Protein AF-0000000084459574 (afdb_homodimer)

Sequence (722 aa):
MWKDPSLLIISVARSAAMQNGLHRPETMQDFQRVKTQLAPEEFHAAVKLWAGCYIAAQSVTTSAGQPSLSSNDWTIDRACEPGNNYTVPDNLRYHLLIQRFLARVDEAMSKRTCSPTGHPVQRESDGLMRLLECDLEDLERWIGKEAGEAHHIALAMVSMQLRSYYFFESSATEMRKQGLLRAYSAALNFISKIANEDAKNDFIKYVPNIYYQILNTAGMLVMKIINSSYARYVDIEEGKRSFNIVLSLLRRAILEDNDLRGRGGKILAQLWIIHHSRTIRRGQEPNLKVQSRLGASVLHDGLWAWREEFGGQTSPASRPSDSFSSLTPSLLPTSPAQSIQQRPPAASEFAILFSPAWIRCMWKDPSLLIISVARSAAMQNGLHRPETMQDFQRVKTQLAPEEFHAAVKLWAGCYIAAQSVTTSAGQPSLSSNDWTIDRACEPGNNYTVPDNLRYHLLIQRFLARVDEAMSKRTCSPTGHPVQRESDGLMRLLECDLEDLERWIGKEAGEAHHIALAMVSMQLRSYYFFESSATEMRKQGLLRAYSAALNFISKIANEDAKNDFIKYVPNIYYQILNTAGMLVMKIINSSYARYVDIEEGKRSFNIVLSLLRRAILEDNDLRGRGGKILAQLWIIHHSRTIRRGQEPNLKVQSRLGASVLHDGLWAWREEFGGQTSPASRPSDSFSSLTPSLLPTSPAQSIQQRPPAASEFAILFSPAWIRC

Nearest PDB structures (foldseek):
  7ue2-assembly1_A  TM=5.010E-01  e=7.958E-02  synthetic construct
  8qt7-assembly1_A  TM=3.810E-01  e=4.262E-01  Streptococcus pneumoniae
  6hem-assembly1_A  TM=2.270E-01  e=5.449E-01  Homo sapiens
  7ue2-assembly1_A  TM=5.011E-01  e=1.063E-01  synthetic construct
  8qt7-assembly1_A  TM=3.811E-01  e=4.636E-01  Streptococcus pneumoniae

Radius of gyration: 30.14 Å; Cα contacts (8 Å, |Δi|>4): 811; chains: 2; bounding box: 65×98×83 Å

Foldseek 3Di:
DDDDCLQVVLVVVLVVLVLQPLLPLVVSCVSDPDRDDDDLVRSLVSLLVNLVSQLSQLLVCLLQLHAGPDQDGPSLVVLLDPDDSNPHDLLSSLSSLLSNLLNVLRCQQQCQPPDPLSGDDQVVNLVVLVVSVVVLVVSDVVCPDVHDLVSVLSSLLSQLLSLLLLLVHDPPDPSSLVSLVSSLVSLLVSLVSQLVVCVPPVDLQPDDPSSLSSLLLSLLSLLLCCLALNVVVDDNVSSVVSNVSSLVSLVSNDPDPPDPSNVSSVLSVVLSVVSVPDNVRHYHDRHAPQRNSRSSRSVVSSVVVSCVVPVPPPPVPDPDPDDPDDPDPDDDPDDDDPPPDPPDDDPPPPPPDDPPPPPPD/DDDDCLQVVLVVVLVVLVLQPLLPLVVSCVSDPDRDDDDLVRSLVSLLVNLVSQLSQLLVCLLQLHAGPDQDGDSLVVLLDPDDSNPDDLLSSLSSLLSNLLNVLRCQQQCQPPDPLSGDDQVVNLVVLVVSVVVLVVSDVVCPDVHDLVSVLSSLLSQLLSLLLLLVHDPPDPSSLVSLVSSLVSLLVNLVSQLVVCVPPVDLQPDDPSSLSSLLLSLLSLLLCCLALNVVVDDNVSSVVSNVSSLVSLVSNDPDPPDPSNVSSVLSVVLSVVSVVDNVRHYHDRHAPQRNSRSSRSVVSSVVVSCVVPVPPPPVPDPDPDDPDDPDPPDPDDPDDPPPDDPDDDPPPPPPDDPPPPPPD

Secondary structure (DSSP, 8-state):
----THHHHHHHHHHHHHHTTTT-GGGGGGGSSS--PPPHHHHHHHHHHHHHHHHHHHHHHHHHT---S-S--HHHHHHHSTTSTT---HHHHHHHHHHHHHHHHHHHHH--TTSTT-PPPHHHHHHHHHHHHHHHHHHHHHHTTTS-HHHHHHHHHHHHHHHHGGGGSPTT-HHHHHHHHHHHHHHHHHHHHHHHHHHHH-HHHHS-HHHHHHHHHHHHHHHHHHTSGGGGGS-HHHHHHHHHHHHHHHHHT--STT-HHHHHHHHHHHHHHHHHH-SGGGGS----S--SSGGGHHHHHHHHHHHHHHS----TT----------------PPP----------SGGGGGS---TT---/----THHHHHHHHHHHHHHTTTT-GGGGGGGSSS--PPPHHHHHHHHHHHHHHHHHHHHHHHHHT---S-S--HHHHHHHSTTSTT---HHHHHHHHHHHHHHHHHHHHH--TTSTT-PPPHHHHHHHHHHHHHHHHHHHHHHTTTS-HHHHHHHHHHHHHHHHGGGGSPTT-HHHHHHHHHHHHHHHHHHHHHHHHHHHH-GGGSS-HHHHHHHHHHHHHHHHHHTSGGGGGS-HHHHHHHHHHHHHHHHHT--STT-HHHHHHHHHHHHHHHHHH-SGGGGS----S--SSGGGHHHHHHHHHHHHHHS----SS-----------------------------SGGGGGS---TT---

Solvent-accessible surface area (backbone atoms only — not comparable to full-atom values): 40716 Å² total; per-residue (Å²): 132,88,67,80,58,61,57,38,50,42,37,30,50,50,44,52,40,48,59,53,16,35,66,32,63,93,55,23,40,74,45,43,92,53,94,54,80,72,48,70,68,52,44,38,48,35,48,52,49,39,51,49,49,51,45,51,41,42,43,45,24,48,60,67,22,43,70,53,86,66,74,71,49,40,53,58,56,53,46,58,42,83,93,46,94,55,72,62,56,66,74,59,30,53,52,44,48,51,44,50,50,49,27,49,51,43,44,63,48,47,55,29,62,80,26,89,64,10,39,55,56,68,75,58,35,55,60,48,53,53,50,52,52,50,51,48,52,51,49,52,59,69,57,43,81,84,48,54,69,69,55,52,40,51,48,29,48,50,51,21,42,60,30,53,56,31,63,76,45,64,82,95,35,70,65,28,53,55,33,42,52,50,20,46,52,28,30,50,51,29,52,49,46,48,51,56,46,27,75,74,64,52,42,65,71,74,53,64,69,45,56,56,52,48,44,51,28,36,36,46,51,43,51,44,40,54,44,10,46,54,27,82,80,50,64,57,65,60,44,52,49,48,39,50,48,43,46,52,52,30,59,66,42,41,85,47,92,78,30,74,49,34,44,49,35,51,50,50,56,50,44,52,54,54,51,70,66,44,66,71,41,39,74,34,72,71,75,63,88,35,68,69,23,63,78,26,12,60,40,52,26,52,51,49,56,48,42,59,69,66,61,71,64,63,67,88,74,79,79,77,84,82,83,86,79,79,85,76,80,75,76,84,80,83,79,82,82,75,78,78,78,80,73,80,84,78,88,71,72,79,68,68,76,77,68,70,69,84,69,73,126,131,87,67,81,57,60,56,39,50,44,38,31,51,50,43,51,40,49,58,53,17,35,66,30,62,93,55,24,38,72,45,45,92,54,94,54,80,70,48,70,68,52,43,37,48,34,47,50,50,39,50,49,48,51,44,51,42,44,43,45,23,46,59,68,23,42,70,52,83,65,75,70,51,39,53,59,56,54,47,58,43,82,94,46,96,55,72,61,57,65,73,58,30,52,52,45,47,53,45,50,52,49,28,49,52,43,43,64,48,47,54,29,61,80,27,90,65,10,39,58,56,69,74,59,36,53,59,48,50,52,50,51,51,50,50,49,52,52,49,53,60,67,57,43,82,84,46,56,68,69,55,52,41,50,49,29,47,49,50,21,41,60,29,52,55,33,62,76,43,66,81,94,35,70,65,29,54,55,34,42,52,50,20,46,52,29,31,51,50,28,52,50,46,46,51,56,45,25,75,74,63,51,41,65,72,74,53,64,69,45,57,57,51,48,44,52,28,37,36,46,51,44,51,44,39,55,42,11,46,55,27,82,80,50,65,55,68,60,44,53,52,50,38,50,49,43,45,52,52,30,59,67,44,41,85,48,90,78,30,74,48,34,46,50,37,51,52,50,56,52,45,51,54,54,50,69,66,42,67,72,41,40,74,33,73,68,76,64,89,35,68,72,24,63,76,27,11,61,40,52,26,52,50,47,54,46,41,58,70,66,60,70,62,62,67,89,74,82,80,79,85,82,83,84,78,82,82,77,81,74,78,77,80,78,79,77,84,76,80,77,77,81,72,80,83,79,85,70,74,78,69,69,73,77,68,68,68,83,71,73,127

Structure (mmCIF, N/CA/C/O backbone):
data_AF-0000000084459574-model_v1
#
loop_
_entity.id
_entity.type
_entity.pdbx_description
1 polymer 'C6 zinc finger domain-containing protein'
#
loop_
_atom_site.group_PDB
_atom_site.id
_atom_site.type_symbol
_atom_site.label_atom_id
_atom_site.label_alt_id
_atom_site.label_comp_id
_atom_site.label_asym_id
_atom_site.label_entity_id
_atom_site.label_seq_id
_atom_site.pdbx_PDB_ins_code
_atom_site.Cartn_x
_atom_site.Cartn_y
_atom_site.Cartn_z
_atom_site.occupancy
_atom_site.B_iso_or_equiv
_atom_site.auth_seq_id
_atom_site.auth_comp_id
_atom_site.auth_asym_id
_atom_site.auth_atom_id
_atom_site.pdbx_PDB_model_num
ATOM 1 N N . MET A 1 1 ? -6.059 -21.906 14.328 1 35.97 1 MET A N 1
ATOM 2 C CA . MET A 1 1 ? -5.062 -22.375 13.367 1 35.97 1 MET A CA 1
ATOM 3 C C . MET A 1 1 ? -4.234 -21.203 12.836 1 35.97 1 MET A C 1
ATOM 5 O O . MET A 1 1 ? -4.773 -20.141 12.523 1 35.97 1 MET A O 1
ATOM 9 N N . TRP A 1 2 ? -3.01 -21.344 13.07 1 49.53 2 TRP A N 1
ATOM 10 C CA . TRP A 1 2 ? -1.977 -20.328 12.906 1 49.53 2 TRP A CA 1
ATOM 11 C C . TRP A 1 2 ? -1.781 -19.984 11.43 1 49.53 2 TRP A C 1
ATOM 13 O O . TRP A 1 2 ? -1.683 -20.891 10.586 1 49.53 2 TRP A O 1
ATOM 23 N N . LYS A 1 3 ? -2.305 -18.906 10.914 1 67.44 3 LYS A N 1
ATOM 24 C CA . LYS A 1 3 ? -2.016 -18.422 9.57 1 67.44 3 LYS A CA 1
ATOM 25 C C . LYS A 1 3 ? -0.564 -17.953 9.445 1 67.44 3 LYS A C 1
ATOM 27 O O . LYS A 1 3 ? 0.066 -17.609 10.445 1 67.44 3 LYS A O 1
ATOM 32 N N . ASP A 1 4 ? 0.025 -18.297 8.383 1 77.94 4 ASP A N 1
ATOM 33 C CA . ASP A 1 4 ? 1.388 -17.891 8.055 1 77.94 4 ASP A CA 1
ATOM 34 C C . ASP A 1 4 ? 1.613 -16.422 8.406 1 77.94 4 ASP A C 1
ATOM 36 O O . ASP A 1 4 ? 0.932 -15.539 7.879 1 77.94 4 ASP A O 1
ATOM 40 N N . PRO A 1 5 ? 2.506 -16.156 9.344 1 86.12 5 PRO A N 1
ATOM 41 C CA . PRO A 1 5 ? 2.713 -14.781 9.805 1 86.12 5 PRO A CA 1
ATOM 42 C C . PRO A 1 5 ? 3.602 -13.969 8.867 1 86.12 5 PRO A C 1
ATOM 44 O O . PRO A 1 5 ? 3.908 -12.812 9.148 1 86.12 5 PRO A O 1
ATOM 47 N N . SER A 1 6 ? 3.986 -14.555 7.746 1 87.56 6 SER A N 1
ATOM 48 C CA . SER A 1 6 ? 4.938 -13.898 6.855 1 87.56 6 SER A CA 1
ATOM 49 C C . SER A 1 6 ? 4.418 -12.547 6.391 1 87.56 6 SER A C 1
ATOM 51 O O . SER A 1 6 ? 5.172 -11.57 6.32 1 87.56 6 SER A O 1
ATOM 53 N N . LEU A 1 7 ? 3.191 -12.484 6.137 1 88.94 7 LEU A N 1
ATOM 54 C CA . LEU A 1 7 ? 2.605 -11.242 5.652 1 88.94 7 LEU A CA 1
ATOM 55 C C . LEU A 1 7 ? 2.658 -10.164 6.73 1 88.94 7 LEU A C 1
ATOM 57 O O . LEU A 1 7 ? 2.961 -9 6.438 1 88.94 7 LEU A O 1
ATOM 61 N N . LEU A 1 8 ? 2.387 -10.523 7.91 1 91.25 8 LEU A N 1
ATOM 62 C CA . LEU A 1 8 ? 2.426 -9.57 9.016 1 91.25 8 LEU A CA 1
ATOM 63 C C . LEU A 1 8 ? 3.85 -9.078 9.266 1 91.25 8 LEU A C 1
ATOM 65 O O . LEU A 1 8 ? 4.074 -7.883 9.438 1 91.25 8 LEU A O 1
ATOM 69 N N . ILE A 1 9 ? 4.727 -10.023 9.164 1 92 9 ILE A N 1
ATOM 70 C CA . ILE A 1 9 ? 6.117 -9.703 9.461 1 92 9 ILE A CA 1
ATOM 71 C C . ILE A 1 9 ? 6.676 -8.773 8.383 1 92 9 ILE A C 1
ATOM 73 O O . ILE A 1 9 ? 7.371 -7.805 8.688 1 92 9 ILE A O 1
ATOM 77 N N . ILE A 1 10 ? 6.402 -9.102 7.191 1 92.31 10 ILE A N 1
ATOM 78 C CA . ILE A 1 10 ? 6.949 -8.289 6.109 1 92.31 10 ILE A CA 1
ATOM 79 C C . ILE A 1 10 ? 6.32 -6.898 6.141 1 92.31 10 ILE A C 1
ATOM 81 O O . ILE A 1 10 ? 6.969 -5.91 5.785 1 92.31 10 ILE A O 1
ATOM 85 N N . SER A 1 11 ? 5.094 -6.797 6.531 1 91.62 11 SER A N 1
ATOM 86 C CA . SER A 1 11 ? 4.441 -5.5 6.656 1 91.62 11 SER A CA 1
ATOM 87 C C . SER A 1 11 ? 5.121 -4.637 7.715 1 91.62 11 SER A C 1
ATOM 89 O O . SER A 1 11 ? 5.305 -3.434 7.52 1 91.62 11 SER A O 1
ATOM 91 N N . VAL A 1 12 ? 5.453 -5.262 8.742 1 93 12 VAL A N 1
ATOM 92 C CA . VAL A 1 12 ? 6.156 -4.555 9.805 1 93 12 VAL A CA 1
ATOM 93 C C . VAL A 1 12 ? 7.539 -4.129 9.312 1 93 12 VAL A C 1
ATOM 95 O O . VAL A 1 12 ? 7.965 -2.996 9.547 1 93 12 VAL A O 1
ATOM 98 N N . ALA A 1 13 ? 8.172 -5.047 8.695 1 93.5 13 ALA A N 1
ATOM 99 C CA . ALA A 1 13 ? 9.516 -4.754 8.188 1 93.5 13 ALA A CA 1
ATOM 100 C C . ALA A 1 13 ? 9.484 -3.574 7.215 1 93.5 13 ALA A C 1
ATOM 102 O O . ALA A 1 13 ? 10.328 -2.68 7.293 1 93.5 13 ALA A O 1
ATOM 103 N N . ARG A 1 14 ? 8.586 -3.592 6.344 1 92.5 14 ARG A N 1
ATOM 104 C CA . ARG A 1 14 ? 8.469 -2.516 5.367 1 92.5 14 ARG A CA 1
ATOM 105 C C . ARG A 1 14 ? 8.172 -1.186 6.055 1 92.5 14 ARG A C 1
ATOM 107 O O . ARG A 1 14 ? 8.781 -0.163 5.73 1 92.5 14 ARG A O 1
ATOM 114 N N . SER A 1 15 ? 7.223 -1.193 6.945 1 91.38 15 SER A N 1
ATOM 115 C CA . SER A 1 15 ? 6.855 0.025 7.66 1 91.38 15 SER A CA 1
ATOM 116 C C . SER A 1 15 ? 8.031 0.566 8.469 1 91.38 15 SER A C 1
ATOM 118 O O . SER A 1 15 ? 8.25 1.778 8.516 1 91.38 15 SER A O 1
ATOM 120 N N . ALA A 1 16 ? 8.711 -0.309 9.047 1 93 16 ALA A N 1
ATOM 121 C CA . ALA A 1 16 ? 9.891 0.105 9.812 1 93 16 ALA A CA 1
ATOM 122 C C . ALA A 1 16 ? 10.945 0.718 8.898 1 93 16 ALA A C 1
ATOM 124 O O . ALA A 1 16 ? 11.578 1.718 9.25 1 93 16 ALA A O 1
ATOM 125 N N . ALA A 1 17 ? 11.125 0.081 7.809 1 93.25 17 ALA A N 1
ATOM 126 C CA . ALA A 1 17 ? 12.086 0.604 6.836 1 93.25 17 ALA A CA 1
ATOM 127 C C . ALA A 1 17 ? 11.68 1.995 6.359 1 93.25 17 ALA A C 1
ATOM 129 O O . ALA A 1 17 ? 12.516 2.887 6.234 1 93.25 17 ALA A O 1
ATOM 130 N N . MET A 1 18 ? 10.453 2.209 6.145 1 91.31 18 MET A N 1
ATOM 131 C CA . MET A 1 18 ? 9.953 3.494 5.664 1 91.31 18 MET A CA 1
ATOM 132 C C . MET A 1 18 ? 10.055 4.559 6.754 1 91.31 18 MET A C 1
ATOM 134 O O . MET A 1 18 ? 10.352 5.719 6.469 1 91.31 18 MET A O 1
ATOM 138 N N . GLN A 1 19 ? 9.828 4.148 7.926 1 90.81 19 GLN A N 1
ATOM 139 C CA . GLN A 1 19 ? 9.922 5.082 9.039 1 90.81 19 GLN A CA 1
ATOM 140 C C . GLN A 1 19 ? 11.352 5.605 9.195 1 90.81 19 GLN A C 1
ATOM 142 O O . GLN A 1 19 ? 11.562 6.707 9.703 1 90.81 19 GLN A O 1
ATOM 147 N N . ASN A 1 20 ? 12.234 4.812 8.75 1 90.38 20 ASN A N 1
ATOM 148 C CA . ASN A 1 20 ? 13.633 5.219 8.844 1 90.38 20 ASN A CA 1
ATOM 149 C C . ASN A 1 20 ? 14.117 5.871 7.547 1 90.38 20 ASN A C 1
ATOM 151 O O . ASN A 1 20 ? 15.297 6.18 7.41 1 90.38 20 ASN A O 1
ATOM 155 N N . GLY A 1 21 ? 13.266 5.98 6.605 1 90 21 GLY A N 1
ATOM 156 C CA . GLY A 1 21 ? 13.547 6.746 5.406 1 90 21 GLY A CA 1
ATOM 157 C C . GLY A 1 21 ? 14.297 5.953 4.348 1 90 21 GLY A C 1
ATOM 158 O O . GLY A 1 21 ? 14.891 6.527 3.434 1 90 21 GLY A O 1
ATOM 159 N N . LEU A 1 22 ? 14.273 4.633 4.449 1 90.69 22 LEU A N 1
ATOM 160 C CA . LEU A 1 22 ? 15.016 3.807 3.51 1 90.69 22 LEU A CA 1
ATOM 161 C C . LEU A 1 22 ? 14.445 3.93 2.102 1 90.69 22 LEU A C 1
ATOM 163 O O . LEU A 1 22 ? 15.164 3.738 1.116 1 90.69 22 LEU A O 1
ATOM 167 N N . HIS A 1 23 ? 13.18 4.305 1.958 1 89.5 23 HIS A N 1
ATOM 168 C CA . HIS A 1 23 ? 12.547 4.414 0.649 1 89.5 23 HIS A CA 1
ATOM 169 C C . HIS A 1 23 ? 12.938 5.711 -0.046 1 89.5 23 HIS A C 1
ATOM 171 O O . HIS A 1 23 ? 12.68 5.887 -1.238 1 89.5 23 HIS A O 1
ATOM 177 N N . ARG A 1 24 ? 13.539 6.605 0.704 1 89.06 24 ARG A N 1
ATOM 178 C CA . ARG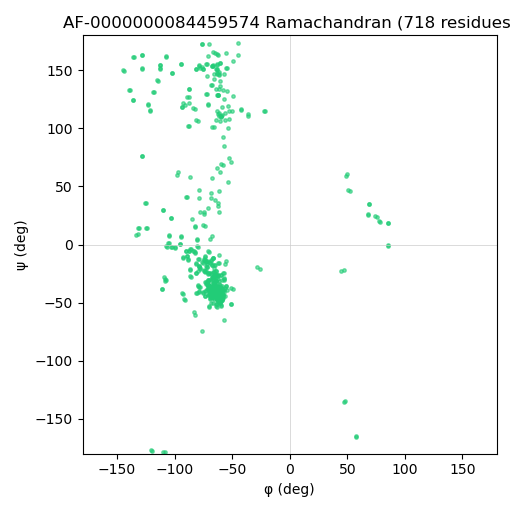 A 1 24 ? 14.094 7.852 0.187 1 89.06 24 ARG A CA 1
ATOM 179 C C . ARG A 1 24 ? 15.539 8.039 0.635 1 89.06 24 ARG A C 1
ATOM 181 O O . ARG A 1 24 ? 15.836 8.945 1.415 1 89.06 24 ARG A O 1
ATOM 188 N N . PRO A 1 25 ? 16.406 7.309 -0.009 1 88.44 25 PRO A N 1
ATOM 189 C CA . PRO A 1 25 ? 17.781 7.332 0.473 1 88.44 25 PRO A CA 1
ATOM 190 C C . PRO A 1 25 ? 18.453 8.688 0.286 1 88.44 25 PRO A C 1
ATOM 192 O O . PRO A 1 25 ? 19.359 9.047 1.043 1 88.44 25 PRO A O 1
ATOM 195 N N . GLU A 1 26 ? 18.078 9.477 -0.684 1 86.88 26 GLU A N 1
ATOM 196 C CA . GLU A 1 26 ? 18.672 10.781 -0.932 1 86.88 26 GLU A CA 1
ATOM 197 C C . GLU A 1 26 ? 18.344 11.758 0.192 1 86.88 26 GLU A C 1
ATOM 199 O O . GLU A 1 26 ? 19.094 12.703 0.44 1 86.88 26 GLU A O 1
ATOM 204 N N . THR A 1 27 ? 17.203 11.555 0.834 1 87.94 27 THR A N 1
ATOM 205 C CA . THR A 1 27 ? 16.766 12.445 1.904 1 87.94 27 THR A CA 1
ATOM 206 C C . THR A 1 27 ? 16.5 11.656 3.184 1 87.94 27 THR A C 1
ATOM 208 O O . THR A 1 27 ? 15.547 11.953 3.912 1 87.94 27 THR A O 1
ATOM 211 N N . MET A 1 28 ? 17.266 10.68 3.396 1 87.81 28 MET A N 1
ATOM 212 C CA . MET A 1 28 ? 17.062 9.82 4.562 1 87.81 28 MET A CA 1
ATOM 213 C C . MET A 1 28 ? 17.172 10.625 5.852 1 87.81 28 MET A C 1
ATOM 215 O O . MET A 1 28 ? 16.531 10.281 6.852 1 87.81 28 MET A O 1
ATOM 219 N N . GLN A 1 29 ? 17.891 11.688 5.84 1 86.62 29 GLN A N 1
ATOM 220 C CA . GLN A 1 29 ? 18.078 12.531 7.016 1 86.62 29 GLN A CA 1
ATOM 221 C C . GLN A 1 29 ? 16.75 13.125 7.484 1 86.62 29 GLN A C 1
ATOM 223 O O . GLN A 1 29 ? 16.578 13.383 8.68 1 86.62 29 GLN A O 1
ATOM 228 N N . ASP A 1 30 ? 15.812 13.273 6.605 1 86.94 30 ASP A N 1
ATOM 229 C CA . ASP A 1 30 ? 14.516 13.852 6.938 1 86.94 30 ASP A CA 1
ATOM 230 C C . ASP A 1 30 ? 13.727 12.938 7.875 1 86.94 30 ASP A C 1
ATOM 232 O O . ASP A 1 30 ? 12.758 13.367 8.5 1 86.94 30 ASP A O 1
ATOM 236 N N . PHE A 1 31 ? 14.18 11.727 7.895 1 88.38 31 PHE A N 1
ATOM 237 C CA . PHE A 1 31 ? 13.445 10.742 8.68 1 88.38 31 PHE A CA 1
ATOM 238 C C . PHE A 1 31 ? 14.195 10.414 9.969 1 88.38 31 PHE A C 1
ATOM 240 O O . PHE A 1 31 ? 13.734 9.586 10.766 1 88.38 31 PHE A O 1
ATOM 247 N N . GLN A 1 32 ? 15.297 11.086 10.117 1 84.38 32 GLN A N 1
ATOM 248 C CA . GLN A 1 32 ? 16.125 10.828 11.289 1 84.38 32 GLN A CA 1
ATOM 249 C C . GLN A 1 32 ? 16.047 11.984 12.281 1 84.38 32 GLN A C 1
ATOM 251 O O . GLN A 1 32 ? 15.656 13.094 11.922 1 84.38 32 GLN A O 1
ATOM 256 N N . ARG A 1 33 ? 16.438 11.68 13.445 1 79.5 33 ARG A N 1
ATOM 257 C CA . ARG A 1 33 ? 16.406 12.703 14.492 1 79.5 33 ARG A CA 1
ATOM 258 C C . ARG A 1 33 ? 17.688 13.531 14.484 1 79.5 33 ARG A C 1
ATOM 260 O O . ARG A 1 33 ? 17.703 14.672 14.953 1 79.5 33 ARG A O 1
ATOM 267 N N . VAL A 1 34 ? 18.688 12.812 14 1 76.81 34 VAL A N 1
ATOM 268 C CA . VAL A 1 34 ? 19.969 13.492 13.992 1 76.81 34 VAL A CA 1
ATOM 269 C C . VAL A 1 34 ? 20.438 13.703 12.555 1 76.81 34 VAL A C 1
ATOM 271 O O . VAL A 1 34 ? 20.188 12.867 11.68 1 76.81 34 VAL A O 1
ATOM 274 N N . LYS A 1 35 ? 21.016 14.875 12.438 1 75.94 35 LYS A N 1
ATOM 275 C CA . LYS A 1 35 ? 21.547 15.156 11.109 1 75.94 35 LYS A CA 1
ATOM 276 C C . LYS A 1 35 ? 22.625 14.141 10.727 1 75.94 35 LYS A C 1
ATOM 278 O O . LYS A 1 35 ? 23.594 13.93 11.477 1 75.94 35 LYS A O 1
ATOM 283 N N . THR A 1 36 ? 22.219 13.336 9.773 1 74.19 36 THR A N 1
ATOM 284 C CA . THR A 1 36 ? 23.172 12.312 9.336 1 74.19 36 THR A CA 1
ATOM 285 C C . THR A 1 36 ? 23.438 12.43 7.836 1 74.19 36 THR A C 1
ATOM 287 O O . THR A 1 36 ? 22.531 12.789 7.066 1 74.19 36 THR A O 1
ATOM 290 N N . GLN A 1 37 ? 24.703 12.633 7.504 1 77 37 GLN A N 1
ATOM 291 C CA . GLN A 1 37 ? 25.078 12.469 6.102 1 77 37 GLN A CA 1
ATOM 292 C C . GLN A 1 37 ? 25.594 11.062 5.824 1 77 37 GLN A C 1
ATOM 294 O O . GLN A 1 37 ? 26.531 10.602 6.465 1 77 37 GLN A O 1
ATOM 299 N N . LEU A 1 38 ? 24.812 10.492 4.957 1 80.62 38 LEU A N 1
ATOM 300 C CA . LEU A 1 38 ? 25.203 9.125 4.66 1 80.62 38 LEU A CA 1
ATOM 301 C C . LEU A 1 38 ? 26.484 9.086 3.828 1 80.62 38 LEU A C 1
ATOM 303 O O . LEU A 1 38 ? 26.625 9.828 2.855 1 80.62 38 LEU A O 1
ATOM 307 N N . ALA A 1 39 ? 27.406 8.273 4.316 1 88.44 39 ALA A N 1
ATOM 308 C CA . ALA A 1 39 ? 28.531 7.938 3.455 1 88.44 39 ALA A CA 1
ATOM 309 C C . ALA A 1 39 ? 28.078 7.184 2.213 1 88.44 39 ALA A C 1
ATOM 311 O O . ALA A 1 39 ? 27 6.582 2.209 1 88.44 39 ALA A O 1
ATOM 312 N N . PRO A 1 40 ? 28.797 7.352 1.219 1 89.44 40 PRO A N 1
ATOM 313 C CA . PRO A 1 40 ? 28.406 6.668 -0.015 1 89.44 40 PRO A CA 1
ATOM 314 C C . PRO A 1 40 ? 28.141 5.176 0.196 1 89.44 40 PRO A C 1
ATOM 316 O O . PRO A 1 40 ? 27.203 4.621 -0.386 1 89.44 40 PRO A O 1
ATOM 319 N N . GLU A 1 41 ? 28.938 4.629 1.022 1 90.69 41 GLU A N 1
ATOM 320 C CA . GLU A 1 41 ? 28.75 3.203 1.281 1 90.69 41 GLU A CA 1
ATOM 321 C C . GLU A 1 41 ? 27.422 2.943 1.998 1 90.69 41 GLU A C 1
ATOM 323 O O . GLU A 1 41 ? 26.75 1.955 1.717 1 90.69 41 GLU A O 1
ATOM 328 N N . GLU A 1 42 ? 27.141 3.855 2.867 1 91.31 42 GLU A N 1
ATOM 329 C CA . GLU A 1 42 ? 25.891 3.729 3.6 1 91.31 42 GLU A CA 1
ATOM 330 C C . GLU A 1 42 ? 24.688 3.984 2.691 1 91.31 42 GLU A C 1
ATOM 332 O O . GLU A 1 42 ? 23.641 3.355 2.848 1 91.31 42 GLU A O 1
ATOM 337 N N . PHE A 1 43 ? 24.969 4.887 1.808 1 93.38 43 PHE A N 1
ATOM 338 C CA . PHE A 1 43 ? 23.922 5.176 0.827 1 93.38 43 PHE A CA 1
ATOM 339 C C . PHE A 1 43 ? 23.625 3.943 -0.017 1 93.38 43 PHE A C 1
ATOM 341 O O . PHE A 1 43 ? 22.453 3.568 -0.178 1 93.38 43 PHE A O 1
ATOM 348 N N . HIS A 1 44 ? 24.625 3.312 -0.464 1 93.88 44 HIS A N 1
ATOM 349 C CA . HIS A 1 44 ? 24.453 2.125 -1.292 1 93.88 44 HIS A CA 1
ATOM 350 C C . HIS A 1 44 ? 23.844 0.981 -0.492 1 93.88 44 HIS A C 1
ATOM 352 O O . HIS A 1 44 ? 23.016 0.225 -1.012 1 93.88 44 HIS A O 1
ATOM 358 N N . ALA A 1 45 ? 24.219 0.931 0.703 1 94.69 45 ALA A N 1
ATOM 359 C CA . ALA A 1 45 ? 23.656 -0.101 1.572 1 94.69 45 ALA A CA 1
ATOM 360 C C . ALA A 1 45 ? 22.156 0.127 1.802 1 94.69 45 ALA A C 1
ATOM 362 O O . ALA A 1 45 ? 21.391 -0.828 1.855 1 94.69 45 ALA A O 1
ATOM 363 N N . ALA A 1 46 ? 21.781 1.384 1.955 1 94.12 46 ALA A N 1
ATOM 364 C CA . ALA A 1 46 ? 20.359 1.718 2.15 1 94.12 46 ALA A CA 1
ATOM 365 C C . ALA A 1 46 ? 19.531 1.347 0.924 1 94.12 46 ALA A C 1
ATOM 367 O O . ALA A 1 46 ? 18.438 0.794 1.051 1 94.12 46 ALA A O 1
ATOM 368 N N . VAL A 1 47 ? 20.125 1.592 -0.181 1 94.81 47 VAL A N 1
ATOM 369 C CA . VAL A 1 47 ? 19.422 1.279 -1.427 1 94.81 47 VAL A CA 1
ATOM 370 C C . VAL A 1 47 ? 19.266 -0.233 -1.563 1 94.81 47 VAL A C 1
ATOM 372 O O . VAL A 1 47 ? 18.188 -0.721 -1.896 1 94.81 47 VAL A O 1
ATOM 375 N N . LYS A 1 48 ? 20.312 -0.964 -1.281 1 96.12 48 LYS A N 1
ATOM 376 C CA . LYS A 1 48 ? 20.266 -2.422 -1.363 1 96.12 48 LYS A CA 1
ATOM 377 C C . LYS A 1 48 ? 19.266 -3.002 -0.378 1 96.12 48 LYS A C 1
ATOM 379 O O . LYS A 1 48 ? 18.516 -3.934 -0.712 1 96.12 48 LYS A O 1
ATOM 384 N N . LEU A 1 49 ? 19.25 -2.432 0.733 1 95.88 49 LEU A N 1
ATOM 385 C CA . LEU A 1 49 ? 18.328 -2.902 1.767 1 95.88 49 LEU A CA 1
ATOM 386 C C . LEU A 1 49 ? 16.875 -2.645 1.368 1 95.88 49 LEU A C 1
ATOM 388 O O . LEU A 1 49 ? 16.016 -3.512 1.544 1 95.88 49 LEU A O 1
ATOM 392 N N . TRP A 1 50 ? 16.594 -1.461 0.866 1 95.62 50 TRP A N 1
ATOM 393 C CA . TRP A 1 50 ? 15.234 -1.148 0.425 1 95.62 50 TRP A CA 1
ATOM 394 C C . TRP A 1 50 ? 14.82 -2.041 -0.741 1 95.62 50 TRP A C 1
ATOM 396 O O . TRP A 1 50 ? 13.695 -2.535 -0.783 1 95.62 50 TRP A O 1
ATOM 406 N N . ALA A 1 51 ? 15.734 -2.283 -1.634 1 95.81 51 ALA A N 1
ATOM 407 C CA . ALA A 1 51 ? 15.477 -3.186 -2.752 1 95.81 51 ALA A CA 1
ATOM 408 C C . ALA A 1 51 ? 15.172 -4.598 -2.258 1 95.81 51 ALA A C 1
ATOM 410 O O . ALA A 1 51 ? 14.242 -5.242 -2.744 1 95.81 51 ALA A O 1
ATOM 411 N N . GLY A 1 52 ? 15.961 -5.012 -1.302 1 95.38 52 GLY A N 1
ATOM 412 C CA . GLY A 1 52 ? 15.711 -6.32 -0.718 1 95.38 52 GLY A CA 1
ATOM 413 C C . GLY A 1 52 ? 14.367 -6.426 -0.032 1 95.38 52 GLY A C 1
ATOM 414 O O . GLY A 1 52 ? 13.672 -7.438 -0.156 1 95.38 52 GLY A O 1
ATOM 415 N N . CYS A 1 53 ? 13.992 -5.406 0.65 1 94.94 53 CYS A N 1
ATOM 416 C CA . CYS A 1 53 ? 12.688 -5.371 1.307 1 94.94 53 CYS A CA 1
ATOM 417 C C . CYS A 1 53 ? 11.562 -5.418 0.282 1 94.94 53 CYS A C 1
ATOM 419 O O . CYS A 1 53 ? 10.555 -6.094 0.491 1 94.94 53 CYS A O 1
ATOM 421 N N . TYR A 1 54 ? 11.734 -4.715 -0.748 1 95.81 54 TYR A N 1
ATOM 422 C CA . TYR A 1 54 ? 10.742 -4.691 -1.818 1 95.81 54 TYR A CA 1
ATOM 423 C C . TYR A 1 54 ? 10.562 -6.078 -2.426 1 95.81 54 TYR A C 1
ATOM 425 O O . TYR A 1 54 ? 9.438 -6.527 -2.641 1 95.81 54 TYR A O 1
ATOM 433 N N . ILE A 1 55 ? 11.664 -6.738 -2.703 1 95.62 55 ILE A N 1
ATOM 434 C CA . ILE A 1 55 ? 11.641 -8.062 -3.305 1 95.62 55 ILE A CA 1
ATOM 435 C C . ILE A 1 55 ? 10.961 -9.047 -2.355 1 95.62 55 ILE A C 1
ATOM 437 O O . ILE A 1 55 ? 10.094 -9.82 -2.768 1 95.62 55 ILE A O 1
ATOM 441 N N . ALA A 1 56 ? 11.344 -8.992 -1.133 1 95.12 56 ALA A N 1
ATOM 442 C CA . ALA A 1 56 ? 10.758 -9.891 -0.14 1 95.12 56 ALA A CA 1
ATOM 443 C C . ALA A 1 56 ? 9.266 -9.625 0.026 1 95.12 56 ALA A C 1
ATOM 445 O O . ALA A 1 56 ? 8.469 -10.562 0.108 1 95.12 56 ALA A O 1
ATOM 446 N N . ALA A 1 57 ? 8.922 -8.375 0.089 1 94.75 57 ALA A N 1
ATOM 447 C CA . ALA A 1 57 ? 7.52 -8.008 0.261 1 94.75 57 ALA A CA 1
ATOM 448 C C . ALA A 1 57 ? 6.676 -8.5 -0.911 1 94.75 57 ALA A C 1
ATOM 450 O O . ALA A 1 57 ? 5.598 -9.062 -0.715 1 94.75 57 ALA A O 1
ATOM 451 N N . GLN A 1 58 ? 7.16 -8.305 -2.074 1 94.69 58 GLN A N 1
ATOM 452 C CA . GLN A 1 58 ? 6.422 -8.734 -3.256 1 94.69 58 GLN A CA 1
ATOM 453 C C . GLN A 1 58 ? 6.289 -10.258 -3.295 1 94.69 58 GLN A C 1
ATOM 455 O O . GLN A 1 58 ? 5.242 -10.781 -3.668 1 94.69 58 GLN A O 1
ATOM 460 N N . SER A 1 59 ? 7.352 -10.945 -2.914 1 94.62 59 SER A N 1
ATOM 461 C CA . SER A 1 59 ? 7.328 -12.406 -2.887 1 94.62 59 SER A CA 1
ATOM 462 C C . SER A 1 59 ? 6.281 -12.922 -1.907 1 94.62 59 SER A C 1
ATOM 464 O O . SER A 1 59 ? 5.516 -13.836 -2.232 1 94.62 59 SER A O 1
ATOM 466 N N . VAL A 1 60 ? 6.199 -12.305 -0.805 1 94.06 60 VAL A N 1
ATOM 467 C CA . VAL A 1 60 ? 5.293 -12.766 0.244 1 94.06 60 VAL A CA 1
ATOM 468 C C . VAL A 1 60 ? 3.852 -12.445 -0.139 1 94.06 60 VAL A C 1
ATOM 470 O O . VAL A 1 60 ? 2.961 -13.281 0.003 1 94.06 60 VAL A O 1
ATOM 473 N N . THR A 1 61 ? 3.656 -11.25 -0.616 1 93.19 61 THR A N 1
ATOM 474 C CA . THR A 1 61 ? 2.297 -10.859 -0.971 1 93.19 61 THR A CA 1
ATOM 475 C C . THR A 1 61 ? 1.778 -11.703 -2.131 1 93.19 61 THR A C 1
ATOM 477 O O . THR A 1 61 ? 0.614 -12.109 -2.141 1 93.19 61 THR A O 1
ATOM 480 N N . THR A 1 62 ? 2.604 -11.984 -3.076 1 92.62 62 THR A N 1
ATOM 481 C CA . THR A 1 62 ? 2.215 -12.828 -4.203 1 92.62 62 THR A CA 1
ATOM 482 C C . THR A 1 62 ? 1.869 -14.234 -3.734 1 92.62 62 THR A C 1
ATOM 484 O O . THR A 1 62 ? 0.872 -14.812 -4.172 1 92.62 62 THR A O 1
ATOM 487 N N . SER A 1 63 ? 2.705 -14.734 -2.889 1 90.75 63 SER A N 1
ATOM 488 C CA . SER A 1 63 ? 2.473 -16.078 -2.375 1 90.75 63 SER A CA 1
ATOM 489 C C . SER A 1 63 ? 1.181 -16.141 -1.568 1 90.75 63 SER A C 1
ATOM 491 O O . SER A 1 63 ? 0.501 -17.172 -1.561 1 90.75 63 SER A O 1
ATOM 493 N N . ALA A 1 64 ? 0.835 -15.078 -0.932 1 89.81 64 ALA A N 1
ATOM 494 C CA . ALA A 1 64 ? -0.354 -15.055 -0.085 1 89.81 64 ALA A CA 1
ATOM 495 C C . ALA A 1 64 ? -1.596 -14.688 -0.894 1 89.81 64 ALA A C 1
ATOM 497 O O . ALA A 1 64 ? -2.719 -14.766 -0.39 1 89.81 64 ALA A O 1
ATOM 498 N N . GLY A 1 65 ? -1.405 -14.352 -2.109 1 91.31 65 GLY A N 1
ATOM 499 C CA . GLY A 1 65 ? -2.525 -13.914 -2.93 1 91.31 65 GLY A CA 1
ATOM 500 C C . GLY A 1 65 ? -3.09 -12.57 -2.508 1 91.31 65 GLY A C 1
ATOM 501 O O . GLY A 1 65 ? -4.309 -12.391 -2.48 1 91.31 65 GLY A O 1
ATOM 502 N N . GLN A 1 66 ? -2.248 -11.742 -2.084 1 90.19 66 GLN A N 1
ATOM 503 C CA . GLN A 1 66 ? -2.619 -10.398 -1.655 1 90.19 66 GLN A CA 1
ATOM 504 C C . GLN A 1 66 ? -2.045 -9.344 -2.596 1 90.19 66 GLN A C 1
ATOM 506 O O . GLN A 1 66 ? -1.061 -9.594 -3.293 1 90.19 66 GLN A O 1
ATOM 511 N N . PRO A 1 67 ? -2.709 -8.203 -2.627 1 88.12 67 PRO A N 1
ATOM 512 C CA . PRO A 1 67 ? -2.15 -7.137 -3.461 1 88.12 67 PRO A CA 1
ATOM 513 C C . PRO A 1 67 ? -0.774 -6.676 -2.986 1 88.12 67 PRO A C 1
ATOM 515 O O . PRO A 1 67 ? -0.448 -6.809 -1.803 1 88.12 67 PRO A O 1
ATOM 518 N N . SER A 1 68 ? -0.084 -6.164 -3.924 1 89.38 68 SER A N 1
ATOM 519 C CA . SER A 1 68 ? 1.259 -5.684 -3.611 1 89.38 68 SER A CA 1
ATOM 520 C C . SER A 1 68 ? 1.217 -4.535 -2.609 1 89.38 68 SER A C 1
ATOM 522 O O . SER A 1 68 ? 0.294 -3.719 -2.631 1 89.38 68 SER A O 1
ATOM 524 N N . LEU A 1 69 ? 2.223 -4.449 -1.783 1 83.12 69 LEU A N 1
ATOM 525 C CA . LEU A 1 69 ? 2.316 -3.377 -0.796 1 83.12 69 LEU A CA 1
ATOM 526 C C . LEU A 1 69 ? 2.812 -2.086 -1.439 1 83.12 69 LEU A C 1
ATOM 528 O O . LEU A 1 69 ? 2.49 -0.992 -0.973 1 83.12 69 LEU A O 1
ATOM 532 N N . SER A 1 70 ? 3.664 -2.262 -2.328 1 76.38 70 SER A N 1
ATOM 533 C CA . SER A 1 70 ? 4.215 -1.097 -3.012 1 76.38 70 SER A CA 1
ATOM 534 C C . SER A 1 70 ? 4.293 -1.325 -4.52 1 76.38 70 SER A C 1
ATOM 536 O O . SER A 1 70 ? 4.738 -2.385 -4.969 1 76.38 70 SER A O 1
ATOM 538 N N . SER A 1 71 ? 3.686 -0.45 -5.234 1 66 71 SER A N 1
ATOM 539 C CA . SER A 1 71 ? 3.816 -0.687 -6.668 1 66 71 SER A CA 1
ATOM 540 C C . SER A 1 71 ? 4.676 0.386 -7.328 1 66 71 SER A C 1
ATOM 542 O O . SER A 1 71 ? 5.469 0.089 -8.227 1 66 71 SER A O 1
ATOM 544 N N . ASN A 1 72 ? 4.516 1.492 -6.91 1 75.25 72 ASN A N 1
ATOM 545 C CA . ASN A 1 72 ? 5.293 2.555 -7.539 1 75.25 72 ASN A CA 1
ATOM 546 C C . ASN A 1 72 ? 6.172 3.281 -6.527 1 75.25 72 ASN A C 1
ATOM 548 O O . ASN A 1 72 ? 5.691 3.719 -5.48 1 75.25 72 ASN A O 1
ATOM 552 N N . ASP A 1 73 ? 7.453 3.111 -6.77 1 82.62 73 ASP A N 1
ATOM 553 C CA . ASP A 1 73 ? 8.422 3.748 -5.891 1 82.62 73 ASP A CA 1
ATOM 554 C C . ASP A 1 73 ? 9.586 4.332 -6.688 1 82.62 73 ASP A C 1
ATOM 556 O O . ASP A 1 73 ? 10.188 3.643 -7.52 1 82.62 73 ASP A O 1
ATOM 560 N N . TRP A 1 74 ? 9.93 5.488 -6.406 1 83 74 TRP A N 1
ATOM 561 C CA . TRP A 1 74 ? 11.008 6.184 -7.105 1 83 74 TRP A CA 1
ATOM 562 C C . TRP A 1 74 ? 12.336 5.457 -6.926 1 83 74 TRP A C 1
ATOM 564 O O . TRP A 1 74 ? 13.055 5.207 -7.898 1 83 74 TRP A O 1
ATOM 574 N N . THR A 1 75 ? 12.633 5.148 -5.738 1 89.31 75 THR A N 1
ATOM 575 C CA . THR A 1 75 ? 13.914 4.52 -5.434 1 89.31 75 THR A CA 1
ATOM 576 C C . THR A 1 75 ? 14.047 3.184 -6.156 1 89.31 75 THR A C 1
ATOM 578 O O . THR A 1 75 ? 15.117 2.863 -6.688 1 89.31 75 THR A O 1
ATOM 581 N N . ILE A 1 76 ? 12.945 2.494 -6.203 1 91.88 76 ILE A N 1
ATOM 582 C CA . ILE A 1 76 ? 12.961 1.196 -6.871 1 91.88 76 ILE A CA 1
ATOM 583 C C . ILE A 1 76 ? 13.125 1.392 -8.375 1 91.88 76 ILE A C 1
ATOM 585 O O . ILE A 1 76 ? 13.883 0.669 -9.023 1 91.88 76 ILE A O 1
ATOM 589 N N . ASP A 1 77 ? 12.484 2.359 -8.922 1 89.12 77 ASP A N 1
ATOM 590 C CA . ASP A 1 77 ? 12.609 2.65 -10.344 1 89.12 77 ASP A CA 1
ATOM 591 C C . ASP A 1 77 ? 14.047 3.035 -10.703 1 89.12 77 ASP A C 1
ATOM 593 O O . ASP A 1 77 ? 14.578 2.582 -11.719 1 89.12 77 ASP A O 1
ATOM 597 N N . ARG A 1 78 ? 14.609 3.822 -9.867 1 89.88 78 ARG A N 1
ATOM 598 C CA . ARG A 1 78 ? 15.984 4.25 -10.102 1 89.88 78 ARG A CA 1
ATOM 599 C C . ARG A 1 78 ? 16.953 3.088 -9.922 1 89.88 78 ARG A C 1
ATOM 601 O O . ARG A 1 78 ? 17.938 2.984 -10.656 1 89.88 78 ARG A O 1
ATOM 608 N N . ALA A 1 79 ? 16.656 2.273 -8.961 1 92.88 79 ALA A N 1
ATOM 609 C CA . ALA A 1 79 ? 17.516 1.125 -8.688 1 92.88 79 ALA A CA 1
ATOM 610 C C . ALA A 1 79 ? 17.484 0.137 -9.852 1 92.88 79 ALA A C 1
ATOM 612 O O . ALA A 1 79 ? 18.453 -0.593 -10.078 1 92.88 79 ALA A O 1
ATOM 613 N N . CYS A 1 80 ? 16.406 0.12 -10.609 1 92.06 80 CYS A N 1
ATOM 614 C CA . CYS A 1 80 ? 16.25 -0.794 -11.734 1 92.06 80 CYS A CA 1
ATOM 615 C C . CYS A 1 80 ? 17.016 -0.298 -12.953 1 92.06 80 CYS A C 1
ATOM 617 O O . CYS A 1 80 ? 17.281 -1.065 -13.875 1 92.06 80 CYS A O 1
ATOM 619 N N . GLU A 1 81 ? 17.344 0.931 -12.969 1 89.38 81 GLU A N 1
ATOM 620 C CA . GLU A 1 81 ? 18.062 1.519 -14.094 1 89.38 81 GLU A CA 1
ATOM 621 C C . GLU A 1 81 ? 19.562 1.357 -13.93 1 89.38 81 GLU A C 1
ATOM 623 O O . GLU A 1 81 ? 20.125 1.669 -12.875 1 89.38 81 GLU A O 1
ATOM 628 N N . PRO A 1 82 ? 20.234 0.936 -14.984 1 87 82 PRO A N 1
ATOM 629 C CA . PRO A 1 82 ? 21.688 0.764 -14.875 1 87 82 PRO A CA 1
ATOM 630 C C . PRO A 1 82 ? 22.453 2.084 -14.984 1 87 82 PRO A C 1
ATOM 632 O O . PRO A 1 82 ? 21.938 3.049 -15.562 1 87 82 PRO A O 1
ATOM 635 N N . GLY A 1 83 ? 23.625 2.074 -14.375 1 85.12 83 GLY A N 1
ATOM 636 C CA . GLY A 1 83 ? 24.578 3.16 -14.594 1 85.12 83 GLY A CA 1
ATOM 637 C C . GLY A 1 83 ? 24.234 4.41 -13.805 1 85.12 83 GLY A C 1
ATOM 638 O O . GLY A 1 83 ? 24.531 5.527 -14.242 1 85.12 83 GLY A O 1
ATOM 639 N N . ASN A 1 84 ? 23.469 4.246 -12.836 1 84.88 84 ASN A N 1
ATOM 640 C CA . ASN A 1 84 ? 23.203 5.438 -12.039 1 84.88 84 ASN A CA 1
ATOM 641 C C . ASN A 1 84 ? 23.891 5.367 -10.672 1 84.88 84 ASN A C 1
ATOM 643 O O . ASN A 1 84 ? 24.641 4.434 -10.398 1 84.88 84 ASN A O 1
ATOM 647 N N . ASN A 1 85 ? 23.656 6.457 -9.828 1 86.62 85 ASN A N 1
ATOM 648 C CA . ASN A 1 85 ? 24.375 6.633 -8.57 1 86.62 85 ASN A CA 1
ATOM 649 C C . ASN A 1 85 ? 23.953 5.605 -7.527 1 86.62 85 ASN A C 1
ATOM 651 O O . ASN A 1 85 ? 24.594 5.477 -6.484 1 86.62 85 ASN A O 1
ATOM 655 N N . TYR A 1 86 ? 23.016 4.824 -7.75 1 90.31 86 TYR A N 1
ATOM 656 C CA . TYR A 1 86 ? 22.547 3.848 -6.777 1 90.31 86 TYR A CA 1
ATOM 657 C C . TYR A 1 86 ? 23.422 2.6 -6.781 1 90.31 86 TYR A C 1
ATOM 659 O O . TYR A 1 86 ? 23.5 1.889 -5.777 1 90.31 86 TYR A O 1
ATOM 667 N N . THR A 1 87 ? 24.125 2.262 -7.836 1 90.06 87 THR A N 1
ATOM 668 C CA . THR A 1 87 ? 25.109 1.202 -7.984 1 90.06 87 THR A CA 1
ATOM 669 C C . THR A 1 87 ? 24.578 -0.121 -7.449 1 90.06 87 THR A C 1
ATOM 671 O O . THR A 1 87 ? 25.156 -0.709 -6.531 1 90.06 87 THR A O 1
ATOM 674 N N . VAL A 1 88 ? 23.531 -0.603 -7.953 1 93.62 88 VAL A N 1
ATOM 675 C CA . VAL A 1 88 ? 22.969 -1.896 -7.578 1 93.62 88 VAL A CA 1
ATOM 676 C C . VAL A 1 88 ? 23.594 -3 -8.422 1 93.62 88 VAL A C 1
ATOM 678 O O . VAL A 1 88 ? 23.656 -2.898 -9.648 1 93.62 88 VAL A O 1
ATOM 681 N N . PRO A 1 89 ? 24.141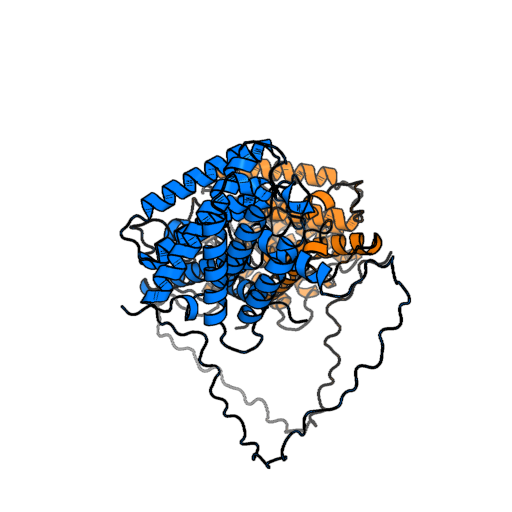 -4.043 -7.773 1 92.94 89 PRO A N 1
ATOM 682 C CA . PRO A 1 89 ? 24.703 -5.156 -8.539 1 92.94 89 PRO A CA 1
ATOM 683 C C . PRO A 1 89 ? 23.719 -5.762 -9.523 1 92.94 89 PRO A C 1
ATOM 685 O O . PRO A 1 89 ? 22.516 -5.801 -9.25 1 92.94 89 PRO A O 1
ATOM 688 N N . ASP A 1 90 ? 24.188 -6.336 -10.609 1 91.69 90 ASP A N 1
ATOM 689 C CA . ASP A 1 90 ? 23.344 -6.836 -11.688 1 91.69 90 ASP A CA 1
ATOM 690 C C . ASP A 1 90 ? 22.438 -7.965 -11.203 1 91.69 90 ASP A C 1
ATOM 692 O O . ASP A 1 90 ? 21.266 -8.031 -11.586 1 91.69 90 ASP A O 1
ATOM 696 N N . ASN A 1 91 ? 22.969 -8.828 -10.422 1 92.19 91 ASN A N 1
ATOM 697 C CA . ASN A 1 91 ? 22.156 -9.938 -9.93 1 92.19 91 ASN A CA 1
ATOM 698 C C . ASN A 1 91 ? 20.938 -9.453 -9.164 1 92.19 91 ASN A C 1
ATOM 700 O O . ASN A 1 91 ? 19.828 -9.953 -9.359 1 92.19 91 ASN A O 1
ATOM 704 N N . LEU A 1 92 ? 21.156 -8.484 -8.344 1 94.5 92 LEU A N 1
ATOM 705 C CA . LEU A 1 92 ? 20.062 -7.926 -7.574 1 94.5 92 LEU A CA 1
ATOM 706 C C . LEU A 1 92 ? 19.125 -7.125 -8.469 1 94.5 92 LEU A C 1
ATOM 708 O O . LEU A 1 92 ? 17.906 -7.164 -8.297 1 94.5 92 LEU A O 1
ATOM 712 N N . ARG A 1 93 ? 19.672 -6.445 -9.383 1 94.62 93 ARG A N 1
ATOM 713 C CA . ARG A 1 93 ? 18.875 -5.629 -10.297 1 94.62 93 ARG A CA 1
ATOM 714 C C . ARG A 1 93 ? 17.922 -6.492 -11.117 1 94.62 93 ARG A C 1
ATOM 716 O O . ARG A 1 93 ? 16.766 -6.129 -11.312 1 94.62 93 ARG A O 1
ATOM 723 N N . TYR A 1 94 ? 18.406 -7.637 -11.57 1 94.81 94 TYR A N 1
ATOM 724 C CA . TYR A 1 94 ? 17.547 -8.531 -12.344 1 94.81 94 TYR A CA 1
ATOM 725 C C . TYR A 1 94 ? 16.391 -9.039 -11.492 1 94.81 94 TYR A C 1
ATOM 727 O O . TYR A 1 94 ? 15.25 -9.086 -11.961 1 94.81 94 TYR A O 1
ATOM 735 N N . HIS A 1 95 ? 16.703 -9.406 -10.273 1 95.06 95 HIS A N 1
ATOM 736 C CA . HIS A 1 95 ? 15.641 -9.836 -9.375 1 95.06 95 HIS A CA 1
ATOM 737 C C . HIS A 1 95 ? 14.625 -8.727 -9.141 1 95.06 95 HIS A C 1
ATOM 739 O O . HIS A 1 95 ? 13.422 -8.969 -9.094 1 95.06 95 HIS A O 1
ATOM 745 N N . LEU A 1 96 ? 15.188 -7.59 -8.984 1 95.31 96 LEU A N 1
ATOM 746 C CA . LEU A 1 96 ? 14.336 -6.426 -8.758 1 95.31 96 LEU A CA 1
ATOM 747 C C . LEU A 1 96 ? 13.438 -6.168 -9.961 1 95.31 96 LEU A C 1
ATOM 749 O O . LEU A 1 96 ? 12.242 -5.895 -9.797 1 95.31 96 LEU A O 1
ATOM 753 N N . LEU A 1 97 ? 13.969 -6.281 -11.133 1 95.56 97 LEU A N 1
ATOM 754 C CA . LEU A 1 97 ? 13.211 -6.066 -12.359 1 95.56 97 LEU A CA 1
ATOM 755 C C . LEU A 1 97 ? 12.07 -7.074 -12.477 1 95.56 97 LEU A C 1
ATOM 757 O O . LEU A 1 97 ? 10.953 -6.715 -12.836 1 95.56 97 LEU A O 1
ATOM 761 N N . ILE A 1 98 ? 12.328 -8.25 -12.117 1 96.31 98 ILE A N 1
ATOM 762 C CA . ILE A 1 98 ? 11.344 -9.32 -12.219 1 96.31 98 ILE A CA 1
ATOM 763 C C . ILE A 1 98 ? 10.227 -9.078 -11.203 1 96.31 98 ILE A C 1
ATOM 765 O O . ILE A 1 98 ? 9.039 -9.156 -11.547 1 96.31 98 ILE A O 1
ATOM 769 N N . GLN A 1 99 ? 10.656 -8.773 -10.016 1 95.38 99 GLN A N 1
ATOM 770 C CA . GLN A 1 99 ? 9.664 -8.547 -8.969 1 95.38 99 GLN A CA 1
ATOM 771 C C . GLN A 1 99 ? 8.859 -7.277 -9.242 1 95.38 99 GLN A C 1
ATOM 773 O O . GLN A 1 99 ? 7.676 -7.207 -8.914 1 95.38 99 GLN A O 1
ATOM 778 N N . ARG A 1 100 ? 9.461 -6.301 -9.742 1 95 100 ARG A N 1
ATOM 779 C CA . ARG A 1 100 ? 8.734 -5.086 -10.102 1 95 100 ARG A CA 1
ATOM 780 C C . ARG A 1 100 ? 7.684 -5.367 -11.164 1 95 100 ARG A C 1
ATOM 782 O O . ARG A 1 100 ? 6.586 -4.805 -11.125 1 95 100 ARG A O 1
ATOM 789 N N . PHE A 1 101 ? 8.055 -6.156 -12.141 1 95.94 101 PHE A N 1
ATOM 790 C CA . PHE A 1 101 ? 7.09 -6.539 -13.156 1 95.94 101 PHE A CA 1
ATOM 791 C C . PHE A 1 101 ? 5.91 -7.281 -12.531 1 95.94 101 PHE A C 1
ATOM 793 O O . PHE A 1 101 ? 4.754 -7.012 -12.875 1 95.94 101 PHE A O 1
ATOM 800 N N . LEU A 1 102 ? 6.242 -8.195 -11.672 1 95.12 102 LEU A N 1
ATOM 801 C CA . LEU A 1 102 ? 5.191 -8.945 -11 1 95.12 102 LEU A CA 1
ATOM 802 C C . LEU A 1 102 ? 4.285 -8.016 -10.203 1 95.12 102 LEU A C 1
ATOM 804 O O . LEU A 1 102 ? 3.064 -8.195 -10.18 1 95.12 102 LEU A O 1
ATOM 808 N N . ALA A 1 103 ? 4.848 -7.059 -9.547 1 93.19 103 ALA A N 1
ATOM 809 C CA . ALA A 1 103 ? 4.074 -6.07 -8.797 1 93.19 103 ALA A CA 1
ATOM 810 C C . ALA A 1 103 ? 3.139 -5.293 -9.719 1 93.19 103 ALA A C 1
ATOM 812 O O . ALA A 1 103 ? 1.992 -5.016 -9.359 1 93.19 103 ALA A O 1
ATOM 813 N N . ARG A 1 104 ? 3.594 -4.953 -10.82 1 91.38 104 ARG A N 1
ATOM 814 C CA . ARG A 1 104 ? 2.777 -4.238 -11.797 1 91.38 104 ARG A CA 1
ATOM 815 C C . ARG A 1 104 ? 1.602 -5.094 -12.258 1 91.38 104 ARG A C 1
ATOM 817 O O . ARG A 1 104 ? 0.492 -4.59 -12.438 1 91.38 104 ARG A O 1
ATOM 824 N N . VAL A 1 105 ? 1.86 -6.32 -12.484 1 92.75 105 VAL A N 1
ATOM 825 C CA . VAL A 1 105 ? 0.812 -7.246 -12.891 1 92.75 105 VAL A CA 1
ATOM 826 C C . VAL A 1 105 ? -0.264 -7.324 -11.812 1 92.75 105 VAL A C 1
ATOM 828 O O . VAL A 1 105 ? -1.455 -7.184 -12.102 1 92.75 105 VAL A O 1
ATOM 831 N N . ASP A 1 106 ? 0.171 -7.543 -10.609 1 89.5 106 ASP A N 1
ATOM 832 C CA . ASP A 1 106 ? -0.769 -7.668 -9.5 1 89.5 106 ASP A CA 1
ATOM 833 C C . ASP A 1 106 ? -1.574 -6.383 -9.312 1 89.5 106 ASP A C 1
ATOM 835 O O . ASP A 1 106 ? -2.768 -6.43 -9.008 1 89.5 106 ASP A O 1
ATOM 839 N N . GLU A 1 107 ? -0.92 -5.301 -9.461 1 86.75 107 GLU A N 1
ATOM 840 C CA . GLU A 1 107 ? -1.599 -4.016 -9.312 1 86.75 107 GLU A CA 1
ATOM 841 C C . GLU A 1 107 ? -2.635 -3.807 -10.406 1 86.75 107 GLU A C 1
ATOM 843 O O . GLU A 1 107 ? -3.744 -3.338 -10.141 1 86.75 107 GLU A O 1
ATOM 848 N N . ALA A 1 108 ? -2.285 -4.129 -11.586 1 86.12 108 ALA A N 1
ATOM 849 C CA . ALA A 1 108 ? -3.184 -3.959 -12.719 1 86.12 108 ALA A CA 1
ATOM 850 C C . ALA A 1 108 ? -4.418 -4.848 -12.586 1 86.12 108 ALA A C 1
ATOM 852 O O . ALA A 1 108 ? -5.516 -4.461 -12.992 1 86.12 108 ALA A O 1
ATOM 853 N N . MET A 1 109 ? -4.184 -5.969 -11.93 1 85.94 109 MET A N 1
ATOM 854 C CA . MET A 1 109 ? -5.266 -6.945 -11.867 1 85.94 109 MET A CA 1
ATOM 855 C C . MET A 1 109 ? -6.102 -6.75 -10.602 1 85.94 109 MET A C 1
ATOM 857 O O . MET A 1 109 ? -7.176 -7.34 -10.469 1 85.94 109 MET A O 1
ATOM 861 N N . SER A 1 110 ? -5.648 -5.977 -9.688 1 78.69 110 SER A N 1
ATOM 862 C CA . SER A 1 110 ? -6.363 -5.812 -8.43 1 78.69 110 SER A CA 1
ATOM 863 C C . SER A 1 110 ? -7.016 -4.438 -8.344 1 78.69 110 SER A C 1
ATOM 865 O O . SER A 1 110 ? -7.902 -4.215 -7.512 1 78.69 110 SER A O 1
ATOM 867 N N . LYS A 1 111 ? -6.527 -3.404 -8.938 1 68.31 111 LYS A N 1
ATOM 868 C CA . LYS A 1 111 ? -6.875 -2.006 -8.695 1 68.31 111 LYS A CA 1
ATOM 869 C C . LYS A 1 111 ? -8.266 -1.686 -9.227 1 68.31 111 LYS A C 1
ATOM 871 O O . LYS A 1 111 ? -8.883 -0.703 -8.812 1 68.31 111 LYS A O 1
ATOM 876 N N . ARG A 1 112 ? -8.734 -2.605 -10.039 1 60.97 112 ARG A N 1
ATOM 877 C CA . ARG A 1 112 ? -9.906 -2.053 -10.711 1 60.97 112 ARG A CA 1
ATOM 878 C C . ARG A 1 112 ? -11.156 -2.205 -9.852 1 60.97 112 ARG A C 1
ATOM 880 O O . ARG A 1 112 ? -11.375 -3.256 -9.25 1 60.97 112 ARG A O 1
ATOM 887 N N . THR A 1 113 ? -11.633 -1.04 -9.539 1 59.09 113 THR A N 1
ATOM 888 C CA . THR A 1 113 ? -12.789 -0.733 -8.695 1 59.09 113 THR A CA 1
ATOM 889 C C . THR A 1 113 ? -14.086 -1.041 -9.43 1 59.09 113 THR A C 1
ATOM 891 O O . THR A 1 113 ? -15.172 -0.65 -8.984 1 59.09 113 THR A O 1
ATOM 894 N N . CYS A 1 114 ? -13.875 -1.785 -10.453 1 57.38 114 CYS A N 1
ATOM 895 C CA . CYS A 1 114 ? -15.133 -1.898 -11.188 1 57.38 114 CYS A CA 1
ATOM 896 C C . CYS A 1 114 ? -15.828 -3.217 -10.867 1 57.38 114 CYS A C 1
ATOM 898 O O . CYS A 1 114 ? -16.969 -3.443 -11.297 1 57.38 114 CYS A O 1
ATOM 900 N N . SER A 1 115 ? -15.148 -3.961 -10.07 1 65.06 115 SER A N 1
ATOM 901 C CA . SER A 1 115 ? -15.766 -5.238 -9.734 1 65.06 115 SER A CA 1
ATOM 902 C C . SER A 1 115 ? -15.461 -5.641 -8.297 1 65.06 115 SER A C 1
ATOM 904 O O . SER A 1 115 ? -14.445 -5.227 -7.734 1 65.06 115 SER A O 1
ATOM 906 N N . PRO A 1 116 ? -16.391 -6.336 -7.789 1 64.31 116 PRO A N 1
ATOM 907 C CA . PRO A 1 116 ? -16.188 -6.777 -6.406 1 64.31 116 PRO A CA 1
ATOM 908 C C . PRO A 1 116 ? -14.906 -7.598 -6.234 1 64.31 116 PRO A C 1
ATOM 910 O O . PRO A 1 116 ? -14.352 -7.652 -5.133 1 64.31 116 PRO A O 1
ATOM 913 N N . THR A 1 117 ? -14.5 -8.18 -7.348 1 64.06 117 THR A N 1
ATOM 914 C CA . THR A 1 117 ? -13.289 -8.977 -7.258 1 64.06 117 THR A CA 1
ATOM 915 C C . THR A 1 117 ? -12.055 -8.117 -7.523 1 64.06 117 THR A C 1
ATOM 917 O O . THR A 1 117 ? -10.93 -8.523 -7.211 1 64.06 117 THR A O 1
ATOM 920 N N . GLY A 1 118 ? -12.312 -6.934 -7.973 1 59.94 118 GLY A N 1
ATOM 921 C CA . GLY A 1 118 ? -11.219 -6.027 -8.273 1 59.94 118 GLY A CA 1
ATOM 922 C C . GLY A 1 118 ? -10.656 -6.215 -9.672 1 59.94 118 GLY A C 1
ATOM 923 O O . GLY A 1 118 ? -9.789 -5.457 -10.102 1 59.94 118 GLY A O 1
ATOM 924 N N . HIS A 1 119 ? -11.258 -7.207 -10.391 1 68.5 119 HIS A N 1
ATOM 925 C CA . HIS A 1 119 ? -10.719 -7.512 -11.711 1 68.5 119 HIS A CA 1
ATOM 926 C C . HIS A 1 119 ? -11.234 -6.531 -12.758 1 68.5 119 HIS A C 1
ATOM 928 O O . HIS A 1 119 ? -12.32 -5.969 -12.609 1 68.5 119 HIS A O 1
ATOM 934 N N . PRO A 1 120 ? -10.422 -6.324 -13.781 1 68.06 120 PRO A N 1
ATOM 935 C CA . PRO A 1 120 ? -10.883 -5.453 -14.867 1 68.06 120 PRO A CA 1
ATOM 936 C C . PRO A 1 120 ? -12.047 -6.055 -15.648 1 68.06 120 PRO A C 1
ATOM 938 O O . PRO A 1 120 ? -12.211 -7.277 -15.688 1 68.06 120 PRO A O 1
ATOM 941 N N . VAL A 1 121 ? -12.781 -5.137 -16.203 1 67.56 121 VAL A N 1
ATOM 942 C CA . VAL A 1 121 ? -13.867 -5.566 -17.078 1 67.56 121 VAL A CA 1
ATOM 943 C C . VAL A 1 121 ? -13.289 -6.223 -18.328 1 67.56 121 VAL A C 1
ATOM 945 O O . VAL A 1 121 ? -12.148 -5.938 -18.719 1 67.56 121 VAL A O 1
ATOM 948 N N . GLN A 1 122 ? -13.992 -7.086 -18.938 1 66.88 122 GLN A N 1
ATOM 949 C CA . GLN A 1 122 ? -13.508 -7.969 -19.984 1 66.88 122 GLN A CA 1
ATOM 950 C C . GLN A 1 122 ? -12.766 -7.18 -21.078 1 66.88 122 GLN A C 1
ATOM 952 O O . GLN A 1 122 ? -11.656 -7.539 -21.453 1 66.88 122 GLN A O 1
ATOM 957 N N . ARG A 1 123 ? -13.367 -6.18 -21.562 1 61.19 123 ARG A N 1
ATOM 958 C CA . ARG A 1 123 ? -12.758 -5.43 -22.656 1 61.19 123 ARG A CA 1
ATOM 959 C C . ARG A 1 123 ? -11.445 -4.785 -22.219 1 61.19 123 ARG A C 1
ATOM 961 O O . ARG A 1 123 ? -10.469 -4.793 -22.969 1 61.19 123 ARG A O 1
ATOM 968 N N . GLU A 1 124 ? -11.438 -4.379 -21.188 1 74.19 124 GLU A N 1
ATOM 969 C CA . GLU A 1 124 ? -10.242 -3.736 -20.641 1 74.19 124 GLU A CA 1
ATOM 970 C C . GLU A 1 124 ? -9.18 -4.77 -20.281 1 74.19 124 GLU A C 1
ATOM 972 O O . GLU A 1 124 ? -7.984 -4.512 -20.438 1 74.19 124 GLU A O 1
ATOM 977 N N . SER A 1 125 ? -9.711 -5.855 -20.125 1 81.31 125 SER A N 1
ATOM 978 C CA . SER A 1 125 ? -8.812 -6.91 -19.672 1 81.31 125 SER A CA 1
ATOM 979 C C . SER A 1 125 ? -7.988 -7.473 -20.828 1 81.31 125 SER A C 1
ATOM 981 O O . SER A 1 125 ? -6.797 -7.746 -20.672 1 81.31 125 SER A O 1
ATOM 983 N N . ASP A 1 126 ? -8.539 -7.566 -22 1 84.31 126 ASP A N 1
ATOM 984 C CA . ASP A 1 126 ? -7.844 -8.133 -23.156 1 84.31 126 ASP A CA 1
ATOM 985 C C . ASP A 1 126 ? -6.629 -7.293 -23.531 1 84.31 126 ASP A C 1
ATOM 987 O O . ASP A 1 126 ? -5.527 -7.82 -23.703 1 84.31 126 ASP A O 1
ATOM 991 N N . GLY A 1 127 ? -6.984 -6.012 -23.703 1 86.88 127 GLY A N 1
ATOM 992 C CA . GLY A 1 127 ? -5.887 -5.117 -24.031 1 86.88 127 GLY A CA 1
ATOM 993 C C . GLY A 1 127 ? -4.805 -5.082 -22.969 1 86.88 127 GLY A C 1
ATOM 994 O O . GLY A 1 127 ? -3.615 -5.07 -23.281 1 86.88 127 GLY A O 1
ATOM 995 N N . LEU A 1 128 ? -5.191 -5.152 -21.781 1 89.94 128 LEU A N 1
ATOM 996 C CA . LEU A 1 128 ? -4.258 -5.109 -20.656 1 89.94 128 LEU A CA 1
ATOM 997 C C . LEU A 1 128 ? -3.377 -6.352 -20.625 1 89.94 128 LEU A C 1
ATOM 999 O O . LEU A 1 128 ? -2.16 -6.254 -20.469 1 89.94 128 LEU A O 1
ATOM 1003 N N . MET A 1 129 ? -3.963 -7.512 -20.875 1 92.75 129 MET A N 1
ATOM 1004 C CA . MET A 1 129 ? -3.221 -8.773 -20.844 1 92.75 129 MET A CA 1
ATOM 1005 C C . MET A 1 129 ? -2.211 -8.828 -21.984 1 92.75 129 MET A C 1
ATOM 1007 O O . MET A 1 129 ? -1.075 -9.266 -21.797 1 92.75 129 MET A O 1
ATOM 1011 N N . ARG A 1 130 ? -2.59 -8.352 -23.094 1 93 130 ARG A N 1
ATOM 1012 C CA . ARG A 1 130 ? -1.673 -8.328 -24.234 1 93 130 ARG A CA 1
ATOM 1013 C C . ARG A 1 130 ? -0.494 -7.402 -23.953 1 93 130 ARG A C 1
ATOM 1015 O O . ARG A 1 130 ? 0.65 -7.734 -24.266 1 93 130 ARG A O 1
ATOM 1022 N N . LEU A 1 131 ? -0.854 -6.305 -23.391 1 95.19 131 LEU A N 1
ATOM 1023 C CA . LEU A 1 131 ? 0.196 -5.348 -23.062 1 95.19 131 LEU A CA 1
ATOM 1024 C C . LEU A 1 131 ? 1.167 -5.941 -22.047 1 95.19 131 LEU A C 1
ATOM 1026 O O . LEU A 1 131 ? 2.385 -5.797 -22.188 1 95.19 131 LEU A O 1
ATOM 1030 N N . LEU A 1 132 ? 0.674 -6.57 -21.062 1 95.81 132 LEU A N 1
ATOM 1031 C CA . LEU A 1 132 ? 1.514 -7.16 -20.031 1 95.81 132 LEU A CA 1
ATOM 1032 C C . LEU A 1 132 ? 2.365 -8.289 -20.594 1 95.81 132 LEU A C 1
ATOM 1034 O O . LEU A 1 132 ? 3.52 -8.461 -20.188 1 95.81 132 LEU A O 1
ATOM 1038 N N . GLU A 1 133 ? 1.854 -9.062 -21.5 1 96.81 133 GLU A N 1
ATOM 1039 C CA . GLU A 1 133 ? 2.633 -10.117 -22.141 1 96.81 133 GLU A CA 1
ATOM 1040 C C . GLU A 1 133 ? 3.76 -9.539 -22.984 1 96.81 133 GLU A C 1
ATOM 1042 O O . GLU A 1 133 ? 4.863 -10.086 -23.016 1 96.81 133 GLU A O 1
ATOM 1047 N N . CYS A 1 134 ? 3.4 -8.453 -23.625 1 96.88 134 CYS A N 1
ATOM 1048 C CA . CYS A 1 134 ? 4.438 -7.773 -24.391 1 96.88 134 CYS A CA 1
ATOM 1049 C C . CYS A 1 134 ? 5.543 -7.262 -23.469 1 96.88 134 CYS A C 1
ATOM 1051 O O . CYS A 1 134 ? 6.727 -7.387 -23.781 1 96.88 134 CYS A O 1
ATOM 1053 N N . ASP A 1 135 ? 5.148 -6.699 -22.406 1 96.75 135 ASP A N 1
ATOM 1054 C CA . ASP A 1 135 ? 6.117 -6.207 -21.438 1 96.75 135 ASP A CA 1
ATOM 1055 C C . ASP A 1 135 ? 6.984 -7.344 -20.906 1 96.75 135 ASP A C 1
ATOM 1057 O O . ASP A 1 135 ? 8.172 -7.152 -20.641 1 96.75 135 ASP A O 1
ATOM 1061 N N . LEU A 1 136 ? 6.406 -8.461 -20.672 1 97.5 136 LEU A N 1
ATOM 1062 C CA . LEU A 1 136 ? 7.148 -9.617 -20.203 1 97.5 136 LEU A CA 1
ATOM 1063 C C . LEU A 1 136 ? 8.188 -10.055 -21.219 1 97.5 136 LEU A C 1
ATOM 1065 O O . LEU A 1 136 ? 9.328 -10.375 -20.859 1 97.5 136 LEU A O 1
ATOM 1069 N N . GLU A 1 137 ? 7.809 -10.086 -22.438 1 96.44 137 GLU A N 1
ATOM 1070 C CA . GLU A 1 137 ? 8.75 -10.445 -23.484 1 96.44 137 GLU A CA 1
ATOM 1071 C C . GLU A 1 137 ? 9.922 -9.469 -23.547 1 96.44 137 GLU A C 1
ATOM 1073 O O . GLU A 1 137 ? 11.07 -9.875 -23.719 1 96.44 137 GLU A O 1
ATOM 1078 N N . ASP A 1 138 ? 9.586 -8.234 -23.391 1 95.81 138 ASP A N 1
ATOM 1079 C CA . ASP A 1 138 ? 10.633 -7.215 -23.359 1 95.81 138 ASP A CA 1
ATOM 1080 C C . ASP A 1 138 ? 11.57 -7.426 -22.172 1 95.81 138 ASP A C 1
ATOM 1082 O O . ASP A 1 138 ? 12.789 -7.281 -22.312 1 95.81 138 ASP A O 1
ATOM 1086 N N . LEU A 1 139 ? 10.977 -7.711 -21.094 1 95.94 139 LEU A N 1
ATOM 1087 C CA . LEU A 1 139 ? 11.773 -7.961 -19.906 1 95.94 139 LEU A CA 1
ATOM 1088 C C . LEU A 1 139 ? 12.695 -9.156 -20.109 1 95.94 139 LEU A C 1
ATOM 1090 O O . LEU A 1 139 ? 13.867 -9.117 -19.719 1 95.94 139 LEU A O 1
ATOM 1094 N N . GLU A 1 140 ? 12.227 -10.195 -20.719 1 95.06 140 GLU A N 1
ATOM 1095 C CA . GLU A 1 140 ? 13.023 -11.391 -21 1 95.06 140 GLU A CA 1
ATOM 1096 C C . GLU A 1 140 ? 14.188 -11.07 -21.922 1 95.06 140 GLU A C 1
ATOM 1098 O O . GLU A 1 140 ? 15.297 -11.586 -21.734 1 95.06 140 GLU A O 1
ATOM 1103 N N . ARG A 1 141 ? 13.914 -10.203 -22.844 1 92.94 141 ARG A N 1
ATOM 1104 C CA . ARG A 1 141 ? 14.961 -9.805 -23.781 1 92.94 141 ARG A CA 1
ATOM 1105 C C . ARG A 1 141 ? 16.031 -8.969 -23.078 1 92.94 141 ARG A C 1
ATOM 1107 O O . ARG A 1 141 ? 17.219 -9.117 -23.344 1 92.94 141 ARG A O 1
ATOM 1114 N N . TRP A 1 142 ? 15.578 -8.18 -22.219 1 89.94 142 TRP A N 1
ATOM 1115 C CA . TRP A 1 142 ? 16.484 -7.301 -21.484 1 89.94 142 TRP A CA 1
ATOM 1116 C C . TRP A 1 142 ? 17.406 -8.102 -20.562 1 89.94 142 TRP A C 1
ATOM 1118 O O . TRP A 1 142 ? 18.594 -7.801 -20.453 1 89.94 142 TRP A O 1
ATOM 1128 N N . ILE A 1 143 ? 16.844 -8.977 -19.781 1 90.44 143 ILE A N 1
ATOM 1129 C CA . ILE A 1 143 ? 17.625 -9.773 -18.859 1 90.44 143 ILE A CA 1
ATOM 1130 C C . ILE A 1 143 ? 18.547 -10.711 -19.625 1 90.44 143 ILE A C 1
ATOM 1132 O O . ILE A 1 143 ? 19.703 -10.922 -19.234 1 90.44 143 ILE A O 1
ATOM 1136 N N . GLY A 1 144 ? 18.188 -11.078 -20.75 1 81.5 144 GLY A N 1
ATOM 1137 C CA . GLY A 1 144 ? 19 -11.789 -21.719 1 81.5 144 GLY A CA 1
ATOM 1138 C C . GLY A 1 144 ? 19.562 -13.094 -21.203 1 81.5 144 GLY A C 1
ATOM 1139 O O . GLY A 1 144 ? 19.172 -13.555 -20.125 1 81.5 144 GLY A O 1
ATOM 1140 N N . LYS A 1 145 ? 20.562 -13.602 -21.938 1 77.44 145 LYS A N 1
ATOM 1141 C CA . LYS A 1 145 ? 21.125 -14.922 -21.703 1 77.44 145 LYS A CA 1
ATOM 1142 C C . LYS A 1 145 ? 22.25 -14.867 -20.688 1 77.44 145 LYS A C 1
ATOM 1144 O O . LYS A 1 145 ? 22.594 -15.883 -20.062 1 77.44 145 LYS A O 1
ATOM 1149 N N . GLU A 1 146 ? 22.625 -13.672 -20.469 1 81.19 146 GLU A N 1
ATOM 1150 C CA . GLU A 1 146 ? 23.781 -13.57 -19.578 1 81.19 146 GLU A CA 1
ATOM 1151 C C . GLU A 1 146 ? 23.344 -13.656 -18.109 1 81.19 146 GLU A C 1
ATOM 1153 O O . GLU A 1 146 ? 24.188 -13.867 -17.219 1 81.19 146 GLU A O 1
ATOM 1158 N N . ALA A 1 147 ? 22.047 -13.672 -17.938 1 87.69 147 ALA A N 1
ATOM 1159 C CA . ALA A 1 147 ? 21.578 -13.789 -16.562 1 87.69 147 ALA A CA 1
ATOM 1160 C C . ALA A 1 147 ? 21.688 -15.227 -16.062 1 87.69 147 ALA A C 1
ATOM 1162 O O . ALA A 1 147 ? 21.703 -16.172 -16.875 1 87.69 147 ALA A O 1
ATOM 1163 N N . GLY A 1 148 ? 21.844 -15.453 -14.844 1 90.56 148 GLY A N 1
ATOM 1164 C CA . GLY A 1 148 ? 21.938 -16.766 -14.227 1 90.56 148 GLY A CA 1
ATOM 1165 C C . GLY A 1 148 ? 20.672 -17.578 -14.336 1 90.56 148 GLY A C 1
ATOM 1166 O O . GLY A 1 148 ? 19.609 -17.031 -14.656 1 90.56 148 GLY A O 1
ATOM 1167 N N . GLU A 1 149 ? 20.766 -18.875 -14.086 1 92.94 149 GLU A N 1
ATOM 1168 C CA . GLU A 1 149 ? 19.641 -19.797 -14.18 1 92.94 149 GLU A CA 1
ATOM 1169 C C . GLU A 1 149 ? 18.531 -19.406 -13.211 1 92.94 149 GLU A C 1
ATOM 1171 O O . GLU A 1 149 ? 17.344 -19.594 -13.508 1 92.94 149 GLU A O 1
ATOM 1176 N N . ALA A 1 150 ? 18.922 -18.906 -12.086 1 93.06 150 ALA A N 1
ATOM 1177 C CA . ALA A 1 150 ? 17.922 -18.5 -11.094 1 93.06 150 ALA A CA 1
ATOM 1178 C C . ALA A 1 150 ? 17.016 -17.422 -11.641 1 93.06 150 ALA A C 1
ATOM 1180 O O . ALA A 1 150 ? 15.805 -17.406 -11.359 1 93.06 150 ALA A O 1
ATOM 1181 N N . HIS A 1 151 ? 17.562 -16.531 -12.43 1 95.69 151 HIS A N 1
ATOM 1182 C CA . HIS A 1 151 ? 16.75 -15.469 -13.016 1 95.69 151 HIS A CA 1
ATOM 1183 C C . HIS A 1 151 ? 15.812 -16.016 -14.086 1 95.69 151 HIS A C 1
ATOM 1185 O O . HIS A 1 151 ? 14.672 -15.562 -14.195 1 95.69 151 HIS A O 1
ATOM 1191 N N . HIS A 1 152 ? 16.297 -16.984 -14.758 1 96.19 152 HIS A N 1
ATOM 1192 C CA . HIS A 1 152 ? 15.445 -17.578 -15.789 1 96.19 152 HIS A CA 1
ATOM 1193 C C . HIS A 1 152 ? 14.297 -18.375 -15.164 1 96.19 152 HIS A C 1
ATOM 1195 O O . HIS A 1 152 ? 13.203 -18.406 -15.719 1 96.19 152 HIS A O 1
ATOM 1201 N N . ILE A 1 153 ? 14.594 -18.984 -14.062 1 96.88 153 ILE A N 1
ATOM 1202 C CA . ILE A 1 153 ? 13.539 -19.688 -13.336 1 96.88 153 ILE A CA 1
ATOM 1203 C C . ILE A 1 153 ? 12.516 -18.672 -12.828 1 96.88 153 ILE A C 1
ATOM 1205 O O . ILE A 1 153 ? 11.305 -18.891 -12.938 1 96.88 153 ILE A O 1
ATOM 1209 N N . ALA A 1 154 ? 13.039 -17.594 -12.297 1 96.62 154 ALA A N 1
ATOM 1210 C CA . ALA A 1 154 ? 12.156 -16.547 -11.805 1 96.62 154 ALA A CA 1
ATOM 1211 C C . ALA A 1 154 ? 11.297 -15.984 -12.93 1 96.62 154 ALA A C 1
ATOM 1213 O O . ALA A 1 154 ? 10.109 -15.711 -12.734 1 96.62 154 ALA A O 1
ATOM 1214 N N . LEU A 1 155 ? 11.836 -15.812 -14.094 1 97.12 155 LEU A N 1
ATOM 1215 C CA . LEU A 1 155 ? 11.102 -15.312 -15.242 1 97.12 155 LEU A CA 1
ATOM 1216 C C . LEU A 1 155 ? 10.016 -16.297 -15.664 1 97.12 155 LEU A C 1
ATOM 1218 O O . LEU A 1 155 ? 8.898 -15.883 -16 1 97.12 155 LEU A O 1
ATOM 1222 N N . ALA A 1 156 ? 10.391 -17.531 -15.641 1 97.69 156 ALA A N 1
ATOM 1223 C CA . ALA A 1 156 ? 9.398 -18.547 -15.969 1 97.69 156 ALA A CA 1
ATOM 1224 C C . ALA A 1 156 ? 8.25 -18.547 -14.961 1 97.69 156 ALA A C 1
ATOM 1226 O O . ALA A 1 156 ? 7.09 -18.719 -15.328 1 97.69 156 ALA A O 1
ATOM 1227 N N . MET A 1 157 ? 8.625 -18.359 -13.758 1 97.31 157 MET A N 1
ATOM 1228 C CA . MET A 1 157 ? 7.625 -18.297 -12.688 1 97.31 157 MET A CA 1
ATOM 1229 C C . MET A 1 157 ? 6.656 -17.141 -12.93 1 97.31 157 MET A C 1
ATOM 1231 O O . MET A 1 157 ? 5.441 -17.328 -12.859 1 97.31 157 MET A O 1
ATOM 1235 N N . VAL A 1 158 ? 7.172 -15.984 -13.219 1 97.25 158 VAL A N 1
ATOM 1236 C CA . VAL A 1 158 ? 6.348 -14.797 -13.438 1 97.25 158 VAL A CA 1
ATOM 1237 C C . VAL A 1 158 ? 5.512 -14.969 -14.703 1 97.25 158 VAL A C 1
ATOM 1239 O O . VAL A 1 158 ? 4.375 -14.508 -14.773 1 97.25 158 VAL A O 1
ATOM 1242 N N . SER A 1 159 ? 6.105 -15.617 -15.656 1 97.88 159 SER A N 1
ATOM 1243 C CA . SER A 1 159 ? 5.383 -15.898 -16.891 1 97.88 159 SER A CA 1
ATOM 1244 C C . SER A 1 159 ? 4.141 -16.75 -16.625 1 97.88 159 SER A C 1
ATOM 1246 O O . SER A 1 159 ? 3.068 -16.469 -17.156 1 97.88 159 SER A O 1
ATOM 1248 N N . MET A 1 160 ? 4.289 -17.688 -15.852 1 97.75 160 MET A N 1
ATOM 1249 C CA . MET A 1 160 ? 3.154 -18.531 -15.508 1 97.75 160 MET A CA 1
ATOM 1250 C C . MET A 1 160 ? 2.119 -17.75 -14.703 1 97.75 160 MET A C 1
ATOM 1252 O O . MET A 1 160 ? 0.919 -17.859 -14.961 1 97.75 160 MET A O 1
ATOM 1256 N N . GLN A 1 161 ? 2.594 -16.984 -13.789 1 96.5 161 GLN A N 1
ATOM 1257 C CA . GLN A 1 161 ? 1.702 -16.203 -12.945 1 96.5 161 GLN A CA 1
ATOM 1258 C C . GLN A 1 161 ? 0.879 -15.219 -13.773 1 96.5 161 GLN A C 1
ATOM 1260 O O . GLN A 1 161 ? -0.33 -15.094 -13.57 1 96.5 161 GLN A O 1
ATOM 1265 N N . LEU A 1 162 ? 1.521 -14.578 -14.633 1 97.12 162 LEU A N 1
ATOM 1266 C CA . LEU A 1 162 ? 0.828 -13.625 -15.492 1 97.12 162 LEU A CA 1
ATOM 1267 C C . LEU A 1 162 ? -0.283 -14.312 -16.281 1 97.12 162 LEU A C 1
ATOM 1269 O O . LEU A 1 162 ? -1.42 -13.836 -16.297 1 97.12 162 LEU A O 1
ATOM 1273 N N . ARG A 1 163 ? -0.035 -15.422 -16.797 1 97.12 163 ARG A N 1
ATOM 1274 C CA . ARG A 1 163 ? -0.963 -16.078 -17.703 1 97.12 163 ARG A CA 1
ATOM 1275 C C . ARG A 1 163 ? -2.057 -16.812 -16.938 1 97.12 163 ARG A C 1
ATOM 1277 O O . ARG A 1 163 ? -3.088 -17.172 -17.516 1 97.12 163 ARG A O 1
ATOM 1284 N N . SER A 1 164 ? -1.802 -17.031 -15.68 1 96.12 164 SER A N 1
ATOM 1285 C CA . SER A 1 164 ? -2.852 -17.625 -14.867 1 96.12 164 SER A CA 1
ATOM 1286 C C . SER A 1 164 ? -4.055 -16.703 -14.742 1 96.12 164 SER A C 1
ATOM 1288 O O . SER A 1 164 ? -5.16 -17.141 -14.422 1 96.12 164 SER A O 1
ATOM 1290 N N . TYR A 1 165 ? -3.924 -15.422 -15.023 1 93.62 165 TYR A N 1
ATOM 1291 C CA . TYR A 1 165 ? -5.016 -14.469 -14.898 1 93.62 165 TYR A CA 1
ATOM 1292 C C . TYR A 1 165 ? -6.039 -14.656 -16.016 1 93.62 165 TYR A C 1
ATOM 1294 O O . TYR A 1 165 ? -7.152 -14.133 -15.938 1 93.62 165 TYR A O 1
ATOM 1302 N N . TYR A 1 166 ? -5.719 -15.469 -17.016 1 94.06 166 TYR A N 1
ATOM 1303 C CA . TYR A 1 166 ? -6.684 -15.758 -18.062 1 94.06 166 TYR A CA 1
ATOM 1304 C C . TYR A 1 166 ? -7.84 -16.594 -17.531 1 94.06 166 TYR A C 1
ATOM 1306 O O . TYR A 1 166 ? -8.883 -16.703 -18.172 1 94.06 166 TYR A O 1
ATOM 1314 N N . PHE A 1 167 ? -7.699 -17.156 -16.344 1 93.94 167 PHE A N 1
ATOM 1315 C CA . PHE A 1 167 ? -8.789 -17.875 -15.695 1 93.94 167 PHE A CA 1
ATOM 1316 C C . PHE A 1 167 ? -9.945 -16.938 -15.391 1 93.94 167 PHE A C 1
ATOM 1318 O O . PHE A 1 167 ? -11.086 -17.375 -15.219 1 93.94 167 PHE A O 1
ATOM 1325 N N . PHE A 1 168 ? -9.664 -15.633 -15.289 1 89.19 168 PHE A N 1
ATOM 1326 C CA . PHE A 1 168 ? -10.688 -14.68 -14.875 1 89.19 168 PHE A CA 1
ATOM 1327 C C . PHE A 1 168 ? -11.445 -14.141 -16.078 1 89.19 168 PHE A C 1
ATOM 1329 O O . PHE A 1 168 ? -12.445 -13.43 -15.93 1 89.19 168 PHE A O 1
ATOM 1336 N N . GLU A 1 169 ? -10.977 -14.523 -17.234 1 87.31 169 GLU A N 1
ATOM 1337 C CA . GLU A 1 169 ? -11.664 -14.109 -18.453 1 87.31 169 GLU A CA 1
ATOM 1338 C C . GLU A 1 169 ? -12.984 -14.859 -18.609 1 87.31 169 GLU A C 1
ATOM 1340 O O . GLU A 1 169 ? -13.148 -15.969 -18.094 1 87.31 169 GLU A O 1
ATOM 1345 N N . SER A 1 170 ? -13.828 -14.203 -19.328 1 84.62 170 SER A N 1
ATOM 1346 C CA . SER A 1 170 ? -15.141 -14.797 -19.562 1 84.62 170 SER A CA 1
ATOM 1347 C C . SER A 1 170 ? -15.023 -16.141 -20.281 1 84.62 170 SER A C 1
ATOM 1349 O O . SER A 1 170 ? -14.102 -16.344 -21.078 1 84.62 170 SER A O 1
ATOM 1351 N N . SER A 1 171 ? -16.031 -16.922 -20.094 1 85.56 171 SER A N 1
ATOM 1352 C CA . SER A 1 171 ? -16.031 -18.281 -20.641 1 85.56 171 SER A CA 1
ATOM 1353 C C . SER A 1 171 ? -16.281 -18.266 -22.156 1 85.56 171 SER A C 1
ATOM 1355 O O . SER A 1 171 ? -16.922 -17.344 -22.656 1 85.56 171 SER A O 1
ATOM 1357 N N . ALA A 1 172 ? -15.734 -19.25 -22.75 1 84.19 172 ALA A N 1
ATOM 1358 C CA . ALA A 1 172 ? -16.016 -19.578 -24.141 1 84.19 172 ALA A CA 1
ATOM 1359 C C . ALA A 1 172 ? -15.469 -18.5 -25.078 1 84.19 172 ALA A C 1
ATOM 1361 O O . ALA A 1 172 ? -16.078 -18.188 -26.094 1 84.19 172 ALA A O 1
ATOM 1362 N N . THR A 1 173 ? -14.5 -17.828 -24.672 1 88.19 173 THR A N 1
ATOM 1363 C CA . THR A 1 173 ? -13.836 -16.891 -25.562 1 88.19 173 THR A CA 1
ATOM 1364 C C . THR A 1 173 ? -12.516 -17.469 -26.078 1 88.19 173 THR A C 1
ATOM 1366 O O . THR A 1 173 ? -11.867 -18.25 -25.375 1 88.19 173 THR A O 1
ATOM 1369 N N . GLU A 1 174 ? -12.211 -17.078 -27.281 1 91.56 174 GLU A N 1
ATOM 1370 C CA . GLU A 1 174 ? -10.961 -17.562 -27.891 1 91.56 174 GLU A CA 1
ATOM 1371 C C . GLU A 1 174 ? -9.75 -17.031 -27.125 1 91.56 174 GLU A C 1
ATOM 1373 O O . GLU A 1 174 ? -8.734 -17.719 -27.016 1 91.56 174 GLU A O 1
ATOM 1378 N N . MET A 1 175 ? -9.836 -15.906 -26.641 1 90.81 175 MET A N 1
ATOM 1379 C CA . MET A 1 175 ? -8.75 -15.312 -25.859 1 90.81 175 MET A CA 1
ATOM 1380 C C . MET A 1 175 ? -8.477 -16.125 -24.609 1 90.81 175 MET A C 1
ATOM 1382 O O . MET A 1 175 ? -7.32 -16.344 -24.234 1 90.81 175 MET A O 1
ATOM 1386 N N . ARG A 1 176 ? -9.508 -16.453 -23.938 1 93.12 176 ARG A N 1
ATOM 1387 C CA . ARG A 1 176 ? -9.375 -17.281 -22.75 1 93.12 176 ARG A CA 1
ATOM 1388 C C . ARG A 1 176 ? -8.727 -18.609 -23.078 1 93.12 176 ARG A C 1
ATOM 1390 O O . ARG A 1 176 ? -7.805 -19.047 -22.375 1 93.12 176 ARG A O 1
ATOM 1397 N N . LYS A 1 177 ? -9.188 -19.219 -24.094 1 95.38 177 LYS A N 1
ATOM 1398 C CA . LYS A 1 177 ? -8.68 -20.531 -24.5 1 95.38 177 LYS A CA 1
ATOM 1399 C C . LYS A 1 177 ? -7.191 -20.469 -24.812 1 95.38 177 LYS A C 1
ATOM 1401 O O . LYS A 1 177 ? -6.398 -21.219 -24.25 1 95.38 177 LYS A O 1
ATOM 1406 N N . GLN A 1 178 ? -6.84 -19.547 -25.672 1 96.12 178 GLN A N 1
ATOM 1407 C CA . GLN A 1 178 ? -5.441 -19.422 -26.062 1 96.12 178 GLN A CA 1
ATOM 1408 C C . GLN A 1 178 ? -4.582 -19.016 -24.859 1 96.12 178 GLN A C 1
ATOM 1410 O O . GLN A 1 178 ? -3.443 -19.469 -24.734 1 96.12 178 GLN A O 1
ATOM 1415 N N . GLY A 1 179 ? -5.145 -18.141 -24.125 1 96.12 179 GLY A N 1
ATOM 1416 C CA . GLY A 1 179 ? -4.43 -17.703 -22.922 1 96.12 179 GLY A CA 1
ATOM 1417 C C . GLY A 1 179 ? -4.148 -18.844 -21.953 1 96.12 179 GLY A C 1
ATOM 1418 O O . GLY A 1 179 ? -3.037 -18.953 -21.438 1 96.12 179 GLY A O 1
ATOM 1419 N N . LEU A 1 180 ? -5.113 -19.672 -21.703 1 97.44 180 LEU A N 1
ATOM 1420 C CA . LEU A 1 180 ? -4.957 -20.766 -20.75 1 97.44 180 LEU A CA 1
ATOM 1421 C C . LEU A 1 180 ? -4.023 -21.828 -21.312 1 97.44 180 LEU A C 1
ATOM 1423 O O . LEU A 1 180 ? -3.299 -22.484 -20.547 1 97.44 180 LEU A O 1
ATOM 1427 N N . LEU A 1 181 ? -4.004 -21.984 -22.562 1 98.12 181 LEU A N 1
ATOM 1428 C CA . LEU A 1 181 ? -3.055 -22.922 -23.172 1 98.12 181 LEU A CA 1
ATOM 1429 C C . LEU A 1 181 ? -1.628 -22.406 -23.031 1 98.12 181 LEU A C 1
ATOM 1431 O O . LEU A 1 181 ? -0.7 -23.188 -22.797 1 98.12 181 LEU A O 1
ATOM 1435 N N . ARG A 1 182 ? -1.499 -21.125 -23.188 1 97.5 182 ARG A N 1
ATOM 1436 C CA . ARG A 1 182 ? -0.186 -20.531 -22.938 1 97.5 182 ARG A CA 1
ATOM 1437 C C . ARG A 1 182 ? 0.211 -20.641 -21.469 1 97.5 182 ARG A C 1
ATOM 1439 O O . ARG A 1 182 ? 1.39 -20.828 -21.156 1 97.5 182 ARG A O 1
ATOM 1446 N N . ALA A 1 183 ? -0.765 -20.484 -20.625 1 98.12 183 ALA A N 1
ATOM 1447 C CA . ALA A 1 183 ? -0.499 -20.688 -19.203 1 98.12 183 ALA A CA 1
ATOM 1448 C C . ALA A 1 183 ? -0.004 -22.094 -18.922 1 98.12 183 ALA A C 1
ATOM 1450 O O . ALA A 1 183 ? 0.926 -22.297 -18.141 1 98.12 183 ALA A O 1
ATOM 1451 N N . TYR A 1 184 ? -0.616 -23.047 -19.578 1 98.5 184 TYR A N 1
ATOM 1452 C CA . TYR A 1 184 ? -0.217 -24.453 -19.453 1 98.5 184 TYR A CA 1
ATOM 1453 C C . TYR A 1 184 ? 1.223 -24.641 -19.922 1 98.5 184 TYR A C 1
ATOM 1455 O O . TYR A 1 184 ? 2.027 -25.266 -19.219 1 98.5 184 TYR A O 1
ATOM 1463 N N . SER A 1 185 ? 1.529 -24.125 -21.031 1 98.56 185 SER A N 1
ATOM 1464 C CA . SER A 1 185 ? 2.885 -24.234 -21.562 1 98.56 185 SER A CA 1
ATOM 1465 C C . SER A 1 185 ? 3.893 -23.547 -20.641 1 98.56 185 SER A C 1
ATOM 1467 O O . SER A 1 185 ? 5.008 -24.031 -20.469 1 98.56 185 SER A O 1
ATOM 1469 N N . ALA A 1 186 ? 3.502 -22.422 -20.125 1 98.5 186 ALA A N 1
ATOM 1470 C CA . ALA A 1 186 ? 4.371 -21.688 -19.203 1 98.5 186 ALA A CA 1
ATOM 1471 C C . ALA A 1 186 ? 4.617 -22.5 -17.938 1 98.5 186 ALA A C 1
ATOM 1473 O O . ALA A 1 186 ? 5.727 -22.484 -17.391 1 98.5 186 ALA A O 1
ATOM 1474 N N . ALA A 1 187 ? 3.605 -23.125 -17.469 1 98.75 187 ALA A N 1
ATOM 1475 C CA . ALA A 1 187 ? 3.748 -23.969 -16.281 1 98.75 187 ALA A CA 1
ATOM 1476 C C . ALA A 1 187 ? 4.727 -25.109 -16.531 1 98.75 187 ALA A C 1
ATOM 1478 O O . ALA A 1 187 ? 5.598 -25.391 -15.695 1 98.75 187 ALA A O 1
ATOM 1479 N N . LEU A 1 188 ? 4.602 -25.781 -17.641 1 98.69 188 LEU A N 1
ATOM 1480 C CA . LEU A 1 188 ? 5.516 -26.859 -17.984 1 98.69 188 LEU A CA 1
ATOM 1481 C C . LEU A 1 188 ? 6.949 -26.359 -18.062 1 98.69 188 LEU A C 1
ATOM 1483 O O . LEU A 1 188 ? 7.879 -27.031 -17.609 1 98.69 188 LEU A O 1
ATOM 1487 N N . ASN A 1 189 ? 7.043 -25.219 -18.688 1 98.25 189 ASN A N 1
ATOM 1488 C CA . ASN A 1 189 ? 8.367 -24.609 -18.797 1 98.25 189 ASN A CA 1
ATOM 1489 C C . ASN A 1 189 ? 8.969 -24.312 -17.422 1 98.25 189 ASN A C 1
ATOM 1491 O O . ASN A 1 189 ? 10.156 -24.562 -17.203 1 98.25 189 ASN A O 1
ATOM 1495 N N . PHE A 1 190 ? 8.234 -23.75 -16.578 1 98.44 190 PHE A N 1
ATOM 1496 C CA . PHE A 1 190 ? 8.672 -23.438 -15.227 1 98.44 190 PHE A CA 1
ATOM 1497 C C . PHE A 1 190 ? 9.102 -24.703 -14.484 1 98.44 190 PHE A C 1
ATOM 1499 O O . PHE A 1 190 ? 10.18 -24.75 -13.891 1 98.44 190 PHE A O 1
ATOM 1506 N N . ILE A 1 191 ? 8.281 -25.734 -14.547 1 98.5 191 ILE A N 1
ATOM 1507 C CA . ILE A 1 191 ? 8.562 -27.016 -13.883 1 98.5 191 ILE A CA 1
ATOM 1508 C C . ILE A 1 191 ? 9.852 -27.609 -14.438 1 98.5 191 ILE A C 1
ATOM 1510 O O . ILE A 1 191 ? 10.703 -28.062 -13.672 1 98.5 191 ILE A O 1
ATOM 1514 N N . SER A 1 192 ? 9.977 -27.562 -15.703 1 98.25 192 SER A N 1
ATOM 1515 C CA . SER A 1 192 ? 11.164 -28.125 -16.344 1 98.25 192 SER A CA 1
ATOM 1516 C C . SER A 1 192 ? 12.43 -27.391 -15.914 1 98.25 192 SER A C 1
ATOM 1518 O O . SER A 1 192 ? 13.445 -28.016 -15.609 1 98.25 192 SER A O 1
ATOM 1520 N N . LYS A 1 193 ? 12.336 -26.125 -15.852 1 97.44 193 LYS A N 1
ATOM 1521 C CA . LYS A 1 193 ? 13.5 -25.328 -15.492 1 97.44 193 LYS A CA 1
ATOM 1522 C C . LYS A 1 193 ? 13.914 -25.578 -14.047 1 97.44 193 LYS A C 1
ATOM 1524 O O . LYS A 1 193 ? 15.102 -25.688 -13.742 1 97.44 193 LYS A O 1
ATOM 1529 N N . ILE A 1 194 ? 12.969 -25.609 -13.195 1 97.31 194 ILE A N 1
ATOM 1530 C CA . ILE A 1 194 ? 13.266 -25.859 -11.789 1 97.31 194 ILE A CA 1
ATOM 1531 C C . ILE A 1 194 ? 13.844 -27.266 -11.625 1 97.31 194 ILE A C 1
ATOM 1533 O O . ILE A 1 194 ? 14.805 -27.453 -10.875 1 97.31 194 ILE A O 1
ATOM 1537 N N . ALA A 1 195 ? 13.258 -28.219 -12.312 1 97.56 195 ALA A N 1
ATOM 1538 C CA . ALA A 1 195 ? 13.727 -29.594 -12.219 1 97.56 195 ALA A CA 1
ATOM 1539 C C . ALA A 1 195 ? 15.172 -29.703 -12.695 1 97.56 195 ALA A C 1
ATOM 1541 O O . ALA A 1 195 ? 15.992 -30.375 -12.055 1 97.56 195 ALA A O 1
ATOM 1542 N N . ASN A 1 196 ? 15.438 -29.062 -13.781 1 97 196 ASN A N 1
ATOM 1543 C CA . ASN A 1 196 ? 16.797 -29.109 -14.328 1 97 196 ASN A CA 1
ATOM 1544 C C . ASN A 1 196 ? 17.797 -28.469 -13.375 1 97 196 ASN A C 1
ATOM 1546 O O . ASN A 1 196 ? 18.891 -29 -13.18 1 97 196 ASN A O 1
ATOM 1550 N N . GLU A 1 197 ? 17.438 -27.359 -12.836 1 96.06 197 GLU A N 1
ATOM 1551 C CA . GLU A 1 197 ? 18.328 -26.688 -11.906 1 96.06 197 GLU A CA 1
ATOM 1552 C C . GLU A 1 197 ? 18.469 -27.484 -10.609 1 96.06 197 GLU A C 1
ATOM 1554 O O . GLU A 1 197 ? 19.531 -27.484 -9.984 1 96.06 197 GLU A O 1
ATOM 1559 N N . ASP A 1 198 ? 17.406 -28.047 -10.156 1 95.31 198 ASP A N 1
ATOM 1560 C CA . ASP A 1 198 ? 17.438 -28.844 -8.93 1 95.31 198 ASP A CA 1
ATOM 1561 C C . ASP A 1 198 ? 18.344 -30.062 -9.086 1 95.31 198 ASP A C 1
ATOM 1563 O O . ASP A 1 198 ? 19.031 -30.453 -8.148 1 95.31 198 ASP A O 1
ATOM 1567 N N . ALA A 1 199 ? 18.344 -30.688 -10.227 1 94.75 199 ALA A N 1
ATOM 1568 C CA . ALA A 1 199 ? 19.188 -31.844 -10.492 1 94.75 199 ALA A CA 1
ATOM 1569 C C . ALA A 1 199 ? 20.656 -31.5 -10.406 1 94.75 199 ALA A C 1
ATOM 1571 O O . ALA A 1 199 ? 21.484 -32.312 -9.977 1 94.75 199 ALA A O 1
ATOM 1572 N N . LYS A 1 200 ? 20.969 -30.266 -10.664 1 94.19 200 LYS A N 1
ATOM 1573 C CA . LYS A 1 200 ? 22.375 -29.828 -10.688 1 94.19 200 LYS A CA 1
ATOM 1574 C C . LYS A 1 200 ? 22.797 -29.281 -9.336 1 94.19 200 LYS A C 1
ATOM 1576 O O . LYS A 1 200 ? 23.906 -29.562 -8.875 1 94.19 200 LYS A O 1
ATOM 1581 N N . ASN A 1 201 ? 21.922 -28.5 -8.688 1 92.88 201 ASN A N 1
ATOM 1582 C CA . ASN A 1 201 ? 22.391 -27.719 -7.547 1 92.88 201 ASN A CA 1
ATOM 1583 C C . ASN A 1 201 ? 21.469 -27.875 -6.344 1 92.88 201 ASN A C 1
ATOM 1585 O O . ASN A 1 201 ? 21.5 -27.062 -5.414 1 92.88 201 ASN A O 1
ATOM 1589 N N . ASP A 1 202 ? 20.594 -28.812 -6.324 1 92.19 202 ASP A N 1
ATOM 1590 C CA . ASP A 1 202 ? 19.641 -28.969 -5.234 1 92.19 202 ASP A CA 1
ATOM 1591 C C . ASP A 1 202 ? 18.891 -27.672 -4.969 1 92.19 202 ASP A C 1
ATOM 1593 O O . ASP A 1 202 ? 18.812 -27.203 -3.828 1 92.19 202 ASP A O 1
ATOM 1597 N N . PHE A 1 203 ? 18.453 -27.094 -5.938 1 92.62 203 PHE A N 1
ATOM 1598 C CA . PHE A 1 203 ? 17.859 -25.766 -5.957 1 92.62 203 PHE A CA 1
ATOM 1599 C C . PHE A 1 203 ? 16.672 -25.688 -5 1 92.62 203 PHE A C 1
ATOM 1601 O O . PHE A 1 203 ? 16.547 -24.734 -4.227 1 92.62 203 PHE A O 1
ATOM 1608 N N . ILE A 1 204 ? 15.883 -26.672 -4.906 1 91.12 204 ILE A N 1
ATOM 1609 C CA . ILE A 1 204 ? 14.609 -26.641 -4.203 1 91.12 204 ILE A CA 1
ATOM 1610 C C . ILE A 1 204 ? 14.844 -26.625 -2.697 1 91.12 204 ILE A C 1
ATOM 1612 O O . ILE A 1 204 ? 14 -26.156 -1.932 1 91.12 204 ILE A O 1
ATOM 1616 N N . LYS A 1 205 ? 15.992 -27 -2.266 1 88.19 205 LYS A N 1
ATOM 1617 C CA . LYS A 1 205 ? 16.297 -27.062 -0.838 1 88.19 205 LYS A CA 1
ATOM 1618 C C . LYS A 1 205 ? 16.594 -25.672 -0.273 1 88.19 205 LYS A C 1
ATOM 1620 O O . LYS A 1 205 ? 16.422 -25.438 0.926 1 88.19 205 LYS A O 1
ATOM 1625 N N . TYR A 1 206 ? 16.938 -24.781 -1.153 1 87.75 206 TYR A N 1
ATOM 1626 C CA . TYR A 1 206 ? 17.453 -23.516 -0.641 1 87.75 206 TYR A CA 1
ATOM 1627 C C . TYR A 1 206 ? 16.656 -22.344 -1.188 1 87.75 206 TYR A C 1
ATOM 1629 O O . TYR A 1 206 ? 17.031 -21.188 -1.007 1 87.75 206 TYR A O 1
ATOM 1637 N N . VAL A 1 207 ? 15.57 -22.594 -1.739 1 89.19 207 VAL A N 1
ATOM 1638 C CA . VAL A 1 207 ? 14.828 -21.516 -2.391 1 89.19 207 VAL A CA 1
ATOM 1639 C C . VAL A 1 207 ? 13.812 -20.938 -1.417 1 89.19 207 VAL A C 1
ATOM 1641 O O . VAL A 1 207 ? 13.383 -21.594 -0.473 1 89.19 207 VAL A O 1
ATOM 1644 N N . PRO A 1 208 ? 13.461 -19.656 -1.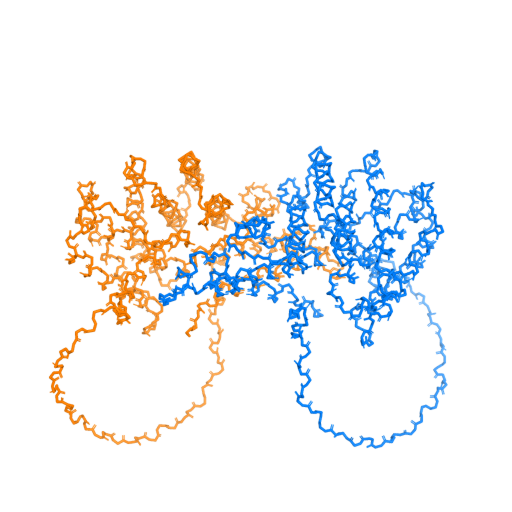686 1 88.38 208 PRO A N 1
ATOM 1645 C CA . PRO A 1 208 ? 12.414 -19.031 -0.873 1 88.38 208 PRO A CA 1
ATOM 1646 C C . PRO A 1 208 ? 11.062 -19.734 -1.012 1 88.38 208 PRO A C 1
ATOM 1648 O O . PRO A 1 208 ? 10.836 -20.453 -1.98 1 88.38 208 PRO A O 1
ATOM 1651 N N . ASN A 1 209 ? 10.195 -19.484 -0.111 1 87.56 209 ASN A N 1
ATOM 1652 C CA . ASN A 1 209 ? 8.906 -20.156 0.007 1 87.56 209 ASN A CA 1
ATOM 1653 C C . ASN A 1 209 ? 8.039 -19.922 -1.228 1 87.56 209 ASN A C 1
ATOM 1655 O O . ASN A 1 209 ? 7.211 -20.766 -1.581 1 87.56 209 ASN A O 1
ATOM 1659 N N . ILE A 1 210 ? 8.188 -18.797 -1.855 1 91.75 210 ILE A N 1
ATOM 1660 C CA . ILE A 1 210 ? 7.348 -18.453 -2.996 1 91.75 210 ILE A CA 1
ATOM 1661 C C . ILE A 1 210 ? 7.469 -19.531 -4.07 1 91.75 210 ILE A C 1
ATOM 1663 O O . ILE A 1 210 ? 6.488 -19.859 -4.75 1 91.75 210 ILE A O 1
ATOM 1667 N N . TYR A 1 211 ? 8.57 -20.188 -4.207 1 93.5 211 TYR A N 1
ATOM 1668 C CA . TYR A 1 211 ? 8.773 -21.172 -5.25 1 93.5 211 TYR A CA 1
ATOM 1669 C C . TYR A 1 211 ? 7.977 -22.438 -4.957 1 93.5 211 TYR A C 1
ATOM 1671 O O . TYR A 1 211 ? 7.465 -23.094 -5.875 1 93.5 211 TYR A O 1
ATOM 1679 N N . TYR A 1 212 ? 7.828 -22.797 -3.725 1 91.62 212 TYR A N 1
ATOM 1680 C CA . TYR A 1 212 ? 7.016 -23.953 -3.371 1 91.62 212 TYR A CA 1
ATOM 1681 C C . TYR A 1 212 ? 5.543 -23.688 -3.662 1 91.62 212 TYR A C 1
ATOM 1683 O O . TYR A 1 212 ? 4.84 -24.562 -4.172 1 91.62 212 TYR A O 1
ATOM 1691 N N . GLN A 1 213 ? 5.188 -22.516 -3.322 1 92.25 213 GLN A N 1
ATOM 1692 C CA . GLN A 1 213 ? 3.791 -22.172 -3.559 1 92.25 213 GLN A CA 1
ATOM 1693 C C . GLN A 1 213 ? 3.475 -22.156 -5.051 1 92.25 213 GLN A C 1
ATOM 1695 O O . GLN A 1 213 ? 2.414 -22.609 -5.473 1 92.25 213 GLN A O 1
ATOM 1700 N N . ILE A 1 214 ? 4.398 -21.609 -5.77 1 95.25 214 ILE A N 1
ATOM 1701 C CA . ILE A 1 214 ? 4.152 -21.5 -7.203 1 95.25 214 ILE A CA 1
ATOM 1702 C C . ILE A 1 214 ? 4.266 -22.891 -7.852 1 95.25 214 ILE A C 1
ATOM 1704 O O . ILE A 1 214 ? 3.555 -23.188 -8.812 1 95.25 214 ILE A O 1
ATOM 1708 N N . LEU A 1 215 ? 5.109 -23.719 -7.316 1 96.19 215 LEU A N 1
ATOM 1709 C CA . LEU A 1 215 ? 5.176 -25.094 -7.793 1 96.19 215 LEU A CA 1
ATOM 1710 C C . LEU A 1 215 ? 3.844 -25.812 -7.574 1 96.19 215 LEU A C 1
ATOM 1712 O O . LEU A 1 215 ? 3.365 -26.531 -8.461 1 96.19 215 LEU A O 1
ATOM 1716 N N . ASN A 1 216 ? 3.287 -25.609 -6.414 1 95.31 216 ASN A N 1
ATOM 1717 C CA . ASN A 1 216 ? 1.959 -26.156 -6.152 1 95.31 216 ASN A CA 1
ATOM 1718 C C . ASN A 1 216 ? 0.928 -25.609 -7.141 1 95.31 216 ASN A C 1
ATOM 1720 O O . ASN A 1 216 ? 0.1 -26.359 -7.656 1 95.31 216 ASN A O 1
ATOM 1724 N N . THR A 1 217 ? 1.025 -24.344 -7.316 1 96.81 217 THR A N 1
ATOM 1725 C CA . THR A 1 217 ? 0.109 -23.688 -8.25 1 96.81 217 THR A CA 1
ATOM 1726 C C . THR A 1 217 ? 0.275 -24.266 -9.656 1 96.81 217 THR A C 1
ATOM 1728 O O . THR A 1 217 ? -0.711 -24.5 -10.359 1 96.81 217 THR A O 1
ATOM 1731 N N . ALA A 1 218 ? 1.52 -24.484 -10.062 1 98.12 218 ALA A N 1
ATOM 1732 C CA . ALA A 1 218 ? 1.796 -25.078 -11.375 1 98.12 218 ALA A CA 1
ATOM 1733 C C . ALA A 1 218 ? 1.198 -26.469 -11.484 1 98.12 218 ALA A C 1
ATOM 1735 O O . ALA A 1 218 ? 0.59 -26.812 -12.508 1 98.12 218 ALA A O 1
ATOM 1736 N N . GLY A 1 219 ? 1.369 -27.25 -10.469 1 97.31 219 GLY A N 1
ATOM 1737 C CA . GLY A 1 219 ? 0.766 -28.578 -10.461 1 97.31 219 GLY A CA 1
ATOM 1738 C C . GLY A 1 219 ? -0.746 -28.547 -10.586 1 97.31 219 GLY A C 1
ATOM 1739 O O . GLY A 1 219 ? -1.324 -29.312 -11.367 1 97.31 219 GLY A O 1
ATOM 1740 N N . MET A 1 220 ? -1.344 -27.641 -9.898 1 96.5 220 MET A N 1
ATOM 1741 C CA . MET A 1 220 ? -2.797 -27.5 -9.938 1 96.5 220 MET A CA 1
ATOM 1742 C C . MET A 1 220 ? -3.264 -27.047 -11.312 1 96.5 220 MET A C 1
ATOM 1744 O O . MET A 1 220 ? -4.293 -27.516 -11.812 1 96.5 220 MET A O 1
ATOM 1748 N N . LEU A 1 221 ? -2.535 -26.141 -11.82 1 97.5 221 LEU A N 1
ATOM 1749 C CA . LEU A 1 221 ? -2.875 -25.609 -13.133 1 97.5 221 LEU A CA 1
ATOM 1750 C C . LEU A 1 221 ? -2.807 -26.719 -14.188 1 97.5 221 LEU A C 1
ATOM 1752 O O . LEU A 1 221 ? -3.736 -26.875 -14.984 1 97.5 221 LEU A O 1
ATOM 1756 N N . VAL A 1 222 ? -1.746 -27.5 -14.18 1 97.44 222 VAL A N 1
ATOM 1757 C CA . VAL A 1 222 ? -1.57 -28.594 -15.125 1 97.44 222 VAL A CA 1
ATOM 1758 C C . VAL A 1 222 ? -2.691 -29.625 -14.938 1 97.44 222 VAL A C 1
ATOM 1760 O O . VAL A 1 222 ? -3.314 -30.047 -15.914 1 97.44 222 VAL A O 1
ATOM 1763 N N . MET A 1 223 ? -2.961 -29.922 -13.734 1 95.38 223 MET A N 1
ATOM 1764 C CA . MET A 1 223 ? -4.004 -30.891 -13.422 1 95.38 223 MET A CA 1
ATOM 1765 C C . MET A 1 223 ? -5.363 -30.406 -13.922 1 95.38 223 MET A C 1
ATOM 1767 O O . MET A 1 223 ? -6.113 -31.172 -14.531 1 95.38 223 MET A O 1
ATOM 1771 N N . LYS A 1 224 ? -5.684 -29.156 -13.703 1 94.44 224 LYS A N 1
ATOM 1772 C CA . LYS A 1 224 ? -6.977 -28.594 -14.086 1 94.44 224 LYS A CA 1
ATOM 1773 C C . LYS A 1 224 ? -7.156 -28.609 -15.602 1 94.44 224 LYS A C 1
ATOM 1775 O O . LYS A 1 224 ? -8.242 -28.891 -16.109 1 94.44 224 LYS A O 1
ATOM 1780 N N . ILE A 1 225 ? -6.117 -28.328 -16.312 1 95.88 225 ILE A N 1
ATOM 1781 C CA . ILE A 1 225 ? -6.215 -28.234 -17.766 1 95.88 225 ILE A CA 1
ATOM 1782 C C . ILE A 1 225 ? -6.32 -29.641 -18.359 1 95.88 225 ILE A C 1
ATOM 1784 O O . ILE A 1 225 ? -7.141 -29.875 -19.25 1 95.88 225 ILE A O 1
ATOM 1788 N N . ILE A 1 226 ? -5.562 -30.594 -17.859 1 94.19 226 ILE A N 1
ATOM 1789 C CA . ILE A 1 226 ? -5.539 -31.938 -18.422 1 94.19 226 ILE A CA 1
ATOM 1790 C C . ILE A 1 226 ? -6.875 -32.625 -18.141 1 94.19 226 ILE A C 1
ATOM 1792 O O . ILE A 1 226 ? -7.293 -33.5 -18.906 1 94.19 226 ILE A O 1
ATOM 1796 N N . ASN A 1 227 ? -7.559 -32.188 -17.094 1 92.56 227 ASN A N 1
ATOM 1797 C CA . ASN A 1 227 ? -8.836 -32.812 -16.734 1 92.56 227 ASN A CA 1
ATOM 1798 C C . ASN A 1 227 ? -10.016 -31.938 -17.156 1 92.56 227 ASN A C 1
ATOM 1800 O O . ASN A 1 227 ? -11.109 -32.062 -16.625 1 92.56 227 ASN A O 1
ATOM 1804 N N . SER A 1 228 ? -9.852 -31.109 -18.078 1 93.12 228 SER A N 1
ATOM 1805 C CA . SER A 1 228 ? -10.906 -30.25 -18.609 1 93.12 228 SER A CA 1
ATOM 1806 C C . SER A 1 228 ? -11.125 -30.5 -20.094 1 93.12 228 SER A C 1
ATOM 1808 O O . SER A 1 228 ? -10.523 -31.391 -20.688 1 93.12 228 SER A O 1
ATOM 1810 N N . SER A 1 229 ? -12.047 -29.703 -20.688 1 93.69 229 SER A N 1
ATOM 1811 C CA . SER A 1 229 ? -12.328 -29.812 -22.125 1 93.69 229 SER A CA 1
ATOM 1812 C C . SER A 1 229 ? -11.117 -29.375 -22.953 1 93.69 229 SER A C 1
ATOM 1814 O O . SER A 1 229 ? -11.055 -29.672 -24.141 1 93.69 229 SER A O 1
ATOM 1816 N N . TYR A 1 230 ? -10.188 -28.797 -22.312 1 95.06 230 TYR A N 1
ATOM 1817 C CA . TYR A 1 230 ? -9.016 -28.312 -23.031 1 95.06 230 TYR A CA 1
ATOM 1818 C C . TYR A 1 230 ? -7.973 -29.406 -23.172 1 95.06 230 TYR A C 1
ATOM 1820 O O . TYR A 1 230 ? -6.953 -29.219 -23.844 1 95.06 230 TYR A O 1
ATOM 1828 N N . ALA A 1 231 ? -8.203 -30.547 -22.609 1 94 231 ALA A N 1
ATOM 1829 C CA . ALA A 1 231 ? -7.289 -31.688 -22.703 1 94 231 ALA A CA 1
ATOM 1830 C C . ALA A 1 231 ? -7.023 -32.062 -24.141 1 94 231 ALA A C 1
ATOM 1832 O O . ALA A 1 231 ? -5.938 -32.562 -24.484 1 94 231 ALA A O 1
ATOM 1833 N N . ARG A 1 232 ? -7.953 -31.828 -24.984 1 94.38 232 ARG A N 1
ATOM 1834 C CA . ARG A 1 232 ? -7.848 -32.219 -26.391 1 94.38 232 ARG A CA 1
ATOM 1835 C C . ARG A 1 232 ? -6.801 -31.359 -27.125 1 94.38 232 ARG A C 1
ATOM 1837 O O . ARG A 1 232 ? -6.305 -31.766 -28.172 1 94.38 232 ARG A O 1
ATOM 1844 N N . TYR A 1 233 ? -6.422 -30.266 -26.516 1 95.69 233 TYR A N 1
ATOM 1845 C CA . TYR A 1 233 ? -5.508 -29.344 -27.188 1 95.69 233 TYR A CA 1
ATOM 1846 C C . TYR A 1 233 ? -4.094 -29.484 -26.641 1 95.69 233 TYR A C 1
ATOM 1848 O O . TYR A 1 233 ? -3.182 -28.766 -27.078 1 95.69 233 TYR A O 1
ATOM 1856 N N . VAL A 1 234 ? -3.9 -30.344 -25.656 1 96.44 234 VAL A N 1
ATOM 1857 C CA . VAL A 1 234 ? -2.586 -30.422 -25.031 1 96.44 234 VAL A CA 1
ATOM 1858 C C . VAL A 1 234 ? -2.115 -31.875 -25 1 96.44 234 VAL A C 1
ATOM 1860 O O . VAL A 1 234 ? -2.898 -32.781 -25.25 1 96.44 234 VAL A O 1
ATOM 1863 N N . ASP A 1 235 ? -0.768 -32.031 -24.781 1 96.44 235 ASP A N 1
ATOM 1864 C CA . ASP A 1 235 ? -0.194 -33.344 -24.578 1 96.44 235 ASP A CA 1
ATOM 1865 C C . ASP A 1 235 ? -0.415 -33.812 -23.141 1 96.44 235 ASP A C 1
ATOM 1867 O O . ASP A 1 235 ? 0.308 -33.406 -22.234 1 96.44 235 ASP A O 1
ATOM 1871 N N . ILE A 1 236 ? -1.317 -34.75 -22.969 1 94.19 236 ILE A N 1
ATOM 1872 C CA . ILE A 1 236 ? -1.739 -35.219 -21.656 1 94.19 236 ILE A CA 1
ATOM 1873 C C . ILE A 1 236 ? -0.583 -35.938 -20.969 1 94.19 236 ILE A C 1
ATOM 1875 O O . ILE A 1 236 ? -0.377 -35.812 -19.766 1 94.19 236 ILE A O 1
ATOM 1879 N N . GLU A 1 237 ? 0.187 -36.719 -21.688 1 96.88 237 GLU A N 1
ATOM 1880 C CA . GLU A 1 237 ? 1.284 -37.5 -21.109 1 96.88 237 GLU A CA 1
ATOM 1881 C C . GLU A 1 237 ? 2.391 -36.562 -20.594 1 96.88 237 GLU A C 1
ATOM 1883 O O . GLU A 1 237 ? 2.959 -36.812 -19.531 1 96.88 237 GLU A O 1
ATOM 1888 N N . GLU A 1 238 ? 2.662 -35.625 -21.375 1 97.56 238 GLU A N 1
ATOM 1889 C CA . GLU A 1 238 ? 3.637 -34.656 -20.906 1 97.56 238 GLU A CA 1
ATOM 1890 C C . GLU A 1 238 ? 3.158 -33.969 -19.641 1 97.56 238 GLU A C 1
ATOM 1892 O O . GLU A 1 238 ? 3.953 -33.688 -18.734 1 97.56 238 GLU A O 1
ATOM 1897 N N . GLY A 1 239 ? 1.892 -33.625 -19.625 1 97.12 239 GLY A N 1
ATOM 1898 C CA . GLY A 1 239 ? 1.306 -33.031 -18.438 1 97.12 239 GLY A CA 1
ATOM 1899 C C . GLY A 1 239 ? 1.418 -33.938 -17.203 1 97.12 239 GLY A C 1
ATOM 1900 O O . GLY A 1 239 ? 1.789 -33.469 -16.125 1 97.12 239 GLY A O 1
ATOM 1901 N N . LYS A 1 240 ? 1.154 -35.156 -17.344 1 96.25 240 LYS A N 1
ATOM 1902 C CA . LYS A 1 240 ? 1.252 -36.125 -16.25 1 96.25 240 LYS A CA 1
ATOM 1903 C C . LYS A 1 240 ? 2.689 -36.25 -15.758 1 96.25 240 LYS A C 1
ATOM 1905 O O . LYS A 1 240 ? 2.928 -36.312 -14.547 1 96.25 240 LYS A O 1
ATOM 1910 N N . ARG A 1 241 ? 3.549 -36.25 -16.672 1 97.81 241 ARG A N 1
ATOM 1911 C CA . ARG A 1 241 ? 4.957 -36.312 -16.312 1 97.81 241 ARG A CA 1
ATOM 1912 C C . ARG A 1 241 ? 5.375 -35.094 -15.5 1 97.81 241 ARG A C 1
ATOM 1914 O O . ARG A 1 241 ? 6.055 -35.219 -14.477 1 97.81 241 ARG A O 1
ATOM 1921 N N . SER A 1 242 ? 4.98 -33.969 -16.016 1 98.06 242 SER A N 1
ATOM 1922 C CA . SER A 1 242 ? 5.312 -32.75 -15.32 1 98.06 242 SER A CA 1
ATOM 1923 C C . SER A 1 242 ? 4.68 -32.688 -13.93 1 98.06 242 SER A C 1
ATOM 1925 O O . SER A 1 242 ? 5.293 -32.219 -12.977 1 98.06 242 SER A O 1
ATOM 1927 N N . PHE A 1 243 ? 3.484 -33.125 -13.836 1 97.25 243 PHE A N 1
ATOM 1928 C CA . PHE A 1 243 ? 2.811 -33.219 -12.547 1 97.25 243 PHE A CA 1
ATOM 1929 C C . PHE A 1 243 ? 3.596 -34.062 -11.57 1 97.25 243 PHE A C 1
ATOM 1931 O O . PHE A 1 243 ? 3.773 -33.719 -10.406 1 97.25 243 PHE A O 1
ATOM 1938 N N . ASN A 1 244 ? 4.078 -35.156 -12.023 1 97.12 244 ASN A N 1
ATOM 1939 C CA . ASN A 1 244 ? 4.863 -36.062 -11.18 1 97.12 244 ASN A CA 1
ATOM 1940 C C . ASN A 1 244 ? 6.191 -35.438 -10.766 1 97.12 244 ASN A C 1
ATOM 1942 O O . ASN A 1 244 ? 6.688 -35.656 -9.672 1 97.12 244 ASN A O 1
ATOM 1946 N N . ILE A 1 245 ? 6.699 -34.719 -11.68 1 97.94 245 ILE A N 1
ATOM 1947 C CA . ILE A 1 245 ? 7.926 -34 -11.359 1 97.94 245 ILE A CA 1
ATOM 1948 C C . ILE A 1 245 ? 7.664 -33 -10.219 1 97.94 245 ILE A C 1
ATOM 1950 O O . ILE A 1 245 ? 8.484 -32.875 -9.305 1 97.94 245 ILE A O 1
ATOM 1954 N N . VAL A 1 246 ? 6.551 -32.312 -10.273 1 97.62 246 VAL A N 1
ATOM 1955 C CA . VAL A 1 246 ? 6.188 -31.375 -9.219 1 97.62 246 VAL A CA 1
ATOM 1956 C C . VAL A 1 246 ? 6.102 -32.094 -7.883 1 97.62 246 VAL A C 1
ATOM 1958 O O . VAL A 1 246 ? 6.648 -31.641 -6.879 1 97.62 246 VAL A O 1
ATOM 1961 N N . LEU A 1 247 ? 5.484 -33.25 -7.852 1 95.56 247 LEU A N 1
ATOM 1962 C CA . LEU A 1 247 ? 5.34 -34.031 -6.625 1 95.56 247 LEU A CA 1
ATOM 1963 C C . LEU A 1 247 ? 6.707 -34.469 -6.094 1 95.56 247 LEU A C 1
ATOM 1965 O O . LEU A 1 247 ? 6.953 -34.406 -4.887 1 95.56 247 LEU A O 1
ATOM 1969 N N . SER A 1 248 ? 7.488 -34.844 -6.984 1 95.44 248 SER A N 1
ATOM 1970 C CA . SER A 1 248 ? 8.828 -35.281 -6.586 1 95.44 248 SER A CA 1
ATOM 1971 C C . SER A 1 248 ? 9.617 -34.125 -5.996 1 95.44 248 SER A C 1
ATOM 1973 O O . SER A 1 248 ? 10.312 -34.281 -4.992 1 95.44 248 SER A O 1
ATOM 1975 N N . LEU A 1 249 ? 9.539 -33 -6.637 1 95.81 249 LEU A N 1
ATOM 1976 C CA . LEU A 1 249 ? 10.242 -31.812 -6.152 1 95.81 249 LEU A CA 1
ATOM 1977 C C . LEU A 1 249 ? 9.727 -31.406 -4.773 1 95.81 249 LEU A C 1
ATOM 1979 O O . LEU A 1 249 ? 10.516 -31.047 -3.898 1 95.81 249 LEU A O 1
ATOM 1983 N N . LEU A 1 250 ? 8.445 -31.453 -4.578 1 93.06 250 LEU A N 1
ATOM 1984 C CA . LEU A 1 250 ? 7.855 -31.078 -3.297 1 93.06 250 LEU A CA 1
ATOM 1985 C C . LEU A 1 250 ? 8.273 -32.062 -2.201 1 93.06 250 LEU A C 1
ATOM 1987 O O . LEU A 1 250 ? 8.484 -31.641 -1.054 1 93.06 250 LEU A O 1
ATOM 1991 N N . ARG A 1 251 ? 8.461 -33.25 -2.463 1 90.5 251 ARG A N 1
ATOM 1992 C CA . ARG A 1 251 ? 8.922 -34.25 -1.496 1 90.5 251 ARG A CA 1
ATOM 1993 C C . ARG A 1 251 ? 10.359 -34 -1.077 1 90.5 251 ARG A C 1
ATOM 1995 O O . ARG A 1 251 ? 10.719 -34.156 0.091 1 90.5 251 ARG A O 1
ATOM 2002 N N . ARG A 1 252 ? 11.078 -33.562 -2.039 1 90.31 252 ARG A N 1
ATOM 2003 C CA . ARG A 1 252 ? 12.484 -33.312 -1.759 1 90.31 252 ARG A CA 1
ATOM 2004 C C . ARG A 1 252 ? 12.633 -32.031 -0.908 1 90.31 252 ARG A C 1
ATOM 2006 O O . ARG A 1 252 ? 13.641 -31.875 -0.214 1 90.31 252 ARG A O 1
ATOM 2013 N N . ALA A 1 253 ? 11.641 -31.25 -1.014 1 87.88 253 ALA A N 1
ATOM 2014 C CA . ALA A 1 253 ? 11.703 -29.969 -0.316 1 87.88 253 ALA A CA 1
ATOM 2015 C C . ALA A 1 253 ? 11.281 -30.109 1.142 1 87.88 253 ALA A C 1
ATOM 2017 O O . ALA A 1 253 ? 11.422 -29.172 1.934 1 87.88 253 ALA A O 1
ATOM 2018 N N . ILE A 1 254 ? 10.805 -31.266 1.604 1 83.69 254 ILE A N 1
ATOM 2019 C CA . ILE A 1 254 ? 10.289 -31.469 2.951 1 83.69 254 ILE A CA 1
ATOM 2020 C C . ILE A 1 254 ? 11.438 -31.438 3.957 1 83.69 254 ILE A C 1
ATOM 2022 O O . ILE A 1 254 ? 12.445 -32.125 3.785 1 83.69 254 ILE A O 1
ATOM 2026 N N . LEU A 1 255 ? 11.352 -30.516 4.855 1 78.44 255 LEU A N 1
ATOM 2027 C CA . LEU A 1 255 ? 12.352 -30.406 5.91 1 78.44 255 LEU A CA 1
ATOM 2028 C C . LEU A 1 255 ? 11.945 -31.219 7.133 1 78.44 255 LEU A C 1
ATOM 2030 O O . LEU A 1 255 ? 12.789 -31.844 7.789 1 78.44 255 LEU A O 1
ATOM 2034 N N . GLU A 1 256 ? 10.656 -31 7.504 1 81.12 256 GLU A N 1
ATOM 2035 C CA . GLU A 1 256 ? 10.062 -31.719 8.625 1 81.12 256 GLU A CA 1
ATOM 2036 C C . GLU A 1 256 ? 8.742 -32.375 8.227 1 81.12 256 GLU A C 1
ATOM 2038 O O . GLU A 1 256 ? 8.016 -31.844 7.379 1 81.12 256 GLU A O 1
ATOM 2043 N N . ASP A 1 257 ? 8.562 -33.375 8.914 1 76.06 257 ASP A N 1
ATOM 2044 C CA . ASP A 1 257 ? 7.324 -34.062 8.609 1 76.06 257 ASP A CA 1
ATOM 2045 C C . ASP A 1 257 ? 6.109 -33.188 8.875 1 76.06 257 ASP A C 1
ATOM 2047 O O . ASP A 1 257 ? 6.012 -32.562 9.93 1 76.06 257 ASP A O 1
ATOM 2051 N N . ASN A 1 258 ? 5.262 -33.062 7.992 1 73.38 258 ASN A N 1
ATOM 2052 C CA . ASN A 1 258 ? 3.99 -32.344 8.047 1 73.38 258 ASN A CA 1
ATOM 2053 C C . ASN A 1 258 ? 4.188 -30.828 8.008 1 73.38 258 ASN A C 1
ATOM 2055 O O . ASN A 1 258 ? 3.404 -30.078 8.586 1 73.38 258 ASN A O 1
ATOM 2059 N N . ASP A 1 259 ? 5.324 -30.578 7.43 1 77.56 259 ASP A N 1
ATOM 2060 C CA . ASP A 1 259 ? 5.488 -29.141 7.234 1 77.56 259 ASP A CA 1
ATOM 2061 C C . ASP A 1 259 ? 4.648 -28.641 6.059 1 77.56 259 ASP A C 1
ATOM 2063 O O . ASP A 1 259 ? 3.908 -29.422 5.449 1 77.56 259 ASP A O 1
ATOM 2067 N N . LEU A 1 260 ? 4.57 -27.359 5.852 1 76.25 260 LEU A N 1
ATOM 2068 C CA . LEU A 1 260 ? 3.74 -26.75 4.82 1 76.25 260 LEU A CA 1
ATOM 2069 C C . LEU A 1 260 ? 4.059 -27.328 3.447 1 76.25 260 LEU A C 1
ATOM 2071 O O . LEU A 1 260 ? 3.154 -27.562 2.645 1 76.25 260 LEU A O 1
ATOM 2075 N N . ARG A 1 261 ? 5.297 -27.625 3.24 1 77.38 261 ARG A N 1
ATOM 2076 C CA . ARG A 1 261 ? 5.734 -28.172 1.956 1 77.38 261 ARG A CA 1
ATOM 2077 C C . ARG A 1 261 ? 5.227 -29.594 1.764 1 77.38 261 ARG A C 1
ATOM 2079 O O . ARG A 1 261 ? 4.719 -29.938 0.695 1 77.38 261 ARG A O 1
ATOM 2086 N N . GLY A 1 262 ? 5.375 -30.297 2.863 1 81.31 262 GLY A N 1
ATOM 2087 C CA . GLY A 1 262 ? 4.902 -31.672 2.82 1 81.31 262 GLY A CA 1
ATOM 2088 C C . GLY A 1 262 ? 3.395 -31.781 2.668 1 81.31 262 GLY A C 1
ATOM 2089 O O . GLY A 1 262 ? 2.902 -32.594 1.889 1 81.31 262 GLY A O 1
ATOM 2090 N N . ARG A 1 263 ? 2.73 -30.953 3.314 1 84.5 263 ARG A N 1
ATOM 2091 C CA . ARG A 1 263 ? 1.274 -30.953 3.225 1 84.5 263 ARG A CA 1
ATOM 2092 C C . ARG A 1 263 ? 0.812 -30.562 1.824 1 84.5 263 ARG A C 1
ATOM 2094 O O . ARG A 1 263 ? -0.157 -31.125 1.309 1 84.5 263 ARG A O 1
ATOM 2101 N N . GLY A 1 264 ? 1.516 -29.656 1.279 1 86.12 264 GLY A N 1
ATOM 2102 C CA . GLY A 1 264 ? 1.17 -29.25 -0.074 1 86.12 264 GLY A CA 1
ATOM 2103 C C . GLY A 1 264 ? 1.259 -30.375 -1.078 1 86.12 264 GLY A C 1
ATOM 2104 O O . GLY A 1 264 ? 0.349 -30.562 -1.889 1 86.12 264 GLY A O 1
ATOM 2105 N N . GLY A 1 265 ? 2.316 -31.156 -0.942 1 88 265 GLY A N 1
ATOM 2106 C CA . GLY A 1 265 ? 2.479 -32.312 -1.826 1 88 265 GLY A CA 1
ATOM 2107 C C . GLY A 1 265 ? 1.411 -33.375 -1.632 1 88 265 GLY A C 1
ATOM 2108 O O . GLY A 1 265 ? 0.926 -33.938 -2.602 1 88 265 GLY A O 1
ATOM 2109 N N . LYS A 1 266 ? 1.046 -33.531 -0.408 1 88.94 266 LYS A N 1
ATOM 2110 C CA . LYS A 1 266 ? 0.01 -34.531 -0.103 1 88.94 266 LYS A CA 1
ATOM 2111 C C . LYS A 1 266 ? -1.339 -34.094 -0.674 1 88.94 266 LYS A C 1
ATOM 2113 O O . LYS A 1 266 ? -2.051 -34.906 -1.271 1 88.94 266 LYS A O 1
ATOM 2118 N N . ILE A 1 267 ? -1.612 -32.906 -0.463 1 90.81 267 ILE A N 1
ATOM 2119 C CA . ILE A 1 267 ? -2.879 -32.375 -0.951 1 90.81 267 ILE A CA 1
ATOM 2120 C C . ILE A 1 267 ? -2.928 -32.469 -2.475 1 90.81 267 ILE A C 1
ATOM 2122 O O . ILE A 1 267 ? -3.943 -32.875 -3.043 1 90.81 267 ILE A O 1
ATOM 2126 N N . LEU A 1 268 ? -1.849 -32.156 -3.104 1 93.12 268 LEU A N 1
ATOM 2127 C CA . LEU A 1 268 ? -1.79 -32.188 -4.562 1 93.12 268 LEU A CA 1
ATOM 2128 C C . LEU A 1 268 ? -1.985 -33.625 -5.082 1 93.12 268 LEU A C 1
ATOM 2130 O O . LEU A 1 268 ? -2.711 -33.844 -6.055 1 93.12 268 LEU A O 1
ATOM 2134 N N . ALA A 1 269 ? -1.388 -34.5 -4.422 1 92.25 269 ALA A N 1
ATOM 2135 C CA . ALA A 1 269 ? -1.528 -35.906 -4.816 1 92.25 269 ALA A CA 1
ATOM 2136 C C . ALA A 1 269 ? -2.971 -36.375 -4.656 1 92.25 269 ALA A C 1
ATOM 2138 O O . ALA A 1 269 ? -3.502 -37.094 -5.52 1 92.25 269 ALA A O 1
ATOM 2139 N N . GLN A 1 270 ? -3.564 -35.969 -3.609 1 92.19 270 GLN A N 1
ATOM 2140 C CA . GLN A 1 270 ? -4.949 -36.344 -3.355 1 92.19 270 GLN A CA 1
ATOM 2141 C C . GLN A 1 270 ? -5.895 -35.688 -4.355 1 92.19 270 GLN A C 1
ATOM 2143 O O . GLN A 1 270 ? -6.871 -36.312 -4.793 1 92.19 270 GLN A O 1
ATOM 2148 N N . LEU A 1 271 ? -5.586 -34.531 -4.664 1 91.81 271 LEU A N 1
ATOM 2149 C CA . LEU A 1 271 ? -6.414 -33.812 -5.629 1 91.81 271 LEU A CA 1
ATOM 2150 C C . LEU A 1 271 ? -6.348 -34.469 -7 1 91.81 271 LEU A C 1
ATOM 2152 O O . LEU A 1 271 ? -7.344 -34.5 -7.73 1 91.81 271 LEU A O 1
ATOM 2156 N N . TRP A 1 272 ? -5.188 -34.969 -7.281 1 90.62 272 TRP A N 1
ATOM 2157 C CA . TRP A 1 272 ? -5.043 -35.656 -8.562 1 90.62 272 TRP A CA 1
ATOM 2158 C C . TRP A 1 272 ? -6.008 -36.812 -8.672 1 90.62 272 TRP A C 1
ATOM 2160 O O . TRP A 1 272 ? -6.641 -37.031 -9.711 1 90.62 272 TRP A O 1
ATOM 2170 N N . ILE A 1 273 ? -6.191 -37.438 -7.613 1 86.94 273 ILE A N 1
ATOM 2171 C CA . ILE A 1 273 ? -7.047 -38.625 -7.578 1 86.94 273 ILE A CA 1
ATOM 2172 C C . ILE A 1 273 ? -8.508 -38.219 -7.711 1 86.94 273 ILE A C 1
ATOM 2174 O O . ILE A 1 273 ? -9.266 -38.812 -8.477 1 86.94 273 ILE A O 1
ATOM 2178 N N . ILE A 1 274 ? -8.844 -37.188 -7.09 1 83.5 274 ILE A N 1
ATOM 2179 C CA . ILE A 1 274 ? -10.227 -36.719 -7.098 1 83.5 274 ILE A CA 1
ATOM 2180 C C . ILE A 1 274 ? -10.586 -36.188 -8.484 1 83.5 274 ILE A C 1
ATOM 2182 O O . ILE A 1 274 ? -11.672 -36.469 -8.992 1 83.5 274 ILE A O 1
ATOM 2186 N N . HIS A 1 275 ? -9.742 -35.469 -9.109 1 82.44 275 HIS A N 1
ATOM 2187 C CA . HIS A 1 275 ? -10.016 -34.844 -10.398 1 82.44 275 HIS A CA 1
ATOM 2188 C C . HIS A 1 275 ? -10.062 -35.906 -11.516 1 82.44 275 HIS A C 1
ATOM 2190 O O . HIS A 1 275 ? -10.859 -35.781 -12.453 1 82.44 275 HIS A O 1
ATOM 2196 N N . HIS A 1 276 ? -9.266 -36.875 -11.32 1 78.06 276 HIS A N 1
ATOM 2197 C CA . HIS A 1 276 ? -9.195 -37.906 -12.352 1 78.06 276 HIS A CA 1
ATOM 2198 C C . HIS A 1 276 ? -10.438 -38.781 -12.32 1 78.06 276 HIS A C 1
ATOM 2200 O O . HIS A 1 276 ? -10.859 -39.312 -13.352 1 78.06 276 HIS A O 1
ATOM 2206 N N . SER A 1 277 ? -11.008 -38.781 -11.203 1 75.81 277 SER A N 1
ATOM 2207 C CA . SER A 1 277 ? -12.188 -39.656 -11.047 1 75.81 277 SER A CA 1
ATOM 2208 C C . SER A 1 277 ? -13.453 -38.938 -11.5 1 75.81 277 SER A C 1
ATOM 2210 O O . SER A 1 277 ? -14.445 -39.562 -11.852 1 75.81 277 SER A O 1
ATOM 2212 N N . ARG A 1 278 ? -13.375 -37.656 -11.516 1 69.19 278 ARG A N 1
ATOM 2213 C CA . ARG A 1 278 ? -14.57 -36.906 -11.867 1 69.19 278 ARG A CA 1
ATOM 2214 C C . ARG A 1 278 ? -14.664 -36.688 -13.375 1 69.19 278 ARG A C 1
ATOM 2216 O O . ARG A 1 278 ? -13.953 -35.875 -13.945 1 69.19 278 ARG A O 1
ATOM 2223 N N . THR A 1 279 ? -15.492 -37.469 -14.039 1 65.81 279 THR A N 1
ATOM 2224 C CA . THR A 1 279 ? -15.711 -37.469 -15.484 1 65.81 279 THR A CA 1
ATOM 2225 C C . THR A 1 279 ? -16.438 -36.219 -15.938 1 65.81 279 THR A C 1
ATOM 2227 O O . THR A 1 279 ? -16.266 -35.781 -17.078 1 65.81 279 THR A O 1
ATOM 2230 N N . ILE A 1 280 ? -17.156 -35.625 -15.086 1 62.03 280 ILE A N 1
ATOM 2231 C CA . ILE A 1 280 ? -18 -34.469 -15.438 1 62.03 280 ILE A CA 1
ATOM 2232 C C . ILE A 1 280 ? -17.125 -33.312 -15.836 1 62.03 280 ILE A C 1
ATOM 2234 O O . ILE A 1 280 ? -17.453 -32.562 -16.766 1 62.03 280 ILE A O 1
ATOM 2238 N N . ARG A 1 281 ? -16.062 -33.219 -15.344 1 69.88 281 ARG A N 1
ATOM 2239 C CA . ARG A 1 281 ? -15.203 -32.062 -15.586 1 69.88 281 ARG A CA 1
ATOM 2240 C C . ARG A 1 281 ? -14.547 -32.125 -16.953 1 69.88 281 ARG A C 1
ATOM 2242 O O . ARG A 1 281 ? -14.219 -31.109 -17.562 1 69.88 281 ARG A O 1
ATOM 2249 N N . ARG A 1 282 ? -14.594 -33.219 -17.516 1 75.56 282 ARG A N 1
ATOM 2250 C CA . ARG A 1 282 ? -13.898 -33.438 -18.781 1 75.56 282 ARG A CA 1
ATOM 2251 C C . ARG A 1 282 ? -14.641 -32.75 -19.938 1 75.56 282 ARG A C 1
ATOM 2253 O O . ARG A 1 282 ? -14.039 -32.406 -20.953 1 75.56 282 ARG A O 1
ATOM 2260 N N . GLY A 1 283 ? -15.812 -32.375 -19.641 1 82.12 283 GLY A N 1
ATOM 2261 C CA . GLY A 1 283 ? -16.562 -31.766 -20.719 1 82.12 283 GLY A CA 1
ATOM 2262 C C . GLY A 1 283 ? -16.703 -30.25 -20.547 1 82.12 283 GLY A C 1
ATOM 2263 O O . GLY A 1 283 ? -17.203 -29.578 -21.438 1 82.12 283 GLY A O 1
ATOM 2264 N N . GLN A 1 284 ? -16.172 -29.75 -19.453 1 90.06 284 GLN A N 1
ATOM 2265 C CA . GLN A 1 284 ? -16.328 -28.328 -19.188 1 90.06 284 GLN A CA 1
ATOM 2266 C C . GLN A 1 284 ? -15 -27.594 -19.266 1 90.06 284 GLN A C 1
ATOM 2268 O O . GLN A 1 284 ? -13.938 -28.203 -19.078 1 90.06 284 GLN A O 1
ATOM 2273 N N . GLU A 1 285 ? -15.031 -26.344 -19.609 1 93.44 285 GLU A N 1
ATOM 2274 C CA . GLU A 1 285 ? -13.828 -25.516 -19.578 1 93.44 285 GLU A C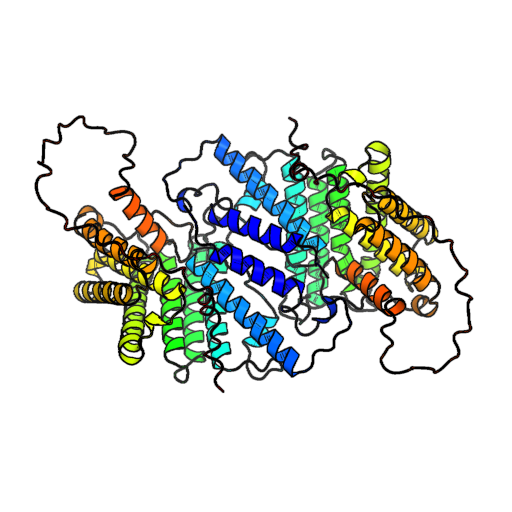A 1
ATOM 2275 C C . GLU A 1 285 ? -13.258 -25.406 -18.172 1 93.44 285 GLU A C 1
ATOM 2277 O O . GLU A 1 285 ? -14 -25.453 -17.188 1 93.44 285 GLU A O 1
ATOM 2282 N N . PRO A 1 286 ? -11.961 -25.328 -18.094 1 93.94 286 PRO A N 1
ATOM 2283 C CA . PRO A 1 286 ? -11.383 -25.141 -16.766 1 93.94 286 PRO A CA 1
ATOM 2284 C C . PRO A 1 286 ? -11.82 -23.828 -16.109 1 93.94 286 PRO A C 1
ATOM 2286 O O . PRO A 1 286 ? -11.773 -22.766 -16.75 1 93.94 286 PRO A O 1
ATOM 2289 N N . ASN A 1 287 ? -12.305 -23.875 -14.922 1 92.31 287 ASN A N 1
ATOM 2290 C CA . ASN A 1 287 ? -12.797 -22.719 -14.195 1 92.31 287 ASN A CA 1
ATOM 2291 C C . ASN A 1 287 ? -12.32 -22.703 -12.75 1 92.31 287 ASN A C 1
ATOM 2293 O O . ASN A 1 287 ? -11.82 -23.719 -12.25 1 92.31 287 ASN A O 1
ATOM 2297 N N . LEU A 1 288 ? -12.398 -21.547 -12.172 1 92.38 288 LEU A N 1
ATOM 2298 C CA . LEU A 1 288 ? -12.031 -21.375 -10.773 1 92.38 288 LEU A CA 1
ATOM 2299 C C . LEU A 1 288 ? -13.219 -20.906 -9.945 1 92.38 288 LEU A C 1
ATOM 2301 O O . LEU A 1 288 ? -13.922 -19.984 -10.336 1 92.38 288 LEU A O 1
ATOM 2305 N N . LYS A 1 289 ? -13.43 -21.547 -8.883 1 89.62 289 LYS A N 1
ATOM 2306 C CA . LYS A 1 289 ? -14.453 -21.094 -7.945 1 89.62 289 LYS A CA 1
ATOM 2307 C C . LYS A 1 289 ? -13.945 -19.922 -7.105 1 89.62 289 LYS A C 1
ATOM 2309 O O . LYS A 1 289 ? -14.695 -18.984 -6.82 1 89.62 289 LYS A O 1
ATOM 2314 N N . VAL A 1 290 ? -12.664 -20.094 -6.711 1 90.81 290 VAL A N 1
ATOM 2315 C CA . VAL A 1 290 ? -12.008 -19.016 -5.965 1 90.81 290 VAL A CA 1
ATOM 2316 C C . VAL A 1 290 ? -11.297 -18.078 -6.93 1 90.81 290 VAL A C 1
ATOM 2318 O O . VAL A 1 290 ? -10.359 -18.469 -7.621 1 90.81 290 VAL A O 1
ATOM 2321 N N . GLN A 1 291 ? -11.695 -16.766 -6.918 1 89.75 291 GLN A N 1
ATOM 2322 C CA . GLN A 1 291 ? -11.133 -15.852 -7.906 1 89.75 291 GLN A CA 1
ATOM 2323 C C . GLN A 1 291 ? -10.656 -14.562 -7.246 1 89.75 291 GLN A C 1
ATOM 2325 O O . GLN A 1 291 ? -10.219 -13.633 -7.934 1 89.75 291 GLN A O 1
ATOM 2330 N N . SER A 1 292 ? -10.617 -14.461 -5.992 1 87.62 292 SER A N 1
ATOM 2331 C CA . SER A 1 292 ? -10.344 -13.211 -5.301 1 87.62 292 SER A CA 1
ATOM 2332 C C . SER A 1 292 ? -8.93 -13.195 -4.727 1 87.62 292 SER A C 1
ATOM 2334 O O . SER A 1 292 ? -8.578 -12.297 -3.955 1 87.62 292 SER A O 1
ATOM 2336 N N . ARG A 1 293 ? -8.156 -14.219 -5.086 1 90.94 293 ARG A N 1
ATOM 2337 C CA . ARG A 1 293 ? -6.82 -14.32 -4.508 1 90.94 293 ARG A CA 1
ATOM 2338 C C . ARG A 1 293 ? -5.75 -14.047 -5.559 1 90.94 293 ARG A C 1
ATOM 2340 O O . ARG A 1 293 ? -4.688 -14.672 -5.547 1 90.94 293 ARG A O 1
ATOM 2347 N N . LEU A 1 294 ? -6.051 -13.258 -6.496 1 91.12 294 LEU A N 1
ATOM 2348 C CA . LEU A 1 294 ? -5.125 -12.836 -7.539 1 91.12 294 LEU A CA 1
ATOM 2349 C C . LEU A 1 294 ? -4.379 -14.023 -8.125 1 91.12 294 LEU A C 1
ATOM 2351 O O . LEU A 1 294 ? -4.996 -15.008 -8.531 1 91.12 294 LEU A O 1
ATOM 2355 N N . GLY A 1 295 ? -3.082 -13.938 -8.336 1 91.12 295 GLY A N 1
ATOM 2356 C CA . GLY A 1 295 ? -2.303 -14.992 -8.961 1 91.12 295 GLY A CA 1
ATOM 2357 C C . GLY A 1 295 ? -2.318 -16.297 -8.172 1 91.12 295 GLY A C 1
ATOM 2358 O O . GLY A 1 295 ? -1.986 -17.344 -8.703 1 91.12 295 GLY A O 1
ATOM 2359 N N . ALA A 1 296 ? -2.74 -16.188 -6.922 1 93.94 296 ALA A N 1
ATOM 2360 C CA . ALA A 1 296 ? -2.779 -17.391 -6.074 1 93.94 296 ALA A CA 1
ATOM 2361 C C . ALA A 1 296 ? -4.16 -18.031 -6.102 1 93.94 296 ALA A C 1
ATOM 2363 O O . ALA A 1 296 ? -4.402 -19.016 -5.406 1 93.94 296 ALA A O 1
ATOM 2364 N N . SER A 1 297 ? -5.008 -17.562 -6.926 1 94.31 297 SER A N 1
ATOM 2365 C CA . SER A 1 297 ? -6.375 -18.078 -6.973 1 94.31 297 SER A CA 1
ATOM 2366 C C . SER A 1 297 ? -6.402 -19.547 -7.379 1 94.31 297 SER A C 1
ATOM 2368 O O . SER A 1 297 ? -7.211 -20.328 -6.871 1 94.31 297 SER A O 1
ATOM 2370 N N . VAL A 1 298 ? -5.512 -19.938 -8.273 1 96.5 298 VAL A N 1
ATOM 2371 C CA . VAL A 1 298 ? -5.461 -21.328 -8.719 1 96.5 298 VAL A CA 1
ATOM 2372 C C . VAL A 1 298 ? -5.121 -22.234 -7.535 1 96.5 298 VAL A C 1
ATOM 2374 O O . VAL A 1 298 ? -5.738 -23.281 -7.348 1 96.5 298 VAL A O 1
ATOM 2377 N N . LEU A 1 299 ? -4.203 -21.797 -6.785 1 95 299 LEU A N 1
ATOM 2378 C CA . LEU A 1 299 ? -3.793 -22.547 -5.609 1 95 299 LEU A CA 1
ATOM 2379 C C . LEU A 1 299 ? -4.934 -22.656 -4.605 1 95 299 LEU A C 1
ATOM 2381 O O . LEU A 1 299 ? -5.262 -23.75 -4.145 1 95 299 LEU A O 1
ATOM 2385 N N . HIS A 1 300 ? -5.516 -21.594 -4.285 1 93.25 300 HIS A N 1
ATOM 2386 C CA . HIS A 1 300 ? -6.555 -21.578 -3.262 1 93.25 300 HIS A CA 1
ATOM 2387 C C . HIS A 1 300 ? -7.82 -22.281 -3.746 1 93.25 300 HIS A C 1
ATOM 2389 O O . HIS A 1 300 ? -8.562 -22.844 -2.945 1 93.25 300 HIS A O 1
ATOM 2395 N N . ASP A 1 301 ? -8.039 -22.219 -5.02 1 93.62 301 ASP A N 1
ATOM 2396 C CA . ASP A 1 301 ? -9.148 -22.984 -5.582 1 93.62 301 ASP A CA 1
ATOM 2397 C C . ASP A 1 301 ? -8.938 -24.484 -5.379 1 93.62 301 ASP A C 1
ATOM 2399 O O . ASP A 1 301 ? -9.883 -25.203 -5.055 1 93.62 301 ASP A O 1
ATOM 2403 N N . GLY A 1 302 ? -7.727 -24.922 -5.656 1 92.56 302 GLY A N 1
ATOM 2404 C CA . GLY A 1 302 ? -7.406 -26.312 -5.402 1 92.56 302 GLY A CA 1
ATOM 2405 C C . GLY A 1 302 ? -7.559 -26.703 -3.943 1 92.56 302 GLY A C 1
ATOM 2406 O O . GLY A 1 302 ? -8.086 -27.766 -3.631 1 92.56 302 GLY A O 1
ATOM 2407 N N . LEU A 1 303 ? -7.137 -25.875 -3.086 1 90.5 303 LEU A N 1
ATOM 2408 C CA . LEU A 1 303 ? -7.254 -26.125 -1.655 1 90.5 303 LEU A CA 1
ATOM 2409 C C . LEU A 1 303 ? -8.719 -26.156 -1.229 1 90.5 303 LEU A C 1
ATOM 2411 O O . LEU A 1 303 ? -9.102 -26.969 -0.373 1 90.5 303 LEU A O 1
ATOM 2415 N N . TRP A 1 304 ? -9.383 -25.281 -1.81 1 90.19 304 TRP A N 1
ATOM 2416 C CA . TRP A 1 304 ? -10.82 -25.25 -1.542 1 90.19 304 TRP A CA 1
ATOM 2417 C C . TRP A 1 304 ? -11.484 -26.562 -1.964 1 90.19 304 TRP A C 1
ATOM 2419 O O . TRP A 1 304 ? -12.289 -27.125 -1.22 1 90.19 304 TRP A O 1
ATOM 2429 N N . ALA A 1 305 ? -11.219 -27 -3.109 1 89.25 305 ALA A N 1
ATOM 2430 C CA . ALA A 1 305 ? -11.766 -28.266 -3.613 1 89.25 305 ALA A CA 1
ATOM 2431 C C . ALA A 1 305 ? -11.367 -29.438 -2.713 1 89.25 305 ALA A C 1
ATOM 2433 O O . ALA A 1 305 ? -12.164 -30.344 -2.465 1 89.25 305 ALA A O 1
ATOM 2434 N N . TRP A 1 306 ? -10.195 -29.391 -2.258 1 90.81 306 TRP A N 1
ATOM 2435 C CA . TRP A 1 306 ? -9.703 -30.438 -1.367 1 90.81 306 TRP A CA 1
ATOM 2436 C C . TRP A 1 306 ? -10.469 -30.438 -0.047 1 90.81 306 TRP A C 1
ATOM 2438 O O . TRP A 1 306 ? -10.836 -31.5 0.467 1 90.81 306 TRP A O 1
ATOM 2448 N N . ARG A 1 307 ? -10.68 -29.328 0.49 1 86.62 307 ARG A N 1
ATOM 2449 C CA . ARG A 1 307 ? -11.391 -29.219 1.763 1 86.62 307 ARG A CA 1
ATOM 2450 C C . ARG A 1 307 ? -12.844 -29.656 1.624 1 86.62 307 ARG A C 1
ATOM 2452 O O . ARG A 1 307 ? -13.422 -30.203 2.561 1 86.62 307 ARG A O 1
ATOM 2459 N N . GLU A 1 308 ? -13.438 -29.344 0.548 1 84.06 308 GLU A N 1
ATOM 2460 C CA . GLU A 1 308 ? -14.805 -29.781 0.293 1 84.06 308 GLU A CA 1
ATOM 2461 C C . GLU A 1 308 ? -14.898 -31.297 0.248 1 84.06 308 GLU A C 1
ATOM 2463 O O . GLU A 1 308 ? -15.875 -31.875 0.731 1 84.06 308 GLU A O 1
ATOM 2468 N N . GLU A 1 309 ? -13.977 -31.906 -0.28 1 83.5 309 GLU A N 1
ATOM 2469 C CA . GLU A 1 309 ? -14.008 -33.344 -0.448 1 83.5 309 GLU A CA 1
ATOM 2470 C C . GLU A 1 309 ? -13.602 -34.062 0.838 1 83.5 309 GLU A C 1
ATOM 2472 O O . GLU A 1 309 ? -14.203 -35.062 1.211 1 83.5 309 GLU A O 1
ATOM 2477 N N . PHE A 1 310 ? -12.641 -33.656 1.55 1 76.5 310 PHE A N 1
ATOM 2478 C CA . PHE A 1 310 ? -12.07 -34.375 2.676 1 76.5 310 PHE A CA 1
ATOM 2479 C C . PHE A 1 310 ? -12.453 -33.719 3.996 1 76.5 310 PHE A C 1
ATOM 2481 O O . PHE A 1 310 ? -12.281 -34.312 5.062 1 76.5 310 PHE A O 1
ATOM 2488 N N . GLY A 1 311 ? -12.633 -32.625 4.109 1 66.12 311 GLY A N 1
ATOM 2489 C CA . GLY A 1 311 ? -12.875 -31.938 5.375 1 66.12 311 GLY A CA 1
ATOM 2490 C C . GLY A 1 311 ? -14.266 -32.188 5.922 1 66.12 311 GLY A C 1
ATOM 2491 O O . GLY A 1 311 ? -14.602 -31.719 7.016 1 66.12 311 GLY A O 1
ATOM 2492 N N . GLY A 1 312 ? -15.125 -33.562 5.559 1 55.28 312 GLY A N 1
ATOM 2493 C CA . GLY A 1 312 ? -16.406 -33.875 6.156 1 55.28 312 GLY A CA 1
ATOM 2494 C C . GLY A 1 312 ? -17.359 -32.688 6.199 1 55.28 312 GLY A C 1
ATOM 2495 O O . GLY A 1 312 ? -18.328 -32.719 6.953 1 55.28 312 GLY A O 1
ATOM 2496 N N . GLN A 1 313 ? -17.062 -31.594 6.168 1 44.66 313 GLN A N 1
ATOM 2497 C CA . GLN A 1 313 ? -18.094 -30.578 6.309 1 44.66 313 GLN A CA 1
ATOM 2498 C C . GLN A 1 313 ? -19.172 -30.719 5.234 1 44.66 313 GLN A C 1
ATOM 2500 O O . GLN A 1 313 ? -18.906 -30.484 4.055 1 44.66 313 GLN A O 1
ATOM 2505 N N . THR A 1 314 ? -20.016 -31.906 5.344 1 38.84 314 THR A N 1
ATOM 2506 C CA . THR A 1 314 ? -21.328 -32.188 4.758 1 38.84 314 THR A CA 1
ATOM 2507 C C . THR A 1 314 ? -22.031 -30.891 4.391 1 38.84 314 THR A C 1
ATOM 2509 O O . THR A 1 314 ? -21.953 -29.906 5.121 1 38.84 314 THR A O 1
ATOM 2512 N N . SER A 1 315 ? -22.203 -30.781 3.174 1 37.38 315 SER A N 1
ATOM 2513 C CA . SER A 1 315 ? -23.312 -29.875 2.938 1 37.38 315 SER A CA 1
ATOM 2514 C C . SER A 1 315 ? -24.406 -30.031 3.99 1 37.38 315 SER A C 1
ATOM 2516 O O . SER A 1 315 ? -24.719 -31.156 4.398 1 37.38 315 SER A O 1
ATOM 2518 N N . PRO A 1 316 ? -24.766 -29.25 4.91 1 32.88 316 PRO A N 1
ATOM 2519 C CA . PRO A 1 316 ? -25.844 -29.531 5.879 1 32.88 316 PRO A CA 1
ATOM 2520 C C . PRO A 1 316 ? -26.891 -30.5 5.344 1 32.88 316 PRO A C 1
ATOM 2522 O O . PRO A 1 316 ? -27.797 -30.891 6.066 1 32.88 316 PRO A O 1
ATOM 2525 N N . ALA A 1 317 ? -27.141 -30.766 4.113 1 30.94 317 ALA A N 1
ATOM 2526 C CA . ALA A 1 317 ? -28.422 -31.422 3.881 1 30.94 317 ALA A CA 1
ATOM 2527 C C . ALA A 1 317 ? -28.312 -32.938 4.117 1 30.94 317 ALA A C 1
ATOM 2529 O O . ALA A 1 317 ? -29.266 -33.562 4.547 1 30.94 317 ALA A O 1
ATOM 2530 N N . SER A 1 318 ? -27.406 -33.844 3.432 1 26.64 318 SER A N 1
ATOM 2531 C CA . SER A 1 318 ? -27.828 -35.219 3.242 1 26.64 318 SER A CA 1
ATOM 2532 C C . SER A 1 318 ? -27.234 -36.125 4.312 1 26.64 318 SER A C 1
ATOM 2534 O O . SER A 1 318 ? -26.078 -36.531 4.215 1 26.64 318 SER A O 1
ATOM 2536 N N . ARG A 1 319 ? -27.406 -36.031 5.609 1 31.52 319 ARG A N 1
ATOM 2537 C CA . ARG A 1 319 ? -27.094 -37 6.641 1 31.52 319 ARG A CA 1
ATOM 2538 C C . ARG A 1 319 ? -27.719 -38.375 6.32 1 31.52 319 ARG A C 1
ATOM 2540 O O . ARG A 1 319 ? -28.938 -38.531 6.469 1 31.52 319 ARG A O 1
ATOM 2547 N N . PRO A 1 320 ? -27.219 -39.188 5.359 1 27.28 320 PRO A N 1
ATOM 2548 C CA . PRO A 1 320 ? -27.781 -40.531 5.531 1 27.28 320 PRO A CA 1
ATOM 2549 C C . PRO A 1 320 ? -27.328 -41.219 6.828 1 27.28 320 PRO A C 1
ATOM 2551 O O . PRO A 1 320 ? -26.281 -40.875 7.367 1 27.28 320 PRO A O 1
ATOM 2554 N N . SER A 1 321 ? -28.109 -42.031 7.621 1 27.5 321 SER A N 1
ATOM 2555 C CA . SER A 1 321 ? -28.188 -42.844 8.82 1 27.5 321 SER A CA 1
ATOM 2556 C C . SER A 1 321 ? -27.203 -44 8.758 1 27.5 321 SER A C 1
ATOM 2558 O O . SER A 1 321 ? -27.188 -44.875 9.656 1 27.5 321 SER A O 1
ATOM 2560 N N . ASP A 1 322 ? -26.422 -44.438 7.691 1 24.97 322 ASP A N 1
ATOM 2561 C CA . ASP A 1 322 ? -26.094 -45.875 7.711 1 24.97 322 ASP A CA 1
ATOM 2562 C C . ASP A 1 322 ? -25.094 -46.188 8.82 1 24.97 322 ASP A C 1
ATOM 2564 O O . ASP A 1 322 ? -24.344 -45.312 9.25 1 24.97 322 ASP A O 1
ATOM 2568 N N . SER A 1 323 ? -24.938 -47.625 9.273 1 25.73 323 SER A N 1
ATOM 2569 C CA . SER A 1 323 ? -24.484 -48.656 10.195 1 25.73 323 SER A CA 1
ATOM 2570 C C . SER A 1 323 ? -23 -48.938 10 1 25.73 323 SER A C 1
ATOM 2572 O O . SER A 1 323 ? -22.641 -49.781 9.156 1 25.73 323 SER A O 1
ATOM 2574 N N . PHE A 1 324 ? -22.047 -48.094 9.898 1 24.5 324 PHE A N 1
ATOM 2575 C CA . PHE A 1 324 ? -20.688 -48.594 9.734 1 24.5 324 PHE A CA 1
ATOM 2576 C C . PHE A 1 324 ? -20.312 -49.531 10.875 1 24.5 324 PHE A C 1
ATOM 2578 O O . PHE A 1 324 ? -20.391 -49.156 12.047 1 24.5 324 PHE A O 1
ATOM 2585 N N . SER A 1 325 ? -20.219 -50.906 10.656 1 22.73 325 SER A N 1
ATOM 2586 C CA . SER A 1 325 ? -19.797 -52.125 11.289 1 22.73 325 SER A CA 1
ATOM 2587 C C . SER A 1 325 ? -18.453 -51.969 11.984 1 22.73 325 SER A C 1
ATOM 2589 O O . SER A 1 325 ? -17.688 -51.062 11.656 1 22.73 325 SER A O 1
ATOM 2591 N N . SER A 1 326 ? -17.922 -53.062 12.805 1 23.89 326 SER A N 1
ATOM 2592 C CA . SER A 1 326 ? -17.141 -53.562 13.93 1 23.89 326 SER A CA 1
ATOM 2593 C C . SER A 1 326 ? -15.664 -53.688 13.555 1 23.89 326 SER A C 1
ATOM 2595 O O . SER A 1 326 ? -15.078 -54.75 13.656 1 23.89 326 SER A O 1
ATOM 2597 N N . LEU A 1 327 ? -15.039 -53.031 12.562 1 22.05 327 LEU A N 1
ATOM 2598 C CA . LEU A 1 327 ? -13.703 -53.562 12.336 1 22.05 327 LEU A CA 1
ATOM 2599 C C . LEU A 1 327 ? -12.898 -53.594 13.633 1 22.05 327 LEU A C 1
ATOM 2601 O O . LEU A 1 327 ? -12.836 -52.594 14.352 1 22.05 327 LEU A O 1
ATOM 2605 N N . THR A 1 328 ? -12.523 -54.75 14.148 1 21.2 328 THR A N 1
ATOM 2606 C CA . THR A 1 328 ? -11.797 -55.312 15.281 1 21.2 328 THR A CA 1
ATOM 2607 C C . THR A 1 328 ? -10.391 -54.75 15.359 1 21.2 328 THR A C 1
ATOM 2609 O O . THR A 1 328 ? -9.664 -54.688 14.359 1 21.2 328 THR A O 1
ATOM 2612 N N . PRO A 1 329 ? -10.047 -53.969 16.375 1 23.23 329 PRO A N 1
ATOM 2613 C CA . PRO A 1 329 ? -8.812 -53.281 16.75 1 23.23 329 PRO A CA 1
ATOM 2614 C C . PRO A 1 329 ? -7.648 -54.219 17 1 23.23 329 PRO A C 1
ATOM 2616 O O . PRO A 1 329 ? -6.605 -53.812 17.516 1 23.23 329 PRO A O 1
ATOM 2619 N N . SER A 1 330 ? -7.547 -55.375 16.422 1 22.08 330 SER A N 1
ATOM 2620 C CA . SER A 1 330 ? -6.723 -56.312 17.188 1 22.08 330 SER A CA 1
ATOM 2621 C C . SER A 1 330 ? -5.324 -55.75 17.422 1 22.08 330 SER A C 1
ATOM 2623 O O . SER A 1 330 ? -4.773 -55.875 18.516 1 22.08 330 SER A O 1
ATOM 2625 N N . LEU A 1 331 ? -4.48 -55.531 16.344 1 20.3 331 LEU A N 1
ATOM 2626 C CA . LEU A 1 331 ? -3.238 -56.281 16.359 1 20.3 331 LEU A CA 1
ATOM 2627 C C . LEU A 1 331 ? -2.24 -55.688 17.344 1 20.3 331 LEU A C 1
ATOM 2629 O O . LEU A 1 331 ? -1.617 -56.406 18.125 1 20.3 331 LEU A O 1
ATOM 2633 N N . LEU A 1 332 ? -1.502 -54.469 17.125 1 21.11 332 LEU A N 1
ATOM 2634 C CA . LEU A 1 332 ? -0.046 -54.5 17.047 1 21.11 332 LEU A CA 1
ATOM 2635 C C . LEU A 1 332 ? 0.584 -54.375 18.422 1 21.11 332 LEU A C 1
ATOM 2637 O O . LEU A 1 332 ? 0.15 -53.531 19.219 1 21.11 332 LEU A O 1
ATOM 2641 N N . PRO A 1 333 ? 1.408 -55.25 18.969 1 25.06 333 PRO A N 1
ATOM 2642 C CA . PRO A 1 333 ? 2.043 -55.438 20.281 1 25.06 333 PRO A CA 1
ATOM 2643 C C . PRO A 1 333 ? 3.076 -54.344 20.594 1 25.06 333 PRO A C 1
ATOM 2645 O O . PRO A 1 333 ? 4.105 -54.281 19.922 1 25.06 333 PRO A O 1
ATOM 2648 N N . THR A 1 334 ? 2.76 -53.094 20.594 1 20.81 334 THR A N 1
ATOM 2649 C CA . THR A 1 334 ? 3.861 -52.156 20.672 1 20.81 334 THR A CA 1
ATOM 2650 C C . THR A 1 334 ? 4.719 -52.406 21.906 1 20.81 334 THR A C 1
ATOM 2652 O O . THR A 1 334 ? 4.191 -52.688 22.984 1 20.81 334 THR A O 1
ATOM 2655 N N . SER A 1 335 ? 6.039 -52.594 21.734 1 22.02 335 SER A N 1
ATOM 2656 C CA . SER A 1 335 ? 7.297 -52.906 22.406 1 22.02 335 SER A CA 1
ATOM 2657 C C . SER A 1 335 ? 7.566 -51.938 23.547 1 22.02 335 SER A C 1
ATOM 2659 O O . SER A 1 335 ? 7.078 -50.812 23.531 1 22.02 335 SER A O 1
ATOM 2661 N N . PRO A 1 336 ? 8.453 -52.219 24.422 1 21.97 336 PRO A N 1
ATOM 2662 C CA . PRO A 1 336 ? 8.766 -51.812 25.797 1 21.97 336 PRO A CA 1
ATOM 2663 C C . PRO A 1 336 ? 9.32 -50.406 25.906 1 21.97 336 PRO A C 1
ATOM 2665 O O . PRO A 1 336 ? 9.875 -49.875 24.938 1 21.97 336 PRO A O 1
ATOM 2668 N N . ALA A 1 337 ? 9.008 -49.656 26.984 1 23.61 337 ALA A N 1
ATOM 2669 C CA . ALA A 1 337 ? 9.055 -48.281 27.516 1 23.61 337 ALA A CA 1
ATOM 2670 C C . ALA A 1 337 ? 10.492 -47.844 27.781 1 23.61 337 ALA A C 1
ATOM 2672 O O . ALA A 1 337 ? 10.961 -47.875 28.922 1 23.61 337 ALA A O 1
ATOM 2673 N N . GLN A 1 338 ? 11.492 -48.094 26.875 1 20.28 338 GLN A N 1
ATOM 2674 C CA . GLN A 1 338 ? 12.789 -47.812 27.469 1 20.28 338 GLN A CA 1
ATOM 2675 C C . GLN A 1 338 ? 12.898 -46.344 27.891 1 20.28 338 GLN A C 1
ATOM 2677 O O . GLN A 1 338 ? 12.289 -45.469 27.266 1 20.28 338 GLN A O 1
ATOM 2682 N N . SER A 1 339 ? 13.516 -45.938 29.047 1 22.39 339 SER A N 1
ATOM 2683 C CA . SER A 1 339 ? 13.68 -44.844 30 1 22.39 339 SER A CA 1
ATOM 2684 C C . SER A 1 339 ? 14.438 -43.656 29.359 1 22.39 339 SER A C 1
ATOM 2686 O O . SER A 1 339 ? 14.961 -42.812 30.062 1 22.39 339 SER A O 1
ATOM 2688 N N . ILE A 1 340 ? 14.18 -43.281 28.078 1 21.23 340 ILE A N 1
ATOM 2689 C CA . ILE A 1 340 ? 15.219 -42.375 27.562 1 21.23 340 ILE A CA 1
ATOM 2690 C C . ILE A 1 340 ? 15.227 -41.094 28.375 1 21.23 340 ILE A C 1
ATOM 2692 O O . ILE A 1 340 ? 14.188 -40.469 28.547 1 2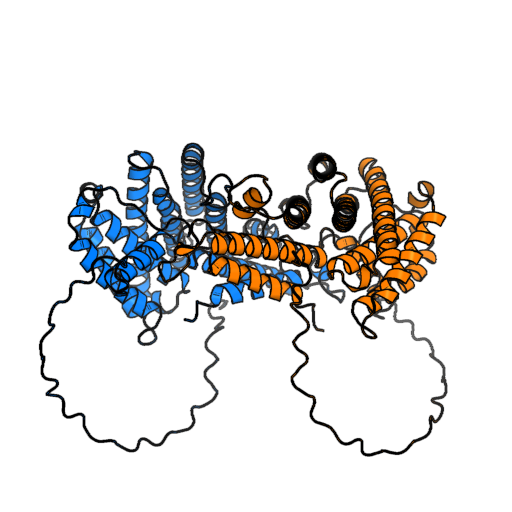1.23 340 ILE A O 1
ATOM 2696 N N . GLN A 1 341 ? 16.297 -40.812 29.109 1 22.36 341 GLN A N 1
ATOM 2697 C CA . GLN A 1 341 ? 16.781 -39.719 29.938 1 22.36 341 GLN A CA 1
ATOM 2698 C C . GLN A 1 341 ? 16.734 -38.406 29.172 1 22.36 341 GLN A C 1
ATOM 2700 O O . GLN A 1 341 ? 17.219 -38.312 28.031 1 22.36 341 GLN A O 1
ATOM 2705 N N . GLN A 1 342 ? 15.828 -37.5 29.5 1 21.06 342 GLN A N 1
ATOM 2706 C CA . GLN A 1 342 ? 15.328 -36.25 28.953 1 21.06 342 GLN A CA 1
ATOM 2707 C C . GLN A 1 342 ? 16.438 -35.188 28.922 1 21.06 342 GLN A C 1
ATOM 2709 O O . GLN A 1 342 ? 16.812 -34.625 29.953 1 21.06 342 GLN A O 1
ATOM 2714 N N . ARG A 1 343 ? 17.516 -35.375 28.109 1 22.77 343 ARG A N 1
ATOM 2715 C CA . ARG A 1 343 ? 18.547 -34.375 28.25 1 22.77 343 ARG A CA 1
ATOM 2716 C C . ARG A 1 343 ? 18.016 -33 27.828 1 22.77 343 ARG A C 1
ATOM 2718 O O . ARG A 1 343 ? 17.234 -32.875 26.891 1 22.77 343 ARG A O 1
ATOM 2725 N N . PRO A 1 344 ? 18.25 -31.906 28.594 1 24.27 344 PRO A N 1
ATOM 2726 C CA . PRO A 1 344 ? 17.734 -30.531 28.516 1 24.27 344 PRO A CA 1
ATOM 2727 C C . PRO A 1 344 ? 18.078 -29.828 27.203 1 24.27 344 PRO A C 1
ATOM 2729 O O . PRO A 1 344 ? 19.203 -29.969 26.719 1 24.27 344 PRO A O 1
ATOM 2732 N N . PRO A 1 345 ? 17.125 -29.641 26.281 1 21.5 345 PRO A N 1
ATOM 2733 C CA . PRO A 1 345 ? 17.453 -29.203 24.922 1 21.5 345 PRO A CA 1
ATOM 2734 C C . PRO A 1 345 ? 18.188 -27.859 24.891 1 21.5 345 PRO A C 1
ATOM 2736 O O . PRO A 1 345 ? 17.891 -26.984 25.703 1 21.5 345 PRO A O 1
ATOM 2739 N N . ALA A 1 346 ? 19.406 -27.797 24.391 1 19.44 346 ALA A N 1
ATOM 2740 C CA . ALA A 1 346 ? 20.391 -26.734 24.203 1 19.44 346 ALA A CA 1
ATOM 2741 C C . ALA A 1 346 ? 19.812 -25.609 23.344 1 19.44 346 ALA A C 1
ATOM 2743 O O . ALA A 1 346 ? 19.047 -25.859 22.406 1 19.44 346 ALA A O 1
ATOM 2744 N N . ALA A 1 347 ? 19.953 -24.281 23.719 1 23.34 347 ALA A N 1
ATOM 2745 C CA . ALA A 1 347 ? 19.562 -22.906 23.406 1 23.34 347 ALA A CA 1
ATOM 2746 C C . ALA A 1 347 ? 19.906 -22.562 21.969 1 23.34 347 ALA A C 1
ATOM 2748 O O . ALA A 1 347 ? 19.484 -21.516 21.453 1 23.34 347 ALA A O 1
ATOM 2749 N N . SER A 1 348 ? 20.766 -23.359 21.203 1 20.48 348 SER A N 1
ATOM 2750 C CA . SER A 1 348 ? 21.578 -22.672 20.203 1 20.48 348 SER A CA 1
ATOM 2751 C C . SER A 1 348 ? 20.75 -22.375 18.953 1 20.48 348 SER A C 1
ATOM 2753 O O . SER A 1 348 ? 21.219 -21.672 18.047 1 20.48 348 SER A O 1
ATOM 2755 N N . GLU A 1 349 ? 19.688 -23.016 18.609 1 20.59 349 GLU A N 1
ATOM 2756 C CA . GLU A 1 349 ? 19.5 -23.266 17.172 1 20.59 349 GLU A CA 1
ATOM 2757 C C . GLU A 1 349 ? 18.938 -22.031 16.469 1 20.59 349 GLU A C 1
ATOM 2759 O O . GLU A 1 349 ? 18.5 -22.125 15.32 1 20.59 349 GLU A O 1
ATOM 2764 N N . PHE A 1 350 ? 18.688 -21.016 17.156 1 22.53 350 PHE A N 1
ATOM 2765 C CA . PHE A 1 350 ? 17.875 -20.062 16.406 1 22.53 350 PHE A CA 1
ATOM 2766 C C . PHE A 1 350 ? 18.672 -19.469 15.25 1 22.53 350 PHE A C 1
ATOM 2768 O O . PHE A 1 350 ? 18.438 -18.328 14.844 1 22.53 350 PHE A O 1
ATOM 2775 N N . ALA A 1 351 ? 19.922 -19.891 14.867 1 23.14 351 ALA A N 1
ATOM 2776 C CA . ALA A 1 351 ? 20.844 -19.234 13.961 1 23.14 351 ALA A CA 1
ATOM 2777 C C . ALA A 1 351 ? 20.281 -19.188 12.539 1 23.14 351 ALA A C 1
ATOM 2779 O O . ALA A 1 351 ? 20.906 -18.609 11.633 1 23.14 351 ALA A O 1
ATOM 2780 N N . ILE A 1 352 ? 19.344 -20 12.18 1 23.88 352 ILE A N 1
ATOM 2781 C CA . ILE A 1 352 ? 19.359 -20.406 10.773 1 23.88 352 ILE A CA 1
ATOM 2782 C C . ILE A 1 352 ? 18.922 -19.234 9.898 1 23.88 352 ILE A C 1
ATOM 2784 O O . ILE A 1 352 ? 18.953 -19.328 8.672 1 23.88 352 ILE A O 1
ATOM 2788 N N . LEU A 1 353 ? 18.297 -18.328 10.5 1 23.34 353 LEU A N 1
ATOM 2789 C CA . LEU A 1 353 ? 17.469 -17.734 9.453 1 23.34 353 LEU A CA 1
ATOM 2790 C C . LEU A 1 353 ? 18.328 -16.953 8.461 1 23.34 353 LEU A C 1
ATOM 2792 O O . LEU A 1 353 ? 18.062 -16.969 7.258 1 23.34 353 LEU A O 1
ATOM 2796 N N . PHE A 1 354 ? 19.188 -15.969 8.984 1 23.5 354 PHE A N 1
ATOM 2797 C CA . PHE A 1 354 ? 19.656 -14.922 8.086 1 23.5 354 PHE A CA 1
ATOM 2798 C C . PHE A 1 354 ? 20.953 -15.336 7.41 1 23.5 354 PHE A C 1
ATOM 2800 O O . PHE A 1 354 ? 22.047 -15.094 7.938 1 23.5 354 PHE A O 1
ATOM 2807 N N . SER A 1 355 ? 21.188 -16.547 6.961 1 22 355 SER A N 1
ATOM 2808 C CA . SER A 1 355 ? 22.5 -16.672 6.344 1 22 355 SER A CA 1
ATOM 2809 C C . SER A 1 355 ? 22.641 -15.75 5.141 1 22 355 SER A C 1
ATOM 2811 O O . SER A 1 355 ? 21.812 -15.766 4.234 1 22 355 SER A O 1
ATOM 2813 N N . PRO A 1 356 ? 23.516 -14.75 5.266 1 24.36 356 PRO A N 1
ATOM 2814 C CA . PRO A 1 356 ? 23.938 -13.883 4.168 1 24.36 356 PRO A CA 1
ATOM 2815 C C . PRO A 1 356 ? 24.656 -14.648 3.053 1 24.36 356 PRO A C 1
ATOM 2817 O O . PRO A 1 356 ? 25.344 -14.047 2.229 1 24.36 356 PRO A O 1
ATOM 2820 N N . ALA A 1 357 ? 24.344 -15.797 2.717 1 23.61 357 ALA A N 1
ATOM 2821 C CA . ALA A 1 357 ? 25.25 -16.453 1.782 1 23.61 357 ALA A CA 1
ATOM 2822 C C . ALA A 1 357 ? 25.453 -15.594 0.535 1 23.61 357 ALA A C 1
ATOM 2824 O O . ALA A 1 357 ? 26.453 -15.766 -0.184 1 23.61 357 ALA A O 1
ATOM 2825 N N . TRP A 1 358 ? 24.531 -14.953 -0.006 1 21.98 358 TRP A N 1
ATOM 2826 C CA . TRP A 1 358 ? 24.719 -14.641 -1.419 1 21.98 358 TRP A CA 1
ATOM 2827 C C . TRP A 1 358 ? 25.75 -13.531 -1.598 1 21.98 358 TRP A C 1
ATOM 2829 O O . TRP A 1 358 ? 26.031 -13.102 -2.723 1 21.98 358 TRP A O 1
ATOM 2839 N N . ILE A 1 359 ? 26.172 -12.797 -0.497 1 19.72 359 ILE A N 1
ATOM 2840 C CA . ILE A 1 359 ? 27.031 -11.703 -0.943 1 19.72 359 ILE A CA 1
ATOM 2841 C C . ILE A 1 359 ? 28.453 -12.219 -1.158 1 19.72 359 ILE A C 1
ATOM 2843 O O . ILE A 1 359 ? 29.25 -12.234 -0.228 1 19.72 359 ILE A O 1
ATOM 2847 N N . ARG A 1 360 ? 28.859 -13.461 -1.26 1 18.55 360 ARG A N 1
ATOM 2848 C CA . ARG A 1 360 ? 30.297 -13.617 -1.502 1 18.55 360 ARG A CA 1
ATOM 2849 C C . ARG A 1 360 ? 30.719 -12.883 -2.768 1 18.55 360 ARG A C 1
ATOM 2851 O O . ARG A 1 360 ? 30.281 -13.227 -3.869 1 18.55 360 ARG A O 1
ATOM 2858 N N . CYS A 1 361 ? 31 -11.555 -2.676 1 17.97 361 CYS A N 1
ATOM 2859 C CA . CYS A 1 361 ? 32.188 -11.117 -3.391 1 17.97 361 CYS A CA 1
ATOM 2860 C C . CYS A 1 361 ? 33.469 -11.5 -2.633 1 17.97 361 CYS A C 1
ATOM 2862 O O . CYS A 1 361 ? 33.5 -11.438 -1.402 1 17.97 361 CYS A O 1
ATOM 2864 N N . MET B 1 1 ? 15.883 5.359 20.984 1 36.06 1 MET B N 1
ATOM 2865 C CA . MET B 1 1 ? 14.68 6.156 21.219 1 36.06 1 MET B CA 1
ATOM 2866 C C . MET B 1 1 ? 13.5 5.59 20.438 1 36.06 1 MET B C 1
ATOM 2868 O O . MET B 1 1 ? 13.641 5.195 19.281 1 36.06 1 MET B O 1
ATOM 2872 N N . TRP B 1 2 ? 12.539 5.281 21.188 1 49.28 2 TRP B N 1
ATOM 2873 C CA . TRP B 1 2 ? 11.344 4.535 20.797 1 49.28 2 TRP B CA 1
ATOM 2874 C C . TRP B 1 2 ? 10.508 5.328 19.797 1 49.28 2 TRP B C 1
ATOM 2876 O O . TRP B 1 2 ? 10.266 6.523 20 1 49.28 2 TRP B O 1
ATOM 2886 N N . LYS B 1 3 ? 10.547 5.055 18.516 1 67.5 3 LYS B N 1
ATOM 2887 C CA . LYS B 1 3 ? 9.648 5.645 17.531 1 67.5 3 LYS B CA 1
ATOM 2888 C C . LYS B 1 3 ? 8.219 5.152 17.719 1 67.5 3 LYS B C 1
ATOM 2890 O O . LYS B 1 3 ? 7.996 4.074 18.281 1 67.5 3 LYS B O 1
ATOM 2895 N N . ASP B 1 4 ? 7.32 6.047 17.609 1 77.94 4 ASP B N 1
ATOM 2896 C CA . ASP B 1 4 ? 5.895 5.742 17.688 1 77.94 4 ASP B CA 1
ATOM 2897 C C . ASP B 1 4 ? 5.562 4.465 16.922 1 77.94 4 ASP B C 1
ATOM 2899 O O . ASP B 1 4 ? 5.789 4.387 15.719 1 77.94 4 ASP B O 1
ATOM 2903 N N . PRO B 1 5 ? 5.094 3.447 17.625 1 85.94 5 PRO B N 1
ATOM 2904 C CA . PRO B 1 5 ? 4.84 2.154 16.984 1 85.94 5 PRO B CA 1
ATOM 2905 C C . PRO B 1 5 ? 3.512 2.121 16.234 1 85.94 5 PRO B C 1
ATOM 2907 O O . PRO B 1 5 ? 3.137 1.083 15.688 1 85.94 5 PRO B O 1
ATOM 2910 N N . SER B 1 6 ? 2.822 3.248 16.188 1 87.5 6 SER B N 1
ATOM 2911 C CA . SER B 1 6 ? 1.486 3.268 15.602 1 87.5 6 SER B CA 1
ATOM 2912 C C . SER B 1 6 ? 1.508 2.789 14.148 1 87.5 6 SER B C 1
ATOM 2914 O O . SER B 1 6 ? 0.625 2.043 13.727 1 87.5 6 SER B O 1
ATOM 2916 N N . LEU B 1 7 ? 2.479 3.152 13.461 1 89 7 LEU B N 1
ATOM 2917 C CA . LEU B 1 7 ? 2.574 2.77 12.055 1 89 7 LEU B CA 1
ATOM 2918 C C . LEU B 1 7 ? 2.768 1.263 11.914 1 89 7 LEU B C 1
ATOM 2920 O O . LEU B 1 7 ? 2.164 0.632 11.047 1 89 7 LEU B O 1
ATOM 2924 N N . LEU B 1 8 ? 3.566 0.725 12.742 1 91.31 8 LEU B N 1
ATOM 2925 C CA . LEU B 1 8 ? 3.809 -0.713 12.703 1 91.31 8 LEU B CA 1
ATOM 2926 C C . LEU B 1 8 ? 2.545 -1.484 13.07 1 91.31 8 LEU B C 1
ATOM 2928 O O . LEU B 1 8 ? 2.189 -2.457 12.406 1 91.31 8 LEU B O 1
ATOM 2932 N N . ILE B 1 9 ? 1.895 -0.957 14.047 1 91.94 9 ILE B N 1
ATOM 2933 C CA . ILE B 1 9 ? 0.711 -1.642 14.555 1 91.94 9 ILE B CA 1
ATOM 2934 C C . ILE B 1 9 ? -0.398 -1.603 13.5 1 91.94 9 ILE B C 1
ATOM 2936 O O . ILE B 1 9 ? -1.071 -2.607 13.266 1 91.94 9 ILE B O 1
ATOM 2940 N N . ILE B 1 10 ? -0.578 -0.476 12.945 1 92.19 10 ILE B N 1
ATOM 2941 C CA . ILE B 1 10 ? -1.66 -0.352 11.977 1 92.19 10 ILE B CA 1
ATOM 2942 C C . ILE B 1 10 ? -1.344 -1.193 10.742 1 92.19 10 ILE B C 1
ATOM 2944 O O . ILE B 1 10 ? -2.25 -1.727 10.094 1 92.19 10 ILE B O 1
ATOM 2948 N N . SER B 1 11 ? -0.117 -1.312 10.406 1 91.56 11 SER B N 1
ATOM 2949 C CA . SER B 1 11 ? 0.277 -2.154 9.281 1 91.56 11 SER B CA 1
ATOM 2950 C C . SER B 1 11 ? -0.062 -3.619 9.539 1 91.56 11 SER B C 1
ATOM 2952 O O . SER B 1 11 ? -0.532 -4.32 8.648 1 91.56 11 SER B O 1
ATOM 2954 N N . VAL B 1 12 ? 0.182 -3.998 10.695 1 93 12 VAL B N 1
ATOM 2955 C CA . VAL B 1 12 ? -0.15 -5.367 11.086 1 93 12 VAL B CA 1
ATOM 2956 C C . VAL B 1 12 ? -1.665 -5.555 11.062 1 93 12 VAL B C 1
ATOM 2958 O O . VAL B 1 12 ? -2.164 -6.562 10.555 1 93 12 VAL B O 1
ATOM 2961 N N . ALA B 1 13 ? -2.314 -4.613 11.633 1 93.5 13 ALA B N 1
ATOM 2962 C CA . ALA B 1 13 ? -3.771 -4.695 11.68 1 93.5 13 ALA B CA 1
ATOM 2963 C C . ALA B 1 13 ? -4.363 -4.793 10.281 1 93.5 13 ALA B C 1
ATOM 2965 O O . ALA B 1 13 ? -5.25 -5.609 10.023 1 93.5 13 ALA B O 1
ATOM 2966 N N . ARG B 1 14 ? -3.906 -3.99 9.438 1 92.5 14 ARG B N 1
ATOM 2967 C CA . ARG B 1 14 ? -4.402 -3.99 8.062 1 92.5 14 ARG B CA 1
ATOM 2968 C C . ARG B 1 14 ? -4.102 -5.316 7.371 1 92.5 14 ARG B C 1
ATOM 2970 O O . ARG B 1 14 ? -4.969 -5.887 6.703 1 92.5 14 ARG B O 1
ATOM 2977 N N . SER B 1 15 ? -2.887 -5.77 7.488 1 91.44 15 SER B N 1
ATOM 2978 C CA . SER B 1 15 ? -2.494 -7.031 6.871 1 91.44 15 SER B CA 1
ATOM 2979 C C . SER B 1 15 ? -3.316 -8.195 7.414 1 91.44 15 SER B C 1
ATOM 2981 O O . SER B 1 15 ? -3.725 -9.078 6.66 1 91.44 15 SER B O 1
ATOM 2983 N N . ALA B 1 16 ? -3.518 -8.164 8.664 1 93.06 16 ALA B N 1
ATOM 2984 C CA . ALA B 1 16 ? -4.336 -9.211 9.273 1 93.06 16 ALA B CA 1
ATOM 2985 C C . ALA B 1 16 ? -5.77 -9.156 8.75 1 93.06 16 ALA B C 1
ATOM 2987 O O . ALA B 1 16 ? -6.375 -10.203 8.484 1 93.06 16 ALA B O 1
ATOM 2988 N N . ALA B 1 17 ? -6.254 -7.98 8.672 1 93.19 17 ALA B N 1
ATOM 2989 C CA . ALA B 1 17 ? -7.605 -7.816 8.141 1 93.19 17 ALA B CA 1
ATOM 2990 C C . ALA B 1 17 ? -7.699 -8.328 6.703 1 93.19 17 ALA B C 1
ATOM 2992 O O . ALA B 1 17 ? -8.672 -9 6.34 1 93.19 17 ALA B O 1
ATOM 2993 N N . MET B 1 18 ? -6.742 -8.086 5.926 1 91.19 18 MET B N 1
ATOM 2994 C CA . MET B 1 18 ? -6.73 -8.516 4.531 1 91.19 18 MET B CA 1
ATOM 2995 C C . MET B 1 18 ? -6.574 -10.023 4.426 1 91.19 18 MET B C 1
ATOM 2997 O O . MET B 1 18 ? -7.184 -10.656 3.561 1 91.19 18 MET B O 1
ATOM 3001 N N . GLN B 1 19 ? -5.82 -10.547 5.293 1 90.81 19 GLN B N 1
ATOM 3002 C CA . GLN B 1 19 ? -5.625 -12 5.297 1 90.81 19 GLN B CA 1
ATOM 3003 C C . GLN B 1 19 ? -6.934 -12.727 5.594 1 90.81 19 GLN B C 1
ATOM 3005 O O . GLN B 1 19 ? -7.125 -13.867 5.172 1 90.81 19 GLN B O 1
ATOM 3010 N N . ASN B 1 20 ? -7.762 -12.047 6.27 1 90.5 20 ASN B N 1
ATOM 3011 C CA . ASN B 1 20 ? -9.047 -12.648 6.605 1 90.5 20 ASN B CA 1
ATOM 3012 C C . ASN B 1 20 ? -10.133 -12.258 5.605 1 90.5 20 ASN B C 1
ATOM 3014 O O . ASN B 1 20 ? -11.297 -12.594 5.785 1 90.5 20 ASN B O 1
ATOM 3018 N N . GLY B 1 21 ? -9.773 -11.492 4.637 1 90 21 GLY B N 1
ATOM 3019 C CA . GLY B 1 21 ? -10.664 -11.203 3.525 1 90 21 GLY B CA 1
ATOM 3020 C C . GLY B 1 21 ? -11.609 -10.047 3.805 1 90 21 GLY B C 1
ATOM 3021 O O . GLY B 1 21 ? -12.617 -9.891 3.117 1 90 21 GLY B O 1
ATOM 3022 N N . LEU B 1 22 ? -11.297 -9.219 4.793 1 90.81 22 LEU B N 1
ATOM 3023 C CA . LEU B 1 22 ? -12.195 -8.125 5.164 1 90.81 22 LEU B CA 1
ATOM 3024 C C . LEU B 1 22 ? -12.289 -7.094 4.043 1 90.81 22 LEU B C 1
ATOM 3026 O O . LEU B 1 22 ? -13.289 -6.387 3.926 1 90.81 22 LEU B O 1
ATOM 3030 N N . HIS B 1 23 ? -11.289 -7.02 3.182 1 89.5 23 HIS B N 1
ATOM 3031 C CA . HIS B 1 23 ? -11.281 -6.039 2.104 1 89.5 23 HIS B CA 1
ATOM 3032 C C . HIS B 1 23 ? -12.164 -6.488 0.942 1 89.5 23 HIS B C 1
ATOM 3034 O O . HIS B 1 23 ? -12.453 -5.707 0.034 1 89.5 23 HIS B O 1
ATOM 3040 N N . ARG B 1 24 ? -12.562 -7.742 0.979 1 89.06 24 ARG B N 1
ATOM 3041 C CA . ARG B 1 24 ? -13.5 -8.312 0.02 1 89.06 24 ARG B CA 1
ATOM 3042 C C . ARG B 1 24 ? -14.648 -9.023 0.733 1 89.06 24 ARG B C 1
ATOM 3044 O O . ARG B 1 24 ? -14.766 -10.25 0.652 1 89.06 24 ARG B O 1
ATOM 3051 N N . PRO B 1 25 ? -15.547 -8.227 1.238 1 88.25 25 PRO B N 1
ATOM 3052 C CA . PRO B 1 25 ? -16.594 -8.844 2.062 1 88.25 25 PRO B CA 1
ATOM 3053 C C . PRO B 1 25 ? -17.516 -9.742 1.255 1 88.25 25 PRO B C 1
ATOM 3055 O O . PRO B 1 25 ? -18.094 -10.695 1.801 1 88.25 25 PRO B O 1
ATOM 3058 N N . GLU B 1 26 ? -17.719 -9.508 -0.011 1 86.94 26 GLU B N 1
ATOM 3059 C CA . GLU B 1 26 ? -18.594 -10.32 -0.845 1 86.94 26 GLU B CA 1
ATOM 3060 C C . GLU B 1 26 ? -18.031 -11.719 -1.046 1 86.94 26 GLU B C 1
ATOM 3062 O O . GLU B 1 26 ? -18.781 -12.672 -1.283 1 86.94 26 GLU B O 1
ATOM 3067 N N . THR B 1 27 ? -16.719 -11.836 -0.985 1 87.94 27 THR B N 1
ATOM 3068 C CA . THR B 1 27 ? -16.062 -13.117 -1.199 1 87.94 27 THR B CA 1
ATOM 3069 C C . THR B 1 27 ? -15.148 -13.461 -0.027 1 87.94 27 THR B C 1
ATOM 3071 O O . THR B 1 27 ? -14.062 -14 -0.22 1 87.94 27 THR B O 1
ATOM 3074 N N . MET B 1 28 ? -15.562 -13.094 1.12 1 87.88 28 MET B N 1
ATOM 3075 C CA . MET B 1 28 ? -14.742 -13.32 2.309 1 87.88 28 MET B CA 1
ATOM 3076 C C . MET B 1 28 ? -14.453 -14.805 2.502 1 87.88 28 MET B C 1
ATOM 3078 O O . MET B 1 28 ? -13.414 -15.172 3.053 1 87.88 28 MET B O 1
ATOM 3082 N N . GLN B 1 29 ? -15.297 -15.641 2.016 1 86.75 29 GLN B N 1
ATOM 3083 C CA . GLN B 1 29 ? -15.148 -17.078 2.146 1 86.75 29 GLN B CA 1
ATOM 3084 C C . GLN B 1 29 ? -13.883 -17.562 1.447 1 86.75 29 GLN B C 1
ATOM 3086 O O . GLN B 1 29 ? -13.273 -18.562 1.861 1 86.75 29 GLN B O 1
ATOM 3091 N N . ASP B 1 30 ? -13.438 -16.859 0.477 1 87.06 30 ASP B N 1
ATOM 3092 C CA . ASP B 1 30 ? -12.25 -17.25 -0.281 1 87.06 30 ASP B CA 1
ATOM 3093 C C . ASP B 1 30 ? -10.992 -17.156 0.582 1 87.06 30 ASP B C 1
ATOM 3095 O O . ASP B 1 30 ? -9.953 -17.719 0.234 1 87.06 30 ASP B O 1
ATOM 3099 N N . PHE B 1 31 ? -11.156 -16.438 1.639 1 88.5 31 PHE B N 1
ATOM 3100 C CA . PHE B 1 31 ? -9.992 -16.203 2.488 1 88.5 31 PHE B CA 1
ATOM 3101 C C . PHE B 1 31 ? -10.07 -17.047 3.758 1 88.5 31 PHE B C 1
ATOM 3103 O O . PHE B 1 31 ? -9.18 -16.969 4.609 1 88.5 31 PHE B O 1
ATOM 3110 N N . GLN B 1 32 ? -11.117 -17.812 3.814 1 84.69 32 GLN B N 1
ATOM 3111 C CA . GLN B 1 32 ? -11.328 -18.625 5.004 1 84.69 32 GLN B CA 1
ATOM 3112 C C . GLN B 1 32 ? -11.055 -20.109 4.711 1 84.69 32 GLN B C 1
ATOM 3114 O O . GLN B 1 32 ? -11.078 -20.531 3.553 1 84.69 32 GLN B O 1
ATOM 3119 N N . ARG B 1 33 ? -10.859 -20.797 5.75 1 79.56 33 ARG B N 1
ATOM 3120 C CA . ARG B 1 33 ? -10.594 -22.234 5.605 1 79.56 33 ARG B CA 1
ATOM 3121 C C . ARG B 1 33 ? -11.891 -23.016 5.539 1 79.56 33 ARG B C 1
ATOM 3123 O O . ARG B 1 33 ? -11.922 -24.125 4.988 1 79.56 33 ARG B O 1
ATOM 3130 N N . VAL B 1 34 ? -12.844 -22.391 6.195 1 77 34 VAL B N 1
ATOM 3131 C CA . VAL B 1 34 ? -14.125 -23.094 6.238 1 77 34 VAL B CA 1
ATOM 3132 C C . VAL B 1 34 ? -15.172 -22.297 5.465 1 77 34 VAL B C 1
ATOM 3134 O O . VAL B 1 34 ? -15.164 -21.062 5.484 1 77 34 VAL B O 1
ATOM 3137 N N . LYS B 1 35 ? -15.953 -23.109 4.781 1 76.12 35 LYS B N 1
ATOM 3138 C CA . LYS B 1 35 ? -17.031 -22.453 4.051 1 76.12 35 LYS B CA 1
ATOM 3139 C C . LYS B 1 35 ? -17.953 -21.672 5 1 76.12 35 LYS B C 1
ATOM 3141 O O . LYS B 1 35 ? -18.453 -22.234 5.973 1 76.12 35 LYS B O 1
ATOM 3146 N N . THR B 1 36 ? -17.812 -20.359 4.836 1 74.38 36 THR B N 1
ATOM 3147 C CA . THR B 1 36 ? -18.625 -19.516 5.711 1 74.38 36 THR B CA 1
ATOM 3148 C C . THR B 1 36 ? -19.5 -18.578 4.895 1 74.38 36 THR B C 1
ATOM 3150 O O . THR B 1 36 ? -19.094 -18.109 3.828 1 74.38 36 THR B O 1
ATOM 3153 N N . GLN B 1 37 ? -20.828 -18.719 5.082 1 77.19 37 GLN B N 1
ATOM 3154 C CA . GLN B 1 37 ? -21.719 -17.688 4.559 1 77.19 37 GLN B CA 1
ATOM 3155 C C . GLN B 1 37 ? -22.031 -16.641 5.625 1 77.19 37 GLN B C 1
ATOM 3157 O O . GLN B 1 37 ? -22.531 -16.969 6.703 1 77.19 37 GLN B O 1
ATOM 3162 N N . LEU B 1 38 ? -21.594 -15.477 5.215 1 80.5 38 LEU B N 1
ATOM 3163 C CA . LEU B 1 38 ? -21.812 -14.414 6.191 1 80.5 38 LEU B CA 1
ATOM 3164 C C . LEU B 1 38 ? -23.297 -14.039 6.266 1 80.5 38 LEU B C 1
ATOM 3166 O O . LEU B 1 38 ? -23.938 -13.867 5.238 1 80.5 38 LEU B O 1
ATOM 3170 N N . ALA B 1 39 ? -23.766 -14.016 7.496 1 88.5 39 ALA B N 1
ATOM 3171 C CA . ALA B 1 39 ? -25.062 -13.383 7.711 1 88.5 39 ALA B CA 1
ATOM 3172 C C . ALA B 1 39 ? -25.016 -11.898 7.359 1 88.5 39 ALA B C 1
ATOM 3174 O O . ALA B 1 39 ? -23.938 -11.289 7.352 1 88.5 39 ALA B O 1
ATOM 3175 N N . PRO B 1 40 ? -26.109 -11.445 6.961 1 89.25 40 PRO B N 1
ATOM 3176 C CA . PRO B 1 40 ? -26.141 -10.031 6.602 1 89.25 40 PRO B CA 1
ATOM 3177 C C . PRO B 1 40 ? -25.531 -9.133 7.684 1 89.25 40 PRO B C 1
ATOM 3179 O O . PRO B 1 40 ? -24.828 -8.172 7.371 1 89.25 40 PRO B O 1
ATOM 3182 N N . GLU B 1 41 ? -25.797 -9.5 8.875 1 90.56 41 GLU B N 1
ATOM 3183 C CA . GLU B 1 41 ? -25.266 -8.695 9.961 1 90.56 41 GLU B CA 1
ATOM 3184 C C . GLU B 1 41 ? -23.734 -8.789 10.016 1 90.56 41 GLU B C 1
ATOM 3186 O O . GLU B 1 41 ? -23.062 -7.801 10.289 1 90.56 41 GLU B O 1
ATOM 3191 N N 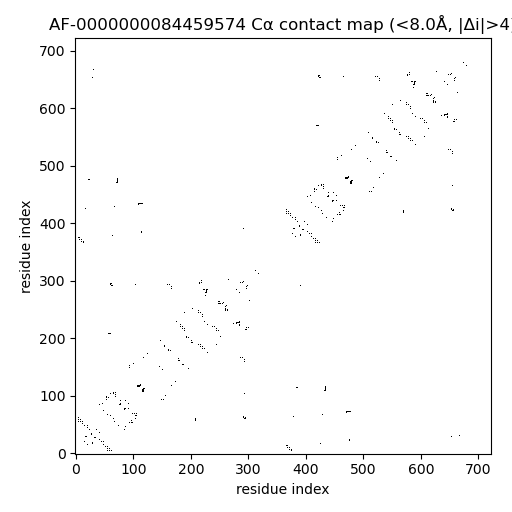. GLU B 1 42 ? -23.297 -9.977 9.719 1 91.31 42 GLU B N 1
ATOM 3192 C CA . GLU B 1 42 ? -21.859 -10.18 9.711 1 91.31 42 GLU B CA 1
ATOM 3193 C C . GLU B 1 42 ? -21.203 -9.477 8.523 1 91.31 42 GLU B C 1
ATOM 3195 O O . GLU B 1 42 ? -20.094 -8.969 8.633 1 91.31 42 GLU B O 1
ATOM 3200 N N . PHE B 1 43 ? -21.984 -9.492 7.492 1 93.38 43 PHE B N 1
ATOM 3201 C CA . PHE B 1 43 ? -21.516 -8.789 6.309 1 93.38 43 PHE B CA 1
ATOM 3202 C C . PHE B 1 43 ? -21.359 -7.301 6.59 1 93.38 43 PHE B C 1
ATOM 3204 O O . PHE B 1 43 ? -20.312 -6.715 6.293 1 93.38 43 PHE B O 1
ATOM 3211 N N . HIS B 1 44 ? -22.312 -6.742 7.195 1 93.81 44 HIS B N 1
ATOM 3212 C CA . HIS B 1 44 ? -22.281 -5.32 7.504 1 93.81 44 HIS B CA 1
ATOM 3213 C C . HIS B 1 44 ? -21.188 -5.008 8.531 1 93.81 44 HIS B C 1
ATOM 3215 O O . HIS B 1 44 ? -20.531 -3.975 8.438 1 93.81 44 HIS B O 1
ATOM 3221 N N . ALA B 1 45 ? -21.031 -5.902 9.391 1 94.62 45 ALA B N 1
ATOM 3222 C CA . ALA B 1 45 ? -19.984 -5.73 10.398 1 94.62 45 ALA B CA 1
ATOM 3223 C C . ALA B 1 45 ? -18.594 -5.766 9.758 1 94.62 45 ALA B C 1
ATOM 3225 O O . ALA B 1 45 ? -17.703 -5.016 10.156 1 94.62 45 ALA B O 1
ATOM 3226 N N . ALA B 1 46 ? -18.422 -6.648 8.773 1 94.12 46 ALA B N 1
ATOM 3227 C CA . ALA B 1 46 ? -17.141 -6.75 8.07 1 94.12 46 ALA B CA 1
ATOM 3228 C C . ALA B 1 46 ? -16.844 -5.465 7.305 1 94.12 46 ALA B C 1
ATOM 3230 O O . ALA B 1 46 ? -15.703 -4.98 7.324 1 94.12 46 ALA B O 1
ATOM 3231 N N . VAL B 1 47 ? -17.859 -4.949 6.742 1 94.75 47 VAL B N 1
ATOM 3232 C CA . VAL B 1 47 ? -17.688 -3.719 5.977 1 94.75 47 VAL B CA 1
ATOM 3233 C C . VAL B 1 47 ? -17.312 -2.576 6.918 1 94.75 47 VAL B C 1
ATOM 3235 O O . VAL B 1 47 ? -16.391 -1.807 6.637 1 94.75 47 VAL B O 1
ATOM 3238 N N . LYS B 1 48 ? -17.984 -2.473 8.031 1 96.06 48 LYS B N 1
ATOM 3239 C CA . LYS B 1 48 ? -17.719 -1.428 9.008 1 96.06 48 LYS B CA 1
ATOM 3240 C C . LYS B 1 48 ? -16.297 -1.556 9.57 1 96.06 48 LYS B C 1
ATOM 3242 O O . LYS B 1 48 ? -15.609 -0.554 9.75 1 96.06 48 LYS B O 1
ATOM 3247 N N . LEU B 1 49 ? -15.945 -2.74 9.781 1 95.81 49 LEU B N 1
ATOM 3248 C CA . LEU B 1 49 ? -14.617 -2.994 10.328 1 95.81 49 LEU B CA 1
ATOM 3249 C C . LEU B 1 49 ? -13.531 -2.609 9.32 1 95.81 49 LEU B C 1
ATOM 3251 O O . LEU B 1 49 ? -12.531 -1.993 9.688 1 95.81 49 LEU B O 1
ATOM 3255 N N . TRP B 1 50 ? -13.703 -2.986 8.078 1 95.62 50 TRP B N 1
ATOM 3256 C CA . TRP B 1 50 ? -12.734 -2.629 7.051 1 95.62 50 TRP B CA 1
ATOM 3257 C C . TRP B 1 50 ? -12.672 -1.116 6.863 1 95.62 50 TRP B C 1
ATOM 3259 O O . TRP B 1 50 ? -11.586 -0.545 6.727 1 95.62 50 TRP B O 1
ATOM 3269 N N . ALA B 1 51 ? -13.812 -0.493 6.898 1 95.69 51 ALA B N 1
ATOM 3270 C CA . ALA B 1 51 ? -13.867 0.963 6.801 1 95.69 51 ALA B CA 1
ATOM 3271 C C . ALA B 1 51 ? -13.125 1.617 7.965 1 95.69 51 ALA B C 1
ATOM 3273 O O . ALA B 1 51 ? -12.367 2.574 7.77 1 95.69 51 ALA B O 1
ATOM 3274 N N . GLY B 1 52 ? -13.359 1.075 9.133 1 95.31 52 GLY B N 1
ATOM 3275 C CA . GLY B 1 52 ? -12.656 1.585 10.297 1 95.31 52 GLY B CA 1
ATOM 3276 C C . GLY B 1 52 ? -11.148 1.416 10.211 1 95.31 52 GLY B C 1
ATOM 3277 O O . GLY B 1 52 ? -10.398 2.316 10.578 1 95.31 52 GLY B O 1
ATOM 3278 N N . CYS B 1 53 ? -10.727 0.303 9.703 1 94.75 53 CYS B N 1
ATOM 3279 C CA . CYS B 1 53 ? -9.305 0.054 9.523 1 94.75 53 CYS B CA 1
ATOM 3280 C C . CYS B 1 53 ? -8.711 1.027 8.508 1 94.75 53 CYS B C 1
ATOM 3282 O O . CYS B 1 53 ? -7.594 1.522 8.703 1 94.75 53 CYS B O 1
ATOM 3284 N N . TYR B 1 54 ? -9.414 1.268 7.5 1 95.75 54 TYR B N 1
ATOM 3285 C CA . TYR B 1 54 ? -8.969 2.201 6.473 1 95.75 54 TYR B CA 1
ATOM 3286 C C . TYR B 1 54 ? -8.797 3.604 7.043 1 95.75 54 TYR B C 1
ATOM 3288 O O . TYR B 1 54 ? -7.793 4.27 6.781 1 95.75 54 TYR B O 1
ATOM 3296 N N . ILE B 1 55 ? -9.773 4.043 7.812 1 95.56 55 ILE B N 1
ATOM 3297 C CA . ILE B 1 55 ? -9.75 5.375 8.414 1 95.56 55 ILE B CA 1
ATOM 3298 C C . ILE B 1 55 ? -8.57 5.484 9.375 1 95.56 55 ILE B C 1
ATOM 3300 O O . ILE B 1 55 ? -7.812 6.461 9.336 1 95.56 55 ILE B O 1
ATOM 3304 N N . ALA B 1 56 ? -8.414 4.492 10.18 1 95.06 56 ALA B N 1
ATOM 3305 C CA . ALA B 1 56 ? -7.32 4.492 11.141 1 95.06 56 ALA B CA 1
ATOM 3306 C C . ALA B 1 56 ? -5.969 4.477 10.438 1 95.06 56 ALA B C 1
ATOM 3308 O O . ALA B 1 56 ? -5.047 5.199 10.82 1 95.06 56 ALA B O 1
ATOM 3309 N N . ALA B 1 57 ? -5.875 3.65 9.438 1 94.75 57 ALA B N 1
ATOM 3310 C CA . ALA B 1 57 ? -4.621 3.545 8.695 1 94.75 57 ALA B CA 1
ATOM 3311 C C . ALA B 1 57 ? -4.258 4.875 8.039 1 94.75 57 ALA B C 1
ATOM 3313 O O . ALA B 1 57 ? -3.107 5.312 8.117 1 94.75 57 ALA B O 1
ATOM 3314 N N . GLN B 1 58 ? -5.207 5.477 7.441 1 94.62 58 GLN B N 1
ATOM 3315 C CA . GLN B 1 58 ? -4.949 6.754 6.781 1 94.62 58 GLN B CA 1
ATOM 3316 C C . GLN B 1 58 ? -4.562 7.824 7.797 1 94.62 58 GLN B C 1
ATOM 3318 O O . GLN B 1 58 ? -3.682 8.648 7.535 1 94.62 58 GLN B O 1
ATOM 3323 N N . SER B 1 59 ? -5.23 7.828 8.938 1 94.56 59 SER B N 1
ATOM 3324 C CA . SER B 1 59 ? -4.922 8.789 9.992 1 94.56 59 SER B CA 1
ATOM 3325 C C . SER B 1 59 ? -3.488 8.633 10.484 1 94.56 59 SER B C 1
ATOM 3327 O O . SER B 1 59 ? -2.768 9.625 10.641 1 94.56 59 SER B O 1
ATOM 3329 N N . VAL B 1 60 ? -3.082 7.438 10.625 1 94.06 60 VAL B N 1
ATOM 3330 C CA . VAL B 1 60 ? -1.759 7.164 11.18 1 94.06 60 VAL B CA 1
ATOM 3331 C C . VAL B 1 60 ? -0.688 7.492 10.141 1 94.06 60 VAL B C 1
ATOM 3333 O O . VAL B 1 60 ? 0.323 8.125 10.461 1 94.06 60 VAL B O 1
ATOM 3336 N N . THR B 1 61 ? -0.934 7.074 8.938 1 93.25 61 THR B N 1
ATOM 3337 C CA . THR B 1 61 ? 0.063 7.32 7.906 1 93.25 61 THR B CA 1
ATOM 3338 C C . THR B 1 61 ? 0.21 8.812 7.641 1 93.25 61 THR B C 1
ATOM 3340 O O . THR B 1 61 ? 1.322 9.312 7.449 1 93.25 61 THR B O 1
ATOM 3343 N N . THR B 1 62 ? -0.867 9.523 7.645 1 92.56 62 THR B N 1
ATOM 3344 C CA . THR B 1 62 ? -0.827 10.961 7.449 1 92.56 62 THR B CA 1
ATOM 3345 C C . THR B 1 62 ? -0.059 11.641 8.578 1 92.56 62 THR B C 1
ATOM 3347 O O . THR B 1 62 ? 0.762 12.531 8.336 1 92.56 62 THR B O 1
ATOM 3350 N N . SER B 1 63 ? -0.361 11.219 9.75 1 90.56 63 SER B N 1
ATOM 3351 C CA . SER B 1 63 ? 0.308 11.805 10.914 1 90.56 63 SER B CA 1
ATOM 3352 C C . SER B 1 63 ? 1.804 11.508 10.891 1 90.56 63 SER B C 1
ATOM 3354 O O . SER B 1 63 ? 2.607 12.32 11.359 1 90.56 63 SER B O 1
ATOM 3356 N N . ALA B 1 64 ? 2.17 10.406 10.352 1 89.81 64 ALA B N 1
ATOM 3357 C CA . ALA B 1 64 ? 3.572 10 10.32 1 89.81 64 ALA B CA 1
ATOM 3358 C C . ALA B 1 64 ? 4.285 10.562 9.094 1 89.81 64 ALA B C 1
ATOM 3360 O O . ALA B 1 64 ? 5.508 10.461 8.984 1 89.81 64 ALA B O 1
ATOM 3361 N N . GLY B 1 65 ? 3.557 11.172 8.258 1 91.25 65 GLY B N 1
ATOM 3362 C CA . GLY B 1 65 ? 4.145 11.68 7.027 1 91.25 65 GLY B CA 1
ATOM 3363 C C . GLY B 1 65 ? 4.574 10.586 6.074 1 91.25 65 GLY B C 1
ATOM 3364 O O . GLY B 1 65 ? 5.641 10.664 5.461 1 91.25 65 GLY B O 1
ATOM 3365 N N . GLN B 1 66 ? 3.834 9.555 6.059 1 90.19 66 GLN B N 1
ATOM 3366 C CA . GLN B 1 66 ? 4.086 8.414 5.188 1 90.19 66 GLN B CA 1
ATOM 3367 C C . GLN B 1 66 ? 2.992 8.273 4.133 1 90.19 66 GLN B C 1
ATOM 3369 O O . GLN B 1 66 ? 1.875 8.758 4.324 1 90.19 66 GLN B O 1
ATOM 3374 N N . PRO B 1 67 ? 3.367 7.648 3.021 1 88.12 67 PRO B N 1
ATOM 3375 C CA . PRO B 1 67 ? 2.326 7.43 2.016 1 88.12 67 PRO B CA 1
ATOM 3376 C C . PRO B 1 67 ? 1.206 6.52 2.516 1 88.12 67 PRO B C 1
ATOM 3378 O O . PRO B 1 67 ? 1.426 5.695 3.408 1 88.12 67 PRO B O 1
ATOM 3381 N N . SER B 1 68 ? 0.111 6.723 1.909 1 89.31 68 SER B N 1
ATOM 3382 C CA . SER B 1 68 ? -1.049 5.922 2.291 1 89.31 68 SER B CA 1
ATOM 3383 C C . SER B 1 68 ? -0.814 4.441 2.018 1 89.31 68 SER B C 1
ATOM 3385 O O . SER B 1 68 ? -0.156 4.082 1.039 1 89.31 68 SER B O 1
ATOM 3387 N N . LEU B 1 69 ? -1.38 3.6 2.848 1 83 69 LEU B N 1
ATOM 3388 C CA . LEU B 1 69 ? -1.258 2.156 2.676 1 83 69 LEU B CA 1
ATOM 3389 C C . LEU B 1 69 ? -2.203 1.655 1.59 1 83 69 LEU B C 1
ATOM 3391 O O . LEU B 1 69 ? -1.926 0.647 0.936 1 83 69 LEU B O 1
ATOM 3395 N N . SER B 1 70 ? -3.295 2.238 1.553 1 76.44 70 SER B N 1
ATOM 3396 C CA . SER B 1 70 ? -4.281 1.839 0.553 1 76.44 70 SER B CA 1
ATOM 3397 C C . SER B 1 70 ? -4.926 3.055 -0.101 1 76.44 70 SER B C 1
ATOM 3399 O O . SER B 1 70 ? -5.32 4 0.585 1 76.44 70 SER B O 1
ATOM 3401 N N . SER B 1 71 ? -4.84 3.09 -1.378 1 66.12 71 SER B N 1
ATOM 3402 C CA . SER B 1 71 ? -5.504 4.25 -1.964 1 66.12 71 SER B CA 1
ATOM 3403 C C . SER B 1 71 ? -6.742 3.836 -2.754 1 66.12 71 SER B C 1
ATOM 3405 O O . SER B 1 71 ? -7.758 4.531 -2.734 1 66.12 71 SER B O 1
ATOM 3407 N N . ASN B 1 72 ? -6.637 2.814 -3.379 1 75 72 ASN B N 1
ATOM 3408 C CA . ASN B 1 72 ? -7.785 2.404 -4.176 1 75 72 ASN B CA 1
ATOM 3409 C C . ASN B 1 72 ? -8.297 1.029 -3.758 1 75 72 ASN B C 1
ATOM 3411 O O . ASN B 1 72 ? -7.52 0.077 -3.66 1 75 72 ASN B O 1
ATOM 3415 N N . ASP B 1 73 ? -9.516 1.081 -3.27 1 82.44 73 ASP B N 1
ATOM 3416 C CA . ASP B 1 73 ? -10.148 -0.159 -2.824 1 82.44 73 ASP B CA 1
ATOM 3417 C C . ASP B 1 73 ? -11.617 -0.196 -3.219 1 82.44 73 ASP B C 1
ATOM 3419 O O . ASP B 1 73 ? -12.367 0.752 -2.955 1 82.44 73 ASP B O 1
ATOM 3423 N N . TRP B 1 74 ? -12.031 -1.24 -3.736 1 83.06 74 TRP B N 1
ATOM 3424 C CA . TRP B 1 74 ? -13.406 -1.408 -4.188 1 83.06 74 TRP B CA 1
ATOM 3425 C C . TRP B 1 74 ? -14.383 -1.287 -3.021 1 83.06 74 TRP B C 1
ATOM 3427 O O . TRP B 1 74 ? -15.375 -0.559 -3.107 1 83.06 74 TRP B O 1
ATOM 3437 N N . THR B 1 75 ? -14.109 -1.983 -2.01 1 89.25 75 THR B N 1
ATOM 3438 C CA . THR B 1 75 ? -15.008 -2.014 -0.863 1 89.25 75 THR B CA 1
ATOM 3439 C C . THR B 1 75 ? -15.172 -0.62 -0.264 1 89.25 75 THR B C 1
ATOM 3441 O O . THR B 1 75 ? -16.281 -0.218 0.096 1 89.25 75 THR B O 1
ATOM 3444 N N . ILE B 1 76 ? -14.078 0.078 -0.246 1 91.75 76 ILE B N 1
ATOM 3445 C CA . ILE B 1 76 ? -14.117 1.427 0.309 1 91.75 76 ILE B CA 1
ATOM 3446 C C . ILE B 1 76 ? -14.914 2.342 -0.62 1 91.75 76 ILE B C 1
ATOM 3448 O O . ILE B 1 76 ? -15.719 3.152 -0.161 1 91.75 76 ILE B O 1
ATOM 3452 N N . ASP B 1 77 ? -14.742 2.201 -1.882 1 88.94 77 ASP B N 1
ATOM 3453 C CA . ASP B 1 77 ? -15.492 3 -2.85 1 88.94 77 ASP B CA 1
ATOM 3454 C C . ASP B 1 77 ? -16.984 2.732 -2.742 1 88.94 77 ASP B C 1
ATOM 3456 O O . ASP B 1 77 ? -17.797 3.664 -2.777 1 88.94 77 ASP B O 1
ATOM 3460 N N . ARG B 1 78 ? -17.297 1.497 -2.586 1 89.88 78 ARG B N 1
ATOM 3461 C CA . ARG B 1 78 ? -18.703 1.122 -2.467 1 89.88 78 ARG B CA 1
ATOM 3462 C C . ARG B 1 78 ? -19.281 1.602 -1.143 1 89.88 78 ARG B C 1
ATOM 3464 O O . ARG B 1 78 ? -20.453 2.012 -1.083 1 89.88 78 ARG B O 1
ATOM 3471 N N . ALA B 1 79 ? -18.484 1.511 -0.137 1 92.81 79 ALA B N 1
ATOM 3472 C CA . ALA B 1 79 ? -18.922 1.934 1.187 1 92.81 79 ALA B CA 1
ATOM 3473 C C . ALA B 1 79 ? -19.188 3.436 1.222 1 92.81 79 ALA B C 1
ATOM 3475 O O . ALA B 1 79 ? -20.016 3.91 2.012 1 92.81 79 ALA B O 1
ATOM 3476 N N . CYS B 1 80 ? -18.531 4.199 0.356 1 92.06 80 CYS B N 1
ATOM 3477 C CA . CYS B 1 80 ? -18.672 5.648 0.306 1 92.06 80 CYS B CA 1
ATOM 3478 C C . CYS B 1 80 ? -19.953 6.043 -0.429 1 92.06 80 CYS B C 1
ATOM 3480 O O . CYS B 1 80 ? -20.422 7.176 -0.302 1 92.06 80 CYS B O 1
ATOM 3482 N N . GLU B 1 81 ? -20.484 5.172 -1.177 1 89.25 81 GLU B N 1
ATOM 3483 C CA . GLU B 1 81 ? -21.688 5.445 -1.941 1 89.25 81 GLU B CA 1
ATOM 3484 C C . GLU B 1 81 ? -22.938 5.145 -1.12 1 89.25 81 GLU B C 1
ATOM 3486 O O . GLU B 1 81 ? -23.047 4.074 -0.523 1 89.25 81 GLU B O 1
ATOM 3491 N N . PRO B 1 82 ? -23.906 6.059 -1.136 1 86.94 82 PRO B N 1
ATOM 3492 C CA . PRO B 1 82 ? -25.125 5.82 -0.368 1 86.94 82 PRO B CA 1
ATOM 3493 C C . PRO B 1 82 ? -26.078 4.867 -1.073 1 86.94 82 PRO B C 1
ATOM 3495 O O . PRO B 1 82 ? -26.031 4.727 -2.299 1 86.94 82 PRO B O 1
ATOM 3498 N N . GLY B 1 83 ? -26.906 4.211 -0.248 1 85.06 83 GLY B N 1
ATOM 3499 C CA . GLY B 1 83 ? -28.031 3.453 -0.779 1 85.06 83 GLY B CA 1
ATOM 3500 C C . GLY B 1 83 ? -27.625 2.115 -1.364 1 85.06 83 GLY B C 1
ATOM 3501 O O . GLY B 1 83 ? -28.25 1.63 -2.311 1 85.06 83 GLY B O 1
ATOM 3502 N N . ASN B 1 84 ? -26.516 1.668 -0.983 1 84.69 84 ASN B N 1
ATOM 3503 C CA . ASN B 1 84 ? -26.172 0.345 -1.481 1 84.69 84 ASN B CA 1
ATOM 3504 C C . ASN B 1 84 ? -26.203 -0.702 -0.372 1 84.69 84 ASN B C 1
ATOM 3506 O O . ASN B 1 84 ? -26.594 -0.401 0.758 1 84.69 84 ASN B O 1
ATOM 3510 N N . ASN B 1 85 ? -25.859 -1.995 -0.754 1 86.62 85 ASN B N 1
ATOM 3511 C CA . ASN B 1 85 ? -26.031 -3.143 0.133 1 86.62 85 ASN B CA 1
ATOM 3512 C C . ASN B 1 85 ? -25.016 -3.111 1.28 1 86.62 85 ASN B C 1
ATOM 3514 O O . ASN B 1 85 ? -25.141 -3.887 2.232 1 86.62 85 ASN B O 1
ATOM 3518 N N . TYR B 1 86 ? -24.125 -2.254 1.324 1 90.19 86 TYR B N 1
ATOM 3519 C CA . TYR B 1 86 ? -23.109 -2.203 2.375 1 90.19 86 TYR B CA 1
ATOM 3520 C C . TYR B 1 86 ? -23.656 -1.524 3.625 1 90.19 86 TYR B C 1
ATOM 3522 O O . TYR B 1 86 ? -23.188 -1.775 4.734 1 90.19 86 TYR B O 1
ATOM 3530 N N . THR B 1 87 ? -24.656 -0.667 3.561 1 89.62 87 THR B N 1
ATOM 3531 C CA . THR B 1 87 ? -25.406 -0.036 4.645 1 89.62 87 THR B CA 1
ATOM 3532 C C . THR B 1 87 ? -24.453 0.568 5.676 1 89.62 87 THR B C 1
ATOM 3534 O O . THR B 1 87 ? -24.453 0.164 6.84 1 89.62 87 THR B O 1
ATOM 3537 N N . VAL B 1 88 ? -23.656 1.464 5.32 1 93.5 88 VAL B N 1
ATOM 3538 C CA . VAL B 1 88 ? -22.766 2.168 6.227 1 93.5 88 VAL B CA 1
ATOM 3539 C C . VAL B 1 88 ? -23.469 3.398 6.801 1 93.5 88 VAL B C 1
ATOM 3541 O O . VAL B 1 88 ? -24.031 4.195 6.055 1 93.5 88 VAL B O 1
ATOM 3544 N N . PRO B 1 89 ? -23.484 3.529 8.133 1 92.88 89 PRO B N 1
ATOM 3545 C CA . PRO B 1 89 ? -24.094 4.719 8.727 1 92.88 89 PRO B CA 1
ATOM 3546 C C . PRO B 1 89 ? -23.5 6.02 8.188 1 92.88 89 PRO B C 1
ATOM 3548 O O . PRO B 1 89 ? -22.312 6.07 7.875 1 92.88 89 PRO B O 1
ATOM 3551 N N . ASP B 1 90 ? -24.266 7.09 8.172 1 91.69 90 ASP B N 1
ATOM 3552 C CA . ASP B 1 90 ? -23.859 8.359 7.574 1 91.69 90 ASP B CA 1
ATOM 3553 C C . ASP B 1 90 ? -22.641 8.938 8.281 1 91.69 90 ASP B C 1
ATOM 3555 O O . ASP B 1 90 ? -21.734 9.477 7.641 1 91.69 90 ASP B O 1
ATOM 3559 N N . ASN B 1 91 ? -22.625 8.867 9.562 1 92.12 91 ASN B N 1
ATOM 3560 C CA . ASN B 1 91 ? -21.5 9.422 10.305 1 92.12 91 ASN B CA 1
ATOM 3561 C C . ASN B 1 91 ? -20.188 8.766 9.891 1 92.12 91 ASN B C 1
ATOM 3563 O O . ASN B 1 91 ? -19.188 9.453 9.688 1 92.12 91 ASN B O 1
ATOM 3567 N N . LEU B 1 92 ? -20.234 7.488 9.75 1 94.44 92 LEU B N 1
ATOM 3568 C CA . LEU B 1 92 ? -19.031 6.762 9.328 1 94.44 92 LEU B CA 1
ATOM 3569 C C . LEU B 1 92 ? -18.719 7.039 7.859 1 94.44 92 LEU B C 1
ATOM 3571 O O . LEU B 1 92 ? -17.547 7.164 7.488 1 94.44 92 LEU B O 1
ATOM 3575 N N . ARG B 1 93 ? -19.719 7.129 7.094 1 94.62 93 ARG B N 1
ATOM 3576 C CA . ARG B 1 93 ? -19.531 7.379 5.668 1 94.62 93 ARG B CA 1
ATOM 3577 C C . ARG B 1 93 ? -18.859 8.727 5.43 1 94.62 93 ARG B C 1
ATOM 3579 O O . ARG B 1 93 ? -17.969 8.836 4.586 1 94.62 93 ARG B O 1
ATOM 3586 N N . TYR B 1 94 ? -19.25 9.734 6.188 1 94.81 94 TYR B N 1
ATOM 3587 C CA . TYR B 1 94 ? -18.641 11.055 6.039 1 94.81 94 TYR B CA 1
ATOM 3588 C C . TYR B 1 94 ? -17.156 11 6.406 1 94.81 94 TYR B C 1
ATOM 3590 O O . TYR B 1 94 ? -16.312 11.578 5.707 1 94.81 94 TYR B O 1
ATOM 3598 N N . HIS B 1 95 ? -16.875 10.305 7.492 1 95 95 HIS B N 1
ATOM 3599 C CA . HIS B 1 95 ? -15.477 10.156 7.871 1 95 95 HIS B CA 1
ATOM 3600 C C . HIS B 1 95 ? -14.68 9.43 6.793 1 95 95 HIS B C 1
ATOM 3602 O O . HIS B 1 95 ? -13.539 9.789 6.504 1 95 95 HIS B O 1
ATOM 3608 N N . LEU B 1 96 ? -15.328 8.445 6.305 1 95.25 96 LEU B N 1
ATOM 3609 C CA . LEU B 1 96 ? -14.695 7.66 5.254 1 95.25 96 LEU B CA 1
ATOM 3610 C C . LEU B 1 96 ? -14.43 8.516 4.02 1 95.25 96 LEU B C 1
ATOM 3612 O O . LEU B 1 96 ? -13.352 8.438 3.424 1 95.25 96 LEU B O 1
ATOM 3616 N N . LEU B 1 97 ? -15.367 9.328 3.652 1 95.56 97 LEU B N 1
ATOM 3617 C CA . LEU B 1 97 ? -15.227 10.203 2.492 1 95.56 97 LEU B CA 1
ATOM 3618 C C . LEU B 1 97 ? -14.07 11.18 2.684 1 95.56 97 LEU B C 1
ATOM 3620 O O . LEU B 1 97 ? -13.289 11.406 1.76 1 95.56 97 LEU B O 1
ATOM 3624 N N . ILE B 1 98 ? -13.938 11.672 3.826 1 96.19 98 ILE B N 1
ATOM 3625 C CA . ILE B 1 98 ? -12.898 12.648 4.129 1 96.19 98 ILE B CA 1
ATOM 3626 C C . ILE B 1 98 ? -11.531 11.969 4.078 1 96.19 98 ILE B C 1
ATOM 3628 O O . ILE B 1 98 ? -10.602 12.484 3.449 1 96.19 98 ILE B O 1
ATOM 3632 N N . GLN B 1 99 ? -11.484 10.828 4.703 1 95.31 99 GLN B N 1
ATOM 3633 C CA . GLN B 1 99 ? -10.211 10.117 4.727 1 95.31 99 GLN B CA 1
ATOM 3634 C C . GLN B 1 99 ? -9.844 9.602 3.336 1 95.31 99 GLN B C 1
ATOM 3636 O O . GLN B 1 99 ? -8.664 9.547 2.984 1 95.31 99 GLN B O 1
ATOM 3641 N N . ARG B 1 100 ? -10.766 9.188 2.6 1 94.88 100 ARG B N 1
ATOM 3642 C CA . ARG B 1 100 ? -10.492 8.758 1.231 1 94.88 100 ARG B CA 1
ATOM 3643 C C . ARG B 1 100 ? -9.938 9.906 0.399 1 94.88 100 ARG B C 1
ATOM 3645 O O . ARG B 1 100 ? -9.047 9.703 -0.432 1 94.88 100 ARG B O 1
ATOM 3652 N N . PHE B 1 101 ? -10.523 11.07 0.567 1 95.88 101 PHE B N 1
ATOM 3653 C CA . PHE B 1 101 ? -10.008 12.242 -0.131 1 95.88 101 PHE B CA 1
ATOM 3654 C C . PHE B 1 101 ? -8.562 12.508 0.267 1 95.88 101 PHE B C 1
ATOM 3656 O O . PHE B 1 101 ? -7.715 12.789 -0.588 1 95.88 101 PHE B O 1
ATOM 3663 N N . LEU B 1 102 ? -8.336 12.453 1.55 1 95.06 102 LEU B N 1
ATOM 3664 C CA . LEU B 1 102 ? -6.977 12.672 2.037 1 95.06 102 LEU B CA 1
ATOM 3665 C C . LEU B 1 102 ? -6.016 11.648 1.451 1 95.06 102 LEU B C 1
ATOM 3667 O O . LEU B 1 102 ? -4.883 11.984 1.093 1 95.06 102 LEU B O 1
ATOM 3671 N N . ALA B 1 103 ? -6.43 10.422 1.371 1 93.12 103 ALA B N 1
ATOM 3672 C CA . ALA B 1 103 ? -5.613 9.367 0.773 1 93.12 103 ALA B CA 1
ATOM 3673 C C . ALA B 1 103 ? -5.301 9.68 -0.688 1 93.12 103 ALA B C 1
ATOM 3675 O O . ALA B 1 103 ? -4.184 9.453 -1.152 1 93.12 103 ALA B O 1
ATOM 3676 N N . ARG B 1 104 ? -6.227 10.148 -1.374 1 91.31 104 ARG B N 1
ATOM 3677 C CA . ARG B 1 104 ? -6.027 10.523 -2.771 1 91.31 104 ARG B CA 1
ATOM 3678 C C . ARG B 1 104 ? -5.008 11.648 -2.898 1 91.31 104 ARG B C 1
ATOM 3680 O O . ARG B 1 104 ? -4.184 11.641 -3.818 1 91.31 104 ARG B O 1
ATOM 3687 N N . VAL B 1 105 ? -5.105 12.586 -2.041 1 92.75 105 VAL B N 1
ATOM 3688 C CA . VAL B 1 105 ? -4.164 13.703 -2.039 1 92.75 105 VAL B CA 1
ATOM 3689 C C . VAL B 1 105 ? -2.746 13.18 -1.81 1 92.75 105 VAL B C 1
ATOM 3691 O O . VAL B 1 105 ? -1.827 13.516 -2.561 1 92.75 105 VAL B O 1
ATOM 3694 N N . ASP B 1 106 ? -2.598 12.383 -0.792 1 89.38 106 ASP B N 1
ATOM 3695 C CA . ASP B 1 106 ? -1.281 11.852 -0.457 1 89.38 106 ASP B CA 1
ATOM 3696 C C . ASP B 1 106 ? -0.724 11 -1.601 1 89.38 106 ASP B C 1
ATOM 3698 O O . ASP B 1 106 ? 0.477 11.039 -1.879 1 89.38 106 ASP B O 1
ATOM 3702 N N . GLU B 1 107 ? -1.565 10.258 -2.195 1 86.62 107 GLU B N 1
ATOM 3703 C CA . GLU B 1 107 ? -1.135 9.414 -3.307 1 86.62 107 GLU B CA 1
ATOM 3704 C C . GLU B 1 107 ? -0.698 10.25 -4.5 1 86.62 107 GLU B C 1
ATOM 3706 O O . GLU B 1 107 ? 0.313 9.953 -5.141 1 86.62 107 GLU B O 1
ATOM 3711 N N . ALA B 1 108 ? -1.433 11.25 -4.793 1 86.12 108 ALA B N 1
ATOM 3712 C CA . ALA B 1 108 ? -1.128 12.117 -5.93 1 86.12 108 ALA B CA 1
ATOM 3713 C C . ALA B 1 108 ? 0.192 12.852 -5.719 1 86.12 108 ALA B C 1
ATOM 3715 O O . ALA B 1 108 ? 0.933 13.102 -6.672 1 86.12 108 ALA B O 1
ATOM 3716 N N . MET B 1 109 ? 0.457 13.094 -4.449 1 85.81 109 MET B N 1
ATOM 3717 C CA . MET B 1 109 ? 1.631 13.906 -4.156 1 85.81 109 MET B CA 1
ATOM 3718 C C . MET B 1 109 ? 2.857 13.031 -3.92 1 85.81 109 MET B C 1
ATOM 3720 O O . MET B 1 109 ? 3.979 13.539 -3.836 1 85.81 109 MET B O 1
ATOM 3724 N N . SER B 1 110 ? 2.686 11.758 -3.791 1 78.44 110 SER B N 1
ATOM 3725 C CA . SER B 1 110 ? 3.811 10.883 -3.488 1 78.44 110 SER B CA 1
ATOM 3726 C C . SER B 1 110 ? 4.172 10.016 -4.688 1 78.44 110 SER B C 1
ATOM 3728 O O . SER B 1 110 ? 5.254 9.43 -4.734 1 78.44 110 SER B O 1
ATOM 3730 N N . LYS B 1 111 ? 3.311 9.672 -5.57 1 68.31 111 LYS B N 1
ATOM 3731 C CA . LYS B 1 111 ? 3.455 8.633 -6.582 1 68.31 111 LYS B CA 1
ATOM 3732 C C . LYS B 1 111 ? 4.414 9.062 -7.684 1 68.31 111 LYS B C 1
ATOM 3734 O O . LYS B 1 111 ? 4.965 8.219 -8.398 1 68.31 111 LYS B O 1
ATOM 3739 N N . ARG B 1 112 ? 4.656 10.336 -7.684 1 60.97 112 ARG B N 1
ATOM 3740 C CA . ARG B 1 112 ? 5.324 10.672 -8.938 1 60.97 112 ARG B CA 1
ATOM 3741 C C . ARG B 1 112 ? 6.816 10.367 -8.859 1 60.97 112 ARG B C 1
ATOM 3743 O O . ARG B 1 112 ? 7.469 10.672 -7.859 1 60.97 112 ARG B O 1
ATOM 3750 N N . THR B 1 113 ? 7.16 9.445 -9.711 1 58.84 113 THR B N 1
ATOM 3751 C CA . THR B 1 113 ? 8.484 8.859 -9.898 1 58.84 113 THR B CA 1
ATOM 3752 C C . THR B 1 113 ? 9.406 9.82 -10.633 1 58.84 113 THR B C 1
ATOM 3754 O O . THR B 1 113 ? 10.477 9.43 -11.109 1 58.84 113 THR B O 1
ATOM 3757 N N . CYS B 1 114 ? 8.938 10.992 -10.602 1 57 114 CYS B N 1
ATOM 3758 C CA . CYS B 1 114 ? 9.781 11.836 -11.445 1 57 114 CYS B CA 1
ATOM 3759 C C . CYS B 1 114 ? 10.773 12.625 -10.602 1 57 114 CYS B C 1
ATOM 3761 O O . CYS B 1 114 ? 11.664 13.289 -11.141 1 57 114 CYS B O 1
ATOM 3763 N N . SER B 1 115 ? 10.625 12.438 -9.336 1 64.5 115 SER B N 1
ATOM 3764 C CA . SER B 1 115 ? 11.562 13.172 -8.484 1 64.5 115 SER B CA 1
ATOM 3765 C C . SER B 1 115 ? 11.945 12.344 -7.258 1 64.5 115 SER B C 1
ATOM 3767 O O . SER B 1 115 ? 11.188 11.477 -6.82 1 64.5 115 SER B O 1
ATOM 3769 N N . PRO B 1 116 ? 13.117 12.609 -6.859 1 63.75 116 PRO B N 1
ATOM 3770 C CA . PRO B 1 116 ? 13.578 11.875 -5.676 1 63.75 116 PRO B CA 1
ATOM 3771 C C . PRO B 1 116 ? 12.656 12.062 -4.469 1 63.75 116 PRO B C 1
ATOM 3773 O O . PRO B 1 116 ? 12.609 11.211 -3.582 1 63.75 116 PRO B O 1
ATOM 3776 N N . THR B 1 117 ? 11.961 13.188 -4.539 1 63.28 117 THR B N 1
ATOM 3777 C CA . THR B 1 117 ? 11.055 13.438 -3.418 1 63.28 117 THR B CA 1
ATOM 3778 C C . THR B 1 117 ? 9.68 12.836 -3.682 1 63.28 117 THR B C 1
ATOM 3780 O O . THR B 1 117 ? 8.883 12.672 -2.758 1 63.28 117 THR B O 1
ATOM 3783 N N . GLY B 1 118 ? 9.508 12.414 -4.887 1 59.03 118 GLY B N 1
ATOM 3784 C CA . GLY B 1 118 ? 8.227 11.836 -5.262 1 59.03 118 GLY B CA 1
ATOM 3785 C C . GLY B 1 118 ? 7.203 12.867 -5.68 1 59.03 118 GLY B C 1
ATOM 3786 O O . GLY B 1 118 ? 6.102 12.516 -6.113 1 59.03 118 GLY B O 1
ATOM 3787 N N . HIS B 1 119 ? 7.645 14.164 -5.617 1 67.94 119 HIS B N 1
ATOM 3788 C CA . HIS B 1 119 ? 6.688 15.219 -5.91 1 67.94 119 HIS B CA 1
ATOM 3789 C C . HIS B 1 119 ? 6.527 15.414 -7.418 1 67.94 119 HIS B C 1
ATOM 3791 O O . HIS B 1 119 ? 7.457 15.141 -8.18 1 67.94 119 HIS B O 1
ATOM 3797 N N . PRO B 1 120 ? 5.348 15.859 -7.812 1 67.25 120 PRO B N 1
ATOM 3798 C CA . PRO B 1 120 ? 5.148 16.141 -9.234 1 67.25 120 PRO B CA 1
ATOM 3799 C C . PRO B 1 120 ? 5.98 17.328 -9.719 1 67.25 120 PRO B C 1
ATOM 3801 O O . PRO B 1 120 ? 6.336 18.203 -8.93 1 67.25 120 PRO B O 1
ATOM 3804 N N . VAL B 1 121 ? 6.238 17.25 -10.977 1 67.25 121 VAL B N 1
ATOM 3805 C CA . VAL B 1 121 ? 6.926 18.359 -11.617 1 67.25 121 VAL B CA 1
ATOM 3806 C C . VAL B 1 121 ? 6.02 19.594 -11.625 1 67.25 121 VAL B C 1
ATOM 3808 O O . VAL B 1 121 ? 4.797 19.469 -11.578 1 67.25 121 VAL B O 1
ATOM 3811 N N . GLN B 1 122 ? 6.551 20.75 -11.664 1 66.56 122 GLN B N 1
ATOM 3812 C CA . GLN B 1 122 ? 5.855 22 -11.43 1 66.56 122 GLN B CA 1
ATOM 3813 C C . GLN B 1 122 ? 4.598 22.109 -12.281 1 66.56 122 GLN B C 1
ATOM 3815 O O . GLN B 1 122 ? 3.516 22.406 -11.773 1 66.56 122 GLN B O 1
ATOM 3820 N N . ARG B 1 123 ? 4.73 21.891 -13.508 1 60.94 123 ARG B N 1
ATOM 3821 C CA . ARG B 1 123 ? 3.588 22.062 -14.398 1 60.94 123 ARG B CA 1
ATOM 3822 C C . ARG B 1 123 ? 2.486 21.062 -14.078 1 60.94 123 ARG B C 1
ATOM 3824 O O . ARG B 1 123 ? 1.305 21.406 -14.07 1 60.94 123 ARG B O 1
ATOM 3831 N N . GLU B 1 124 ? 2.838 20.047 -13.82 1 74.12 124 GLU B N 1
ATOM 3832 C CA . GLU B 1 124 ? 1.887 18.984 -13.484 1 74.12 124 GLU B CA 1
ATOM 3833 C C . GLU B 1 124 ? 1.286 19.219 -12.102 1 74.12 124 GLU B C 1
ATOM 3835 O O . GLU B 1 124 ? 0.109 18.922 -11.875 1 74.12 124 GLU B O 1
ATOM 3840 N N . SER B 1 125 ? 2.029 19.922 -11.445 1 81.19 125 SER B N 1
ATOM 3841 C CA . SER B 1 125 ? 1.612 20.125 -10.062 1 81.19 125 SER B CA 1
ATOM 3842 C C . SER B 1 125 ? 0.513 21.188 -9.969 1 81.19 125 SER B C 1
ATOM 3844 O O . SER B 1 125 ? -0.435 21.031 -9.195 1 81.19 125 SER B O 1
ATOM 3846 N N . ASP B 1 126 ? 0.54 22.188 -10.789 1 84.19 126 ASP B N 1
ATOM 3847 C CA . ASP B 1 126 ? -0.449 23.266 -10.742 1 84.19 126 ASP B CA 1
ATOM 3848 C C . ASP B 1 126 ? -1.846 22.734 -11.07 1 84.19 126 ASP B C 1
ATOM 3850 O O . ASP B 1 126 ? -2.803 23.016 -10.344 1 84.19 126 ASP B O 1
ATOM 3854 N N . GLY B 1 127 ? -1.828 22.062 -12.219 1 86.75 127 GLY B N 1
ATOM 3855 C CA . GLY B 1 127 ? -3.109 21.484 -12.602 1 86.75 127 GLY B CA 1
ATOM 3856 C C . GLY B 1 127 ? -3.652 20.5 -11.586 1 86.75 127 GLY B C 1
ATOM 3857 O O . GLY B 1 127 ? -4.848 20.5 -11.289 1 86.75 127 GLY B O 1
ATOM 3858 N N . LEU B 1 128 ? -2.812 19.766 -11.016 1 90 128 LEU B N 1
ATOM 3859 C CA . LEU B 1 128 ? -3.199 18.766 -10.031 1 90 128 LEU B CA 1
ATOM 3860 C C . LEU B 1 128 ? -3.744 19.422 -8.766 1 90 128 LEU B C 1
ATOM 3862 O O . LEU B 1 128 ? -4.781 19.016 -8.242 1 90 128 LEU B O 1
ATOM 3866 N N . MET B 1 129 ? -3.098 20.484 -8.312 1 92.69 129 MET B N 1
ATOM 3867 C CA . MET B 1 129 ? -3.514 21.188 -7.098 1 92.69 129 MET B CA 1
ATOM 3868 C C . MET B 1 129 ? -4.871 21.844 -7.289 1 92.69 129 MET B C 1
ATOM 3870 O O . MET B 1 129 ? -5.727 21.797 -6.402 1 92.69 129 MET B O 1
ATOM 3874 N N . ARG B 1 130 ? -5.07 22.406 -8.406 1 92.94 130 ARG B N 1
ATOM 3875 C CA . ARG B 1 130 ? -6.359 23.016 -8.688 1 92.94 130 ARG B CA 1
ATOM 3876 C C . ARG B 1 130 ? -7.477 21.984 -8.719 1 92.94 130 ARG B C 1
ATOM 3878 O O . ARG B 1 130 ? -8.562 22.219 -8.195 1 92.94 130 ARG B O 1
ATOM 3885 N N . LEU B 1 131 ? -7.133 20.906 -9.328 1 95.06 131 LEU B N 1
ATOM 3886 C CA . LEU B 1 131 ? -8.109 19.828 -9.398 1 95.06 131 LEU B CA 1
ATOM 3887 C C . LEU B 1 131 ? -8.453 19.312 -8 1 95.06 131 LEU B C 1
ATOM 3889 O O . LEU B 1 131 ? -9.625 19.094 -7.684 1 95.06 131 LEU B O 1
ATOM 3893 N N . LEU B 1 132 ? -7.5 19.125 -7.203 1 95.81 132 LEU B N 1
ATOM 3894 C CA . LEU B 1 132 ? -7.715 18.625 -5.852 1 95.81 132 LEU B CA 1
ATOM 3895 C C . LEU B 1 132 ? -8.492 19.625 -5.012 1 95.81 132 LEU B C 1
ATOM 3897 O O . LEU B 1 132 ? -9.328 19.25 -4.191 1 95.81 132 LEU B O 1
ATOM 3901 N N . GLU B 1 133 ? -8.258 20.906 -5.184 1 96.81 133 GLU B N 1
ATOM 3902 C CA . GLU B 1 133 ? -9.016 21.922 -4.469 1 96.81 133 GLU B CA 1
ATOM 3903 C C . GLU B 1 133 ? -10.477 21.922 -4.906 1 96.81 133 GLU B C 1
ATOM 3905 O O . GLU B 1 133 ? -11.375 22.109 -4.082 1 96.81 133 GLU B O 1
ATOM 3910 N N . CYS B 1 134 ? -10.617 21.719 -6.191 1 96.88 134 CYS B N 1
ATOM 3911 C CA . CYS B 1 134 ? -11.984 21.609 -6.691 1 96.88 134 CYS B CA 1
ATOM 3912 C C . CYS B 1 134 ? -12.695 20.406 -6.09 1 96.88 134 CYS B C 1
ATOM 3914 O O . CYS B 1 134 ? -13.859 20.5 -5.691 1 96.88 134 CYS B O 1
ATOM 3916 N N . ASP B 1 135 ? -12.016 19.344 -6.059 1 96.75 135 ASP B N 1
ATOM 3917 C CA . ASP B 1 135 ? -12.57 18.141 -5.461 1 96.75 135 ASP B CA 1
ATOM 3918 C C . ASP B 1 135 ? -12.914 18.359 -3.992 1 96.75 135 ASP B C 1
ATOM 3920 O O . ASP B 1 135 ? -13.898 17.812 -3.49 1 96.75 135 ASP B O 1
ATOM 3924 N N . LEU B 1 136 ? -12.094 19.047 -3.285 1 97.5 136 LEU B N 1
ATOM 3925 C CA . LEU B 1 136 ? -12.352 19.359 -1.88 1 97.5 136 LEU B CA 1
ATOM 3926 C C . LEU B 1 136 ? -13.617 20.188 -1.721 1 97.5 136 LEU B C 1
ATOM 3928 O O . LEU B 1 136 ? -14.43 19.922 -0.823 1 97.5 136 LEU B O 1
ATOM 3932 N N . GLU B 1 137 ? -13.766 21.141 -2.551 1 96.38 137 GLU B N 1
ATOM 3933 C CA . GLU B 1 137 ? -14.977 21.969 -2.504 1 96.38 137 GLU B CA 1
ATOM 3934 C C . GLU B 1 137 ? -16.219 21.125 -2.764 1 96.38 137 GLU B C 1
ATOM 3936 O O . GLU B 1 137 ? -17.25 21.312 -2.109 1 96.38 137 GLU B O 1
ATOM 3941 N N . ASP B 1 138 ? -16.094 20.25 -3.699 1 95.81 138 ASP B N 1
ATOM 3942 C CA . ASP B 1 138 ? -17.203 19.344 -3.986 1 95.81 138 ASP B CA 1
ATOM 3943 C C . ASP B 1 138 ? -17.516 18.453 -2.781 1 95.81 138 ASP B C 1
ATOM 3945 O O . ASP B 1 138 ? -18.688 18.219 -2.467 1 95.81 138 ASP B O 1
ATOM 3949 N N . LEU B 1 139 ? -16.5 17.984 -2.213 1 95.94 139 LEU B N 1
ATOM 3950 C CA . LEU B 1 139 ? -16.688 17.156 -1.031 1 95.94 139 LEU B CA 1
ATOM 3951 C C . LEU B 1 139 ? -17.359 17.922 0.086 1 95.94 139 LEU B C 1
ATOM 3953 O O . LEU B 1 139 ? -18.266 17.406 0.755 1 95.94 139 LEU B O 1
ATOM 3957 N N . GLU B 1 140 ? -17 19.156 0.301 1 95 140 GLU B N 1
ATOM 3958 C CA . GLU B 1 140 ? -17.609 20 1.32 1 95 140 GLU B CA 1
ATOM 3959 C C . GLU B 1 140 ? -19.094 20.234 1.039 1 95 140 GLU B C 1
ATOM 3961 O O . GLU B 1 140 ? -19.906 20.25 1.96 1 95 140 GLU B O 1
ATOM 3966 N N . ARG B 1 141 ? -19.375 20.359 -0.223 1 92.88 141 ARG B N 1
ATOM 3967 C CA . ARG B 1 141 ? -20.766 20.562 -0.613 1 92.88 141 ARG B CA 1
ATOM 3968 C C . ARG B 1 141 ? -21.594 19.297 -0.376 1 92.88 141 ARG B C 1
ATOM 3970 O O . ARG B 1 141 ? -22.734 19.375 0.064 1 92.88 141 ARG B O 1
ATOM 3977 N N . TRP B 1 142 ? -20.984 18.234 -0.625 1 89.94 142 TRP B N 1
ATOM 3978 C CA . TRP B 1 142 ? -21.672 16.953 -0.476 1 89.94 142 TRP B CA 1
ATOM 3979 C C . TRP B 1 142 ? -21.969 16.672 0.991 1 89.94 142 TRP B C 1
ATOM 3981 O O . TRP B 1 142 ? -23.031 16.156 1.325 1 89.94 142 TRP B O 1
ATOM 3991 N N . ILE B 1 143 ? -20.969 16.797 1.831 1 90.5 143 ILE B N 1
ATOM 3992 C CA . ILE B 1 143 ? -21.141 16.516 3.252 1 90.5 143 ILE B CA 1
ATOM 3993 C C . ILE B 1 143 ? -22.109 17.531 3.859 1 90.5 143 ILE B C 1
ATOM 3995 O O . ILE B 1 143 ? -22.938 17.188 4.707 1 90.5 143 ILE B O 1
ATOM 3999 N N . GLY B 1 144 ? -22.188 18.656 3.328 1 81.5 144 GLY B N 1
ATOM 4000 C CA . GLY B 1 144 ? -23.188 19.656 3.617 1 81.5 144 GLY B CA 1
ATOM 4001 C C . GLY B 1 144 ? -23.219 20.062 5.078 1 81.5 144 GLY B C 1
ATOM 4002 O O . GLY B 1 144 ? -22.344 19.688 5.855 1 81.5 144 GLY B O 1
ATOM 4003 N N . LYS B 1 145 ? -24.312 20.734 5.426 1 77.5 145 LYS B N 1
ATOM 4004 C CA . LYS B 1 145 ? -24.469 21.359 6.738 1 77.5 145 LYS B CA 1
ATOM 4005 C C . LYS B 1 145 ? -25.062 20.375 7.738 1 77.5 145 LYS B C 1
ATOM 4007 O O . LYS B 1 145 ? -24.938 20.547 8.953 1 77.5 145 LYS B O 1
ATOM 4012 N N . GLU B 1 146 ? -25.516 19.328 7.16 1 81.19 146 GLU B N 1
ATOM 4013 C CA . GLU B 1 146 ? -26.188 18.406 8.062 1 81.19 146 GLU B CA 1
ATOM 4014 C C . GLU B 1 146 ? -25.188 17.516 8.789 1 81.19 146 GLU B C 1
ATOM 4016 O O . GLU B 1 146 ? -25.531 16.859 9.773 1 81.19 146 GLU B O 1
ATOM 4021 N N . ALA B 1 147 ? -23.969 17.641 8.359 1 87.69 147 ALA B N 1
ATOM 4022 C CA . ALA B 1 147 ? -22.953 16.828 9.031 1 87.69 147 ALA B CA 1
ATOM 4023 C C . ALA B 1 147 ? -22.594 17.422 10.391 1 87.69 147 ALA B C 1
ATOM 4025 O O . ALA B 1 147 ? -22.781 18.625 10.625 1 87.69 147 ALA B O 1
ATOM 4026 N N . GLY B 1 148 ? -22.172 16.672 11.312 1 90.56 148 GLY B N 1
ATOM 4027 C CA . GLY B 1 148 ? -21.781 17.109 12.641 1 90.56 148 GLY B CA 1
ATOM 4028 C C . GLY B 1 148 ? -20.531 17.984 12.641 1 90.56 148 GLY B C 1
ATOM 4029 O O . GLY B 1 148 ? -19.812 18.062 11.641 1 90.56 148 GLY B O 1
ATOM 4030 N N . GLU B 1 149 ? -20.297 18.641 13.766 1 92.88 149 GLU B N 1
ATOM 4031 C CA . GLU B 1 149 ? -19.156 19.547 13.906 1 92.88 149 GLU B CA 1
ATOM 4032 C C . GLU B 1 149 ? -17.844 18.797 13.727 1 92.88 149 GLU B C 1
ATOM 4034 O O . GLU B 1 149 ? -16.875 19.359 13.211 1 92.88 149 GLU B O 1
ATOM 4039 N N . ALA B 1 150 ? -17.828 17.578 14.156 1 92.94 150 ALA B N 1
ATOM 4040 C CA . ALA B 1 150 ? -16.609 16.781 14.031 1 92.94 150 ALA B CA 1
ATOM 4041 C C . ALA B 1 150 ? -16.219 16.625 12.562 1 92.94 150 ALA B C 1
ATOM 4043 O O . ALA B 1 150 ? -15.023 16.641 12.227 1 92.94 150 ALA B O 1
ATOM 4044 N N . HIS B 1 151 ? -17.188 16.484 11.711 1 95.62 151 HIS B N 1
ATOM 4045 C CA . HIS B 1 151 ? -16.906 16.344 10.289 1 95.62 151 HIS B CA 1
ATOM 4046 C C . HIS B 1 151 ? -16.406 17.656 9.695 1 95.62 151 HIS B C 1
ATOM 4048 O O . HIS B 1 151 ? -15.508 17.641 8.844 1 95.62 151 HIS B O 1
ATOM 4054 N N . HIS B 1 152 ? -16.938 18.703 10.203 1 96.06 152 HIS B N 1
ATOM 4055 C CA . HIS B 1 152 ? -16.484 20 9.703 1 96.06 152 HIS B CA 1
ATOM 4056 C C . HIS B 1 152 ? -15.062 20.297 10.148 1 96.06 152 HIS B C 1
ATOM 4058 O O . HIS B 1 152 ? -14.297 20.938 9.414 1 96.06 152 HIS B O 1
ATOM 4064 N N . ILE B 1 153 ? -14.758 19.875 11.336 1 96.81 153 ILE B N 1
ATOM 4065 C CA . ILE B 1 153 ? -13.383 20.016 11.812 1 96.81 153 ILE B CA 1
ATOM 4066 C C . ILE B 1 153 ? -12.445 19.172 10.961 1 96.81 153 ILE B C 1
ATOM 4068 O O . ILE B 1 153 ? -11.375 19.625 10.562 1 96.81 153 ILE B O 1
ATOM 4072 N N . ALA B 1 154 ? -12.898 17.953 10.703 1 96.56 154 ALA B N 1
ATOM 4073 C CA . ALA B 1 154 ? -12.094 17.062 9.867 1 96.56 154 ALA B CA 1
ATOM 4074 C C . ALA B 1 154 ? -11.891 17.656 8.469 1 96.56 154 ALA B C 1
ATOM 4076 O O . ALA B 1 154 ? -10.805 17.547 7.898 1 96.56 154 ALA B O 1
ATOM 4077 N N . LEU B 1 155 ? -12.891 18.266 7.922 1 97 155 LEU B N 1
ATOM 4078 C CA . LEU B 1 155 ? -12.805 18.891 6.609 1 97 155 LEU B CA 1
ATOM 4079 C C . LEU B 1 155 ? -11.82 20.047 6.629 1 97 155 LEU B C 1
ATOM 4081 O O . LEU B 1 155 ? -11.039 20.234 5.691 1 97 155 LEU B O 1
ATOM 4085 N N . ALA B 1 156 ? -11.914 20.812 7.688 1 97.62 156 ALA B N 1
ATOM 4086 C CA . ALA B 1 156 ? -10.977 21.906 7.824 1 97.62 156 ALA B CA 1
ATOM 4087 C C . ALA B 1 156 ? -9.539 21.406 7.922 1 97.62 156 ALA B C 1
ATOM 4089 O O . ALA B 1 156 ? -8.617 22.016 7.371 1 97.62 156 ALA B O 1
ATOM 4090 N N . MET B 1 157 ? -9.406 20.344 8.625 1 97.25 157 MET B N 1
ATOM 4091 C CA . MET B 1 157 ? -8.094 19.719 8.766 1 97.25 157 MET B CA 1
ATOM 4092 C C . MET B 1 157 ? -7.547 19.297 7.41 1 97.25 157 MET B C 1
ATOM 4094 O O . MET B 1 157 ? -6.395 19.594 7.082 1 97.25 157 MET B O 1
ATOM 4098 N N . VAL B 1 158 ? -8.344 18.641 6.629 1 97.19 158 VAL B N 1
ATOM 4099 C CA . VAL B 1 158 ? -7.918 18.141 5.32 1 97.19 158 VAL B CA 1
ATOM 4100 C C . VAL B 1 158 ? -7.66 19.328 4.391 1 97.19 158 VAL B C 1
ATOM 4102 O O . VAL B 1 158 ? -6.758 19.281 3.549 1 97.19 158 VAL B O 1
ATOM 4105 N N . SER B 1 159 ? -8.453 20.328 4.555 1 97.81 159 SER B N 1
ATOM 4106 C CA . SER B 1 159 ? -8.258 21.547 3.766 1 97.81 159 SER B CA 1
ATOM 4107 C C . SER B 1 159 ? -6.883 22.156 4.012 1 97.81 159 SER B C 1
ATOM 4109 O O . SER B 1 159 ? -6.199 22.562 3.07 1 97.81 159 SER B O 1
ATOM 4111 N N . MET B 1 160 ? -6.52 22.203 5.184 1 97.75 160 MET B N 1
ATOM 4112 C CA . MET B 1 160 ? -5.203 22.734 5.527 1 97.75 160 MET B CA 1
ATOM 4113 C C . MET B 1 160 ? -4.098 21.828 5 1 97.75 160 MET B C 1
ATOM 4115 O O . MET B 1 160 ? -3.109 22.312 4.441 1 97.75 160 MET B O 1
ATOM 4119 N N . GLN B 1 161 ? -4.297 20.578 5.16 1 96.38 161 GLN B N 1
ATOM 4120 C CA . GLN B 1 161 ? -3.301 19.609 4.711 1 96.38 161 GLN B CA 1
ATOM 4121 C C . GLN B 1 161 ? -3.088 19.688 3.203 1 96.38 161 GLN B C 1
ATOM 4123 O O . GLN B 1 161 ? -1.95 19.672 2.729 1 96.38 161 GLN B O 1
ATOM 4128 N N . LEU B 1 162 ? -4.133 19.75 2.514 1 97.06 162 LEU B N 1
ATOM 4129 C CA . LEU B 1 162 ? -4.047 19.859 1.062 1 97.06 162 LEU B CA 1
ATOM 4130 C C . LEU B 1 162 ? -3.248 21.094 0.657 1 97.06 162 LEU B C 1
ATOM 4132 O O . LEU B 1 162 ? -2.334 21 -0.166 1 97.06 162 LEU B O 1
ATOM 4136 N N . ARG B 1 163 ? -3.473 22.172 1.257 1 97 163 ARG B N 1
ATOM 4137 C CA . ARG B 1 163 ? -2.895 23.438 0.831 1 97 163 ARG B CA 1
ATOM 4138 C C . ARG B 1 163 ? -1.467 23.594 1.343 1 97 163 ARG B C 1
ATOM 4140 O O . ARG B 1 163 ? -0.712 24.438 0.853 1 97 163 ARG B O 1
ATOM 4147 N N . SER B 1 164 ? -1.14 22.766 2.314 1 96 164 SER B N 1
ATOM 4148 C CA . SER B 1 164 ? 0.245 22.781 2.775 1 96 164 SER B CA 1
ATOM 4149 C C . SER B 1 164 ? 1.195 22.297 1.688 1 96 164 SER B C 1
ATOM 4151 O O . SER B 1 164 ? 2.395 22.578 1.734 1 96 164 SER B O 1
ATOM 4153 N N . TYR B 1 165 ? 0.721 21.625 0.668 1 93.62 165 TYR B N 1
ATOM 4154 C CA . TYR B 1 165 ? 1.566 21.094 -0.396 1 93.62 165 TYR B CA 1
ATOM 4155 C C . TYR B 1 165 ? 2.066 22.203 -1.304 1 93.62 165 TYR B C 1
ATOM 4157 O O . TYR B 1 165 ? 2.994 22.016 -2.092 1 93.62 165 TYR B O 1
ATOM 4165 N N . TYR B 1 166 ? 1.518 23.406 -1.161 1 94 166 TYR B N 1
ATOM 4166 C CA . TYR B 1 166 ? 2.004 24.547 -1.939 1 94 166 TYR B CA 1
ATOM 4167 C C . TYR B 1 166 ? 3.412 24.938 -1.508 1 94 166 TYR B C 1
ATOM 4169 O O . TYR B 1 166 ? 4.105 25.672 -2.219 1 94 166 TYR B O 1
ATOM 4177 N N . PHE B 1 167 ? 3.871 24.438 -0.376 1 93.94 167 PHE B N 1
ATOM 4178 C CA . PHE B 1 167 ? 5.242 24.672 0.059 1 93.94 167 PHE B CA 1
ATOM 4179 C C . PHE B 1 167 ? 6.23 24.031 -0.912 1 93.94 167 PHE B C 1
ATOM 4181 O O . PHE B 1 167 ? 7.395 24.438 -0.972 1 93.94 167 PHE B O 1
ATOM 4188 N N . PHE B 1 168 ? 5.773 23.031 -1.667 1 89.12 168 PHE B N 1
ATOM 4189 C CA . PHE B 1 168 ? 6.676 22.281 -2.533 1 89.12 168 PHE B CA 1
ATOM 4190 C C . PHE B 1 168 ? 6.762 22.922 -3.91 1 89.12 168 PHE B C 1
ATOM 4192 O O . PHE B 1 168 ? 7.582 22.531 -4.738 1 89.12 168 PHE B O 1
ATOM 4199 N N . GLU B 1 169 ? 5.941 23.922 -4.09 1 87.12 169 GLU B N 1
ATOM 4200 C CA . GLU B 1 169 ? 5.984 24.641 -5.359 1 87.12 169 GLU B CA 1
ATOM 4201 C C . GLU B 1 169 ? 7.238 25.5 -5.457 1 87.12 169 GLU B C 1
ATOM 4203 O O . GLU B 1 169 ? 7.801 25.906 -4.438 1 87.12 169 GLU B O 1
ATOM 4208 N N . SER B 1 170 ? 7.57 25.734 -6.68 1 84.31 170 SER B N 1
ATOM 4209 C CA . SER B 1 170 ? 8.758 26.547 -6.922 1 84.31 170 SER B CA 1
ATOM 4210 C C . SER B 1 170 ? 8.609 27.938 -6.32 1 84.31 170 SER B C 1
ATOM 4212 O O . SER B 1 170 ? 7.5 28.469 -6.258 1 84.31 170 SER B O 1
ATOM 4214 N N . SER B 1 171 ? 9.727 28.531 -6.051 1 85 171 SER B N 1
ATOM 4215 C CA . SER B 1 171 ? 9.75 29.828 -5.391 1 85 171 SER B CA 1
ATOM 4216 C C . SER B 1 171 ? 9.367 30.938 -6.359 1 85 171 SER B C 1
ATOM 4218 O O . SER B 1 171 ? 9.57 30.812 -7.57 1 85 171 SER B O 1
ATOM 4220 N N . ALA B 1 172 ? 8.82 31.922 -5.773 1 83.25 172 ALA B N 1
ATOM 4221 C CA . ALA B 1 172 ? 8.562 33.188 -6.449 1 83.25 172 ALA B CA 1
ATOM 4222 C C . ALA B 1 172 ? 7.496 33.031 -7.527 1 83.25 172 ALA B C 1
ATOM 4224 O O . ALA B 1 172 ? 7.57 33.688 -8.578 1 83.25 172 ALA B O 1
ATOM 4225 N N . THR B 1 173 ? 6.672 32.094 -7.391 1 88.06 173 THR B N 1
ATOM 4226 C CA . THR B 1 173 ? 5.535 32 -8.297 1 88.06 173 THR B CA 1
ATOM 4227 C C . THR B 1 173 ? 4.262 32.5 -7.637 1 88.06 173 THR B C 1
ATOM 4229 O O . THR B 1 173 ? 4.102 32.406 -6.418 1 88.06 173 THR B O 1
ATOM 4232 N N . GLU B 1 174 ? 3.426 33.062 -8.477 1 91.38 174 GLU B N 1
ATOM 4233 C CA . GLU B 1 174 ? 2.156 33.562 -7.969 1 91.38 174 GLU B CA 1
ATOM 4234 C C . GLU B 1 174 ? 1.287 32.438 -7.414 1 91.38 174 GLU B C 1
ATOM 4236 O O . GLU B 1 174 ? 0.551 32.656 -6.441 1 91.38 174 GLU B O 1
ATOM 4241 N N . MET B 1 175 ? 1.349 31.359 -7.973 1 90.56 175 MET B N 1
ATOM 4242 C CA . MET B 1 175 ? 0.58 30.219 -7.512 1 90.56 175 MET B CA 1
ATOM 4243 C C . MET B 1 175 ? 1.005 29.797 -6.105 1 90.56 175 MET B C 1
ATOM 4245 O O . MET B 1 175 ? 0.162 29.469 -5.27 1 90.56 175 MET B O 1
ATOM 4249 N N . ARG B 1 176 ? 2.248 29.734 -5.926 1 93.06 176 ARG B N 1
ATOM 4250 C CA . ARG B 1 176 ? 2.77 29.406 -4.602 1 93.06 176 ARG B CA 1
ATOM 4251 C C . ARG B 1 176 ? 2.307 30.422 -3.564 1 93.06 176 ARG B C 1
ATOM 4253 O O . ARG B 1 176 ? 1.851 30.062 -2.48 1 93.06 176 ARG B O 1
ATOM 4260 N N . LYS B 1 177 ? 2.426 31.656 -3.889 1 95.31 177 LYS B N 1
ATOM 4261 C CA . LYS B 1 177 ? 2.051 32.75 -2.977 1 95.31 177 LYS B CA 1
ATOM 4262 C C . LYS B 1 177 ? 0.576 32.656 -2.594 1 95.31 177 LYS B C 1
ATOM 4264 O O . LYS B 1 177 ? 0.238 32.594 -1.41 1 95.31 177 LYS B O 1
ATOM 4269 N N . GLN B 1 178 ? -0.26 32.562 -3.6 1 96.06 178 GLN B N 1
ATOM 4270 C CA . GLN B 1 178 ? -1.694 32.5 -3.34 1 96.06 178 GLN B CA 1
ATOM 4271 C C . GLN B 1 178 ? -2.051 31.203 -2.607 1 96.06 178 GLN B C 1
ATOM 4273 O O . GLN B 1 178 ? -2.928 31.203 -1.741 1 96.06 178 GLN B O 1
ATOM 4278 N N . GLY B 1 179 ? -1.4 30.188 -3.031 1 96.06 179 GLY B N 1
ATOM 4279 C CA . GLY B 1 179 ? -1.631 28.906 -2.375 1 96.06 179 GLY B CA 1
ATOM 4280 C C . GLY B 1 179 ? -1.271 28.922 -0.901 1 96.06 179 GLY B C 1
ATOM 4281 O O . GLY B 1 179 ? -2.029 28.438 -0.067 1 96.06 179 GLY B O 1
ATOM 4282 N N . LEU B 1 180 ? -0.157 29.484 -0.551 1 97.31 180 LEU B N 1
ATOM 4283 C CA . LEU B 1 180 ? 0.297 29.516 0.835 1 97.31 180 LEU B CA 1
ATOM 4284 C C . LEU B 1 180 ? -0.567 30.469 1.665 1 97.31 180 LEU B C 1
ATOM 4286 O O . LEU B 1 180 ? -0.778 30.234 2.857 1 97.31 180 LEU B O 1
ATOM 4290 N N . LEU B 1 181 ? -1.062 31.469 1.069 1 98.06 181 LEU B N 1
ATOM 4291 C CA . LEU B 1 181 ? -1.986 32.344 1.777 1 98.06 181 LEU B CA 1
ATOM 4292 C C . LEU B 1 181 ? -3.299 31.641 2.072 1 98.06 181 LEU B C 1
ATOM 4294 O O . LEU B 1 181 ? -3.891 31.828 3.139 1 98.06 181 LEU B O 1
ATOM 4298 N N . ARG B 1 182 ? -3.719 30.844 1.113 1 97.5 182 ARG B N 1
ATOM 4299 C CA . ARG B 1 182 ? -4.906 30.031 1.361 1 97.5 182 ARG B CA 1
ATOM 4300 C C . ARG B 1 182 ? -4.641 29 2.441 1 97.5 182 ARG B C 1
ATOM 4302 O O . ARG B 1 182 ? -5.531 28.656 3.227 1 97.5 182 ARG B O 1
ATOM 4309 N N . ALA B 1 183 ? -3.451 28.453 2.404 1 98.06 183 ALA B N 1
ATOM 4310 C CA . ALA B 1 183 ? -3.072 27.516 3.459 1 98.06 183 ALA B CA 1
ATOM 4311 C C . ALA B 1 183 ? -3.137 28.188 4.832 1 98.06 183 ALA B C 1
ATOM 4313 O O . ALA B 1 183 ? -3.607 27.578 5.801 1 98.06 183 ALA B O 1
ATOM 4314 N N . TYR B 1 184 ? -2.666 29.406 4.898 1 98.5 184 TYR B N 1
ATOM 4315 C CA . TYR B 1 184 ? -2.715 30.188 6.129 1 98.5 184 TYR B CA 1
ATOM 4316 C C . TYR B 1 184 ? -4.152 30.375 6.594 1 98.5 184 TYR B C 1
ATOM 4318 O O . TYR B 1 184 ? -4.469 30.141 7.766 1 98.5 184 TYR B O 1
ATOM 4326 N N . SER B 1 185 ? -4.984 30.766 5.715 1 98.56 185 SER B N 1
ATOM 4327 C CA . SER B 1 185 ? -6.391 30.969 6.051 1 98.56 185 SER B CA 1
ATOM 4328 C C . SER B 1 185 ? -7.043 29.656 6.492 1 98.56 185 SER B C 1
ATOM 4330 O O . SER B 1 185 ? -7.871 29.641 7.402 1 98.56 185 SER B O 1
ATOM 4332 N N . ALA B 1 186 ? -6.695 28.594 5.812 1 98.44 186 ALA B N 1
ATOM 4333 C CA . ALA B 1 186 ? -7.23 27.297 6.172 1 98.44 186 ALA B CA 1
ATOM 4334 C C . ALA B 1 186 ? -6.781 26.875 7.57 1 98.44 186 ALA B C 1
ATOM 4336 O O . ALA B 1 186 ? -7.551 26.266 8.32 1 98.44 186 ALA B O 1
ATOM 4337 N N . ALA B 1 187 ? -5.562 27.156 7.875 1 98.69 187 ALA B N 1
ATOM 4338 C CA . ALA B 1 187 ? -5.051 26.844 9.203 1 98.69 187 ALA B CA 1
ATOM 4339 C C . ALA B 1 187 ? -5.812 27.609 10.281 1 98.69 187 ALA B C 1
ATOM 4341 O O . ALA B 1 187 ? -6.199 27.031 11.305 1 98.69 187 ALA B O 1
ATOM 4342 N N . LEU B 1 188 ? -6.027 28.875 10.078 1 98.69 188 LEU B N 1
ATOM 4343 C CA . LEU B 1 188 ? -6.781 29.688 11.031 1 98.69 188 LEU B CA 1
ATOM 4344 C C . LEU B 1 188 ? -8.195 29.141 11.211 1 98.69 188 LEU B C 1
ATOM 4346 O O . LEU B 1 188 ? -8.703 29.094 12.328 1 98.69 188 LEU B O 1
ATOM 4350 N N . ASN B 1 189 ? -8.742 28.781 10.078 1 98.25 189 ASN B N 1
ATOM 4351 C CA . ASN B 1 189 ? -10.086 28.219 10.125 1 98.25 189 ASN B CA 1
ATOM 4352 C C . ASN B 1 189 ? -10.117 26.922 10.93 1 98.25 189 ASN B C 1
ATOM 4354 O O . ASN B 1 189 ? -11.039 26.703 11.727 1 98.25 189 ASN B O 1
ATOM 4358 N N . PHE B 1 190 ? -9.219 26.078 10.719 1 98.44 190 PHE B N 1
ATOM 4359 C CA . PHE B 1 190 ? -9.109 24.812 11.438 1 98.44 190 PHE B CA 1
ATOM 4360 C C . PHE B 1 190 ? -8.961 25.047 12.938 1 98.44 190 PHE B C 1
ATOM 4362 O O . PHE B 1 190 ? -9.672 24.453 13.742 1 98.44 190 PHE B O 1
ATOM 4369 N N . ILE B 1 191 ? -8.055 25.953 13.305 1 98.5 191 ILE B N 1
ATOM 4370 C CA . ILE B 1 191 ? -7.797 26.266 14.711 1 98.5 191 ILE B CA 1
ATOM 4371 C C . ILE B 1 191 ? -9.062 26.828 15.352 1 98.5 191 ILE B C 1
ATOM 4373 O O . ILE B 1 191 ? -9.43 26.422 16.453 1 98.5 191 ILE B O 1
ATOM 4377 N N . SER B 1 192 ? -9.703 27.672 14.656 1 98.19 192 SER B N 1
ATOM 4378 C CA . SER B 1 192 ? -10.914 28.297 15.18 1 98.19 192 SER B CA 1
ATOM 4379 C C . SER B 1 192 ? -12.008 27.25 15.414 1 98.19 192 SER B C 1
ATOM 4381 O O . SER B 1 192 ? -12.672 27.266 16.453 1 98.19 192 SER B O 1
ATOM 4383 N N . LYS B 1 193 ? -12.141 26.375 14.508 1 97.38 193 LYS B N 1
ATOM 4384 C CA . LYS B 1 193 ? -13.188 25.359 14.617 1 97.38 193 LYS B CA 1
ATOM 4385 C C . LYS B 1 193 ? -12.906 24.422 15.781 1 97.38 193 LYS B C 1
ATOM 4387 O O . LYS B 1 193 ? -13.82 24.047 16.531 1 97.38 193 LYS B O 1
ATOM 4392 N N . ILE B 1 194 ? -11.711 24.016 15.898 1 97.25 194 ILE B N 1
ATOM 4393 C CA . ILE B 1 194 ? -11.352 23.109 17 1 97.25 194 ILE B CA 1
ATOM 4394 C C . ILE B 1 194 ? -11.539 23.828 18.328 1 97.25 194 ILE B C 1
ATOM 4396 O O . ILE B 1 194 ? -12.047 23.25 19.297 1 97.25 194 ILE B O 1
ATOM 4400 N N . ALA B 1 195 ? -11.117 25.078 18.375 1 97.5 195 ALA B N 1
ATOM 4401 C CA . ALA B 1 195 ? -11.242 25.844 19.609 1 97.5 195 ALA B CA 1
ATOM 4402 C C . ALA B 1 195 ? -12.703 26 20.016 1 97.5 195 ALA B C 1
ATOM 4404 O O . ALA B 1 195 ? -13.039 25.844 21.203 1 97.5 195 ALA B O 1
ATOM 4405 N N . ASN B 1 196 ? -13.508 26.281 19.062 1 96.94 196 ASN B N 1
ATOM 4406 C CA . ASN B 1 196 ? -14.938 26.453 19.328 1 96.94 196 ASN B CA 1
ATOM 4407 C C . ASN B 1 196 ? -15.562 25.156 19.828 1 96.94 196 ASN B C 1
ATOM 4409 O O . ASN B 1 196 ? -16.359 25.172 20.766 1 96.94 196 ASN B O 1
ATOM 4413 N N . GLU B 1 197 ? -15.227 24.094 19.203 1 96 197 GLU B N 1
ATOM 4414 C CA . GLU B 1 197 ? -15.773 22.797 19.609 1 96 197 GLU B CA 1
ATOM 4415 C C . GLU B 1 197 ? -15.211 22.375 20.969 1 96 197 GLU B C 1
ATOM 4417 O O . GLU B 1 197 ? -15.906 21.734 21.75 1 96 197 GLU B O 1
ATOM 4422 N N . ASP B 1 198 ? -13.969 22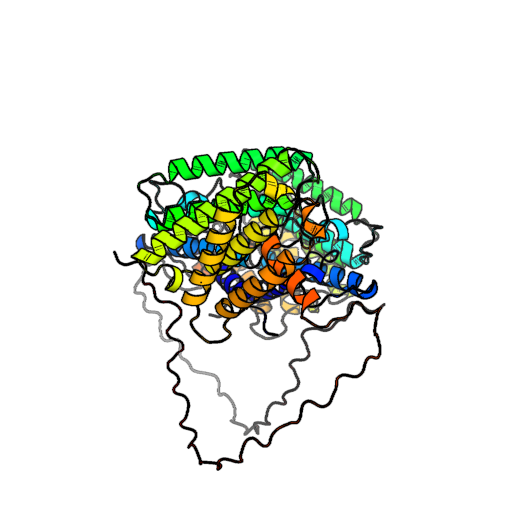.641 21.188 1 95.25 198 ASP B N 1
ATOM 4423 C CA . ASP B 1 198 ? -13.344 22.297 22.469 1 95.25 198 ASP B CA 1
ATOM 4424 C C . ASP B 1 198 ? -13.984 23.062 23.609 1 95.25 198 ASP B C 1
ATOM 4426 O O . ASP B 1 198 ? -14.148 22.516 24.719 1 95.25 198 ASP B O 1
ATOM 4430 N N . ALA B 1 199 ? -14.336 24.297 23.422 1 94.69 199 ALA B N 1
ATOM 4431 C CA . ALA B 1 199 ? -14.977 25.109 24.453 1 94.69 199 ALA B CA 1
ATOM 4432 C C . ALA B 1 199 ? -16.328 24.531 24.844 1 94.69 199 ALA B C 1
ATOM 4434 O O . ALA B 1 199 ? -16.734 24.609 26.016 1 94.69 199 ALA B O 1
ATOM 4435 N N . LYS B 1 200 ? -16.953 23.828 23.938 1 94.19 200 LYS B N 1
ATOM 4436 C CA . LYS B 1 200 ? -18.281 23.297 24.172 1 94.19 200 LYS B CA 1
ATOM 4437 C C . LYS B 1 200 ? -18.219 21.875 24.734 1 94.19 200 LYS B C 1
ATOM 4439 O O . LYS B 1 200 ? -18.984 21.531 25.641 1 94.19 200 LYS B O 1
ATOM 4444 N N . ASN B 1 201 ? -17.312 21.047 24.172 1 92.75 201 ASN B N 1
ATOM 4445 C CA . ASN B 1 201 ? -17.406 19.625 24.438 1 92.75 201 ASN B CA 1
ATOM 4446 C C . ASN B 1 201 ? -16.062 19.031 24.859 1 92.75 201 ASN B C 1
ATOM 4448 O O . ASN B 1 201 ? -15.875 17.812 24.812 1 92.75 201 ASN B O 1
ATOM 4452 N N . ASP B 1 202 ? -15.109 19.812 25.203 1 92.06 202 ASP B N 1
ATOM 4453 C CA . ASP B 1 202 ? -13.773 19.312 25.531 1 92.06 202 ASP B CA 1
ATOM 4454 C C . ASP B 1 202 ? -13.25 18.391 24.438 1 92.06 202 ASP B C 1
ATOM 4456 O O . ASP B 1 202 ? -12.797 17.281 24.734 1 92.06 202 ASP B O 1
ATOM 4460 N N . PHE B 1 203 ? -13.359 18.781 23.312 1 92.31 203 PHE B N 1
ATOM 4461 C CA . PHE B 1 203 ? -13.078 18.016 22.094 1 92.31 203 PHE B CA 1
ATOM 4462 C C . PHE B 1 203 ? -11.641 17.5 22.109 1 92.31 203 PHE B C 1
ATOM 4464 O O . PHE B 1 203 ? -11.391 16.328 21.812 1 92.31 203 PHE B O 1
ATOM 4471 N N . ILE B 1 204 ? -10.711 18.234 22.531 1 90.81 204 ILE B N 1
ATOM 4472 C CA . ILE B 1 204 ? -9.289 17.953 22.391 1 90.81 204 ILE B CA 1
ATOM 4473 C C . ILE B 1 204 ? -8.898 16.812 23.328 1 90.81 204 ILE B C 1
ATOM 4475 O O . ILE B 1 204 ? -7.914 16.109 23.078 1 90.81 204 ILE B O 1
ATOM 4479 N N . LYS B 1 205 ? -9.688 16.547 24.312 1 87.94 205 LYS B N 1
ATOM 4480 C CA . LYS B 1 205 ? -9.359 15.508 25.297 1 87.94 205 LYS B CA 1
ATOM 4481 C C . LYS B 1 205 ? -9.648 14.117 24.734 1 87.94 205 LYS B C 1
ATOM 4483 O O . LYS B 1 205 ? -9.055 13.133 25.188 1 87.94 205 LYS B O 1
ATOM 4488 N N . TYR B 1 206 ? -10.484 14.086 23.75 1 87.62 206 TYR B N 1
ATOM 4489 C CA . TYR B 1 206 ? -10.969 12.766 23.359 1 87.62 206 TYR B CA 1
ATOM 4490 C C . TYR B 1 206 ? -10.695 12.516 21.875 1 87.62 206 TYR B C 1
ATOM 4492 O O . TYR B 1 206 ? -11.18 11.531 21.312 1 87.62 206 TYR B O 1
ATOM 4500 N N . VAL B 1 207 ? -9.898 13.273 21.297 1 89 207 VAL B N 1
ATOM 4501 C CA . VAL B 1 207 ? -9.711 13.156 19.859 1 89 207 VAL B CA 1
ATOM 4502 C C . VAL B 1 207 ? -8.508 12.258 19.578 1 89 207 VAL B C 1
ATOM 4504 O O . VAL B 1 207 ? -7.617 12.117 20.406 1 89 207 VAL B O 1
ATOM 4507 N N . PRO B 1 208 ? -8.539 11.648 18.359 1 88.44 208 PRO B N 1
ATOM 4508 C CA . PRO B 1 208 ? -7.387 10.844 17.953 1 88.44 208 PRO B CA 1
ATOM 4509 C C . PRO B 1 208 ? -6.105 11.672 17.812 1 88.44 208 PRO B C 1
ATOM 4511 O O . PRO B 1 208 ? -6.168 12.898 17.703 1 88.44 208 PRO B O 1
ATOM 4514 N N . ASN B 1 209 ? -5 11.016 17.781 1 87.5 209 ASN B N 1
ATOM 4515 C CA . ASN B 1 209 ? -3.676 11.625 17.812 1 87.5 209 ASN B CA 1
ATOM 4516 C C . ASN B 1 209 ? -3.451 12.516 16.578 1 87.5 209 ASN B C 1
ATOM 4518 O O . ASN B 1 209 ? -2.691 13.484 16.641 1 87.5 209 ASN B O 1
ATOM 4522 N N . ILE B 1 210 ? -4.07 12.195 15.5 1 91.69 210 ILE B N 1
ATOM 4523 C CA . ILE B 1 210 ? -3.848 12.938 14.266 1 91.69 210 ILE B CA 1
ATOM 4524 C C . ILE B 1 210 ? -4.195 14.406 14.477 1 91.69 210 ILE B C 1
ATOM 4526 O O . ILE B 1 210 ? -3.545 15.297 13.922 1 91.69 210 ILE B O 1
ATOM 4530 N N . TYR B 1 211 ? -5.105 14.742 15.305 1 93.38 211 TYR B N 1
ATOM 4531 C CA . TYR B 1 211 ? -5.531 16.125 15.516 1 93.38 211 TYR B CA 1
ATOM 4532 C C . TYR B 1 211 ? -4.465 16.922 16.266 1 93.38 211 TYR B C 1
ATOM 4534 O O . TYR B 1 211 ? -4.266 18.109 15.992 1 93.38 211 TYR B O 1
ATOM 4542 N N . TYR B 1 212 ? -3.766 16.281 17.141 1 91.56 212 TYR B N 1
ATOM 4543 C CA . TYR B 1 212 ? -2.68 16.969 17.844 1 91.56 212 TYR B CA 1
ATOM 4544 C C . TYR B 1 212 ? -1.531 17.281 16.891 1 91.56 212 TYR B C 1
ATOM 4546 O O . TYR B 1 212 ? -0.953 18.359 16.938 1 91.56 212 TYR B O 1
ATOM 4554 N N . GLN B 1 213 ? -1.284 16.312 16.094 1 92.19 213 GLN B N 1
ATOM 4555 C CA . GLN B 1 213 ? -0.201 16.5 15.133 1 92.19 213 GLN B CA 1
ATOM 4556 C C . GLN B 1 213 ? -0.533 17.625 14.148 1 92.19 213 GLN B C 1
ATOM 4558 O O . GLN B 1 213 ? 0.329 18.438 13.812 1 92.19 213 GLN B O 1
ATOM 4563 N N . ILE B 1 214 ? -1.758 17.594 13.75 1 95.25 214 ILE B N 1
ATOM 4564 C CA . ILE B 1 214 ? -2.146 18.594 12.758 1 95.25 214 ILE B CA 1
ATOM 4565 C C . ILE B 1 214 ? -2.256 19.969 13.422 1 95.25 214 ILE B C 1
ATOM 4567 O O . ILE B 1 214 ? -1.953 20.984 12.805 1 95.25 214 ILE B O 1
ATOM 4571 N N . LEU B 1 215 ? -2.641 20 14.672 1 96.12 215 LEU B N 1
ATOM 4572 C CA . LEU B 1 215 ? -2.637 21.25 15.414 1 96.12 215 LEU B CA 1
ATOM 4573 C C . LEU B 1 215 ? -1.228 21.828 15.5 1 96.12 215 LEU B C 1
ATOM 4575 O O . LEU B 1 215 ? -1.032 23.031 15.312 1 96.12 215 LEU B O 1
ATOM 4579 N N . ASN B 1 216 ? -0.29 20.969 15.789 1 95.31 216 ASN B N 1
ATOM 4580 C CA . ASN B 1 216 ? 1.104 21.391 15.781 1 95.31 216 ASN B CA 1
ATOM 4581 C C . ASN B 1 216 ? 1.52 21.922 14.414 1 95.31 216 ASN B C 1
ATOM 4583 O O . ASN B 1 216 ? 2.191 22.953 14.32 1 95.31 216 ASN B O 1
ATOM 4587 N N . THR B 1 217 ? 1.117 21.188 13.445 1 96.81 217 THR B N 1
ATOM 4588 C CA . THR B 1 217 ? 1.435 21.594 12.078 1 96.81 217 THR B CA 1
ATOM 4589 C C . THR B 1 217 ? 0.816 22.953 11.758 1 96.81 217 THR B C 1
ATOM 4591 O O . THR B 1 217 ? 1.451 23.797 11.117 1 96.81 217 THR B O 1
ATOM 4594 N N . ALA B 1 218 ? -0.418 23.156 12.195 1 98.12 218 ALA B N 1
ATOM 4595 C CA . ALA B 1 218 ? -1.095 24.438 11.977 1 98.12 218 ALA B CA 1
ATOM 4596 C C . ALA B 1 218 ? -0.347 25.562 12.672 1 98.12 218 ALA B C 1
ATOM 4598 O O . ALA B 1 218 ? -0.157 26.641 12.086 1 98.12 218 ALA B O 1
ATOM 4599 N N . GLY B 1 219 ? 0.06 25.328 13.875 1 97.25 219 GLY B N 1
ATOM 4600 C CA . GLY B 1 219 ? 0.847 26.328 14.578 1 97.25 219 GLY B CA 1
ATOM 4601 C C . GLY B 1 219 ? 2.139 26.688 13.867 1 97.25 219 GLY B C 1
ATOM 4602 O O . GLY B 1 219 ? 2.482 27.859 13.742 1 97.25 219 GLY B O 1
ATOM 4603 N N . MET B 1 220 ? 2.789 25.688 13.367 1 96.5 220 MET B N 1
ATOM 4604 C CA . MET B 1 220 ? 4.047 25.906 12.656 1 96.5 220 MET B CA 1
ATOM 4605 C C . MET B 1 220 ? 3.816 26.672 11.359 1 96.5 220 MET B C 1
ATOM 4607 O O . MET B 1 220 ? 4.617 27.516 10.992 1 96.5 220 MET B O 1
ATOM 4611 N N . LEU B 1 221 ? 2.783 26.281 10.719 1 97.44 221 LEU B N 1
ATOM 4612 C CA . LEU B 1 221 ? 2.451 26.938 9.461 1 97.44 221 LEU B CA 1
ATOM 4613 C C . LEU B 1 221 ? 2.168 28.422 9.68 1 97.44 221 LEU B C 1
ATOM 4615 O O . LEU B 1 221 ? 2.697 29.266 8.961 1 97.44 221 LEU B O 1
ATOM 4619 N N . VAL B 1 222 ? 1.37 28.734 10.68 1 97.44 222 VAL B N 1
ATOM 4620 C CA . VAL B 1 222 ? 1.032 30.125 11.008 1 97.44 222 VAL B CA 1
ATOM 4621 C C . VAL B 1 222 ? 2.297 30.891 11.383 1 97.44 222 VAL B C 1
ATOM 4623 O O . VAL B 1 222 ? 2.533 31.984 10.883 1 97.44 222 VAL B O 1
ATOM 4626 N N . MET B 1 223 ? 3.088 30.281 12.172 1 95.38 223 MET B N 1
ATOM 4627 C CA . MET B 1 223 ? 4.332 30.906 12.617 1 95.38 223 MET B CA 1
ATOM 4628 C C . MET B 1 223 ? 5.25 31.188 11.43 1 95.38 223 MET B C 1
ATOM 4630 O O . MET B 1 223 ? 5.816 32.281 11.328 1 95.38 223 MET B O 1
ATOM 4634 N N . LYS B 1 224 ? 5.387 30.25 10.523 1 94.5 224 LYS B N 1
ATOM 4635 C CA . LYS B 1 224 ? 6.281 30.391 9.383 1 94.5 224 LYS B CA 1
ATOM 4636 C C . LYS B 1 224 ? 5.82 31.516 8.453 1 94.5 224 LYS B C 1
ATOM 4638 O O . LYS B 1 224 ? 6.645 32.25 7.93 1 94.5 224 LYS B O 1
ATOM 4643 N N . ILE B 1 225 ? 4.555 31.641 8.281 1 95.88 225 ILE B N 1
ATOM 4644 C CA . ILE B 1 225 ? 4.031 32.625 7.352 1 95.88 225 ILE B CA 1
ATOM 4645 C C . ILE B 1 225 ? 4.145 34.031 7.973 1 95.88 225 ILE B C 1
ATOM 4647 O O . ILE B 1 225 ? 4.559 34.969 7.309 1 95.88 225 ILE B O 1
ATOM 4651 N N . ILE B 1 226 ? 3.85 34.156 9.25 1 94.25 226 ILE B N 1
ATOM 4652 C CA . ILE B 1 226 ? 3.855 35.469 9.914 1 94.25 226 ILE B CA 1
ATOM 4653 C C . ILE B 1 226 ? 5.289 36 10.016 1 94.25 226 ILE B C 1
ATOM 4655 O O . ILE B 1 226 ? 5.516 37.188 10.031 1 94.25 226 ILE B O 1
ATOM 4659 N N . ASN B 1 227 ? 6.25 35.062 10.023 1 92.56 227 ASN B N 1
ATOM 4660 C CA . ASN B 1 227 ? 7.648 35.469 10.148 1 92.56 227 ASN B CA 1
ATOM 4661 C C . ASN B 1 227 ? 8.367 35.406 8.805 1 92.56 227 ASN B C 1
ATOM 4663 O O . ASN B 1 227 ? 9.594 35.312 8.75 1 92.56 227 ASN B O 1
ATOM 4667 N N . SER B 1 228 ? 7.688 35.469 7.746 1 93.19 228 SER B N 1
ATOM 4668 C CA . SER B 1 228 ? 8.258 35.469 6.402 1 93.19 228 SER B CA 1
ATOM 4669 C C . SER B 1 228 ? 7.887 36.75 5.645 1 93.19 228 SER B C 1
ATOM 4671 O O . SER B 1 228 ? 7.277 37.656 6.207 1 93.19 228 SER B O 1
ATOM 4673 N N . SER B 1 229 ? 8.328 36.812 4.367 1 93.75 229 SER B N 1
ATOM 4674 C CA . SER B 1 229 ? 8.008 37.969 3.518 1 93.75 229 SER B CA 1
ATOM 4675 C C . SER B 1 229 ? 6.512 38.031 3.232 1 93.75 229 SER B C 1
ATOM 4677 O O . SER B 1 229 ? 6.012 39.094 2.797 1 93.75 229 SER B O 1
ATOM 4679 N N . TYR B 1 230 ? 5.828 37 3.547 1 95.12 230 TYR B N 1
ATOM 4680 C CA . TYR B 1 230 ? 4.398 36.969 3.27 1 95.12 230 TYR B CA 1
ATOM 4681 C C . TYR B 1 230 ? 3.607 37.625 4.402 1 95.12 230 TYR B C 1
ATOM 4683 O O . TYR B 1 230 ? 2.391 37.781 4.301 1 95.12 230 TYR B O 1
ATOM 4691 N N . ALA B 1 231 ? 4.25 38.031 5.445 1 94.06 231 ALA B N 1
ATOM 4692 C CA . ALA B 1 231 ? 3.613 38.688 6.586 1 94.06 231 ALA B CA 1
ATOM 4693 C C . ALA B 1 231 ? 2.857 39.938 6.148 1 94.06 231 ALA B C 1
ATOM 4695 O O . ALA B 1 231 ? 1.843 40.312 6.75 1 94.06 231 ALA B O 1
ATOM 4696 N N . ARG B 1 232 ? 3.301 40.562 5.105 1 94.38 232 ARG B N 1
ATOM 4697 C CA . ARG B 1 232 ? 2.709 41.781 4.633 1 94.38 232 ARG B CA 1
ATOM 4698 C C . ARG B 1 232 ? 1.323 41.562 4.043 1 94.38 232 ARG B C 1
ATOM 4700 O O . ARG B 1 232 ? 0.521 42.469 3.928 1 94.38 232 ARG B O 1
ATOM 4707 N N . TYR B 1 233 ? 1.018 40.312 3.744 1 95.69 233 TYR B N 1
ATOM 4708 C CA . TYR B 1 233 ? -0.244 40 3.078 1 95.69 233 TYR B CA 1
ATOM 4709 C C . TYR B 1 233 ? -1.26 39.438 4.062 1 95.69 233 TYR B C 1
ATOM 4711 O O . TYR B 1 233 ? -2.385 39.125 3.682 1 95.69 233 TYR B O 1
ATOM 4719 N N . VAL B 1 234 ? -0.868 39.281 5.316 1 96.38 234 VAL B N 1
ATOM 4720 C CA . VAL B 1 234 ? -1.772 38.625 6.266 1 96.38 234 VAL B CA 1
ATOM 4721 C C . VAL B 1 234 ? -1.914 39.5 7.512 1 96.38 234 VAL B C 1
ATOM 4723 O O . VAL B 1 234 ? -1.142 40.438 7.715 1 96.38 234 VAL B O 1
ATOM 4726 N N . ASP B 1 235 ? -2.992 39.188 8.297 1 96.31 235 ASP B N 1
ATOM 4727 C CA . ASP B 1 235 ? -3.178 39.844 9.594 1 96.31 235 ASP B CA 1
ATOM 4728 C C . ASP B 1 235 ? -2.307 39.156 10.656 1 96.31 235 ASP B C 1
ATOM 4730 O O . ASP B 1 235 ? -2.658 38.125 11.188 1 96.31 235 ASP B O 1
ATOM 4734 N N . ILE B 1 236 ? -1.258 39.812 11.055 1 94.19 236 ILE B N 1
ATOM 4735 C CA . ILE B 1 236 ? -0.256 39.281 11.969 1 94.19 236 ILE B CA 1
ATOM 4736 C C . ILE B 1 236 ? -0.876 39.062 13.344 1 94.19 236 ILE B C 1
ATOM 4738 O O . ILE B 1 236 ? -0.593 38.062 14.016 1 94.19 236 ILE B O 1
ATOM 4742 N N . GLU B 1 237 ? -1.712 39.969 13.797 1 96.88 237 GLU B N 1
ATOM 4743 C CA . GLU B 1 237 ? -2.314 39.875 15.125 1 96.88 237 GLU B CA 1
ATOM 4744 C C . GLU B 1 237 ? -3.262 38.688 15.219 1 96.88 237 GLU B C 1
ATOM 4746 O O . GLU B 1 237 ? -3.289 37.969 16.234 1 96.88 237 GLU B O 1
ATOM 4751 N N . GLU B 1 238 ? -4 38.531 14.211 1 97.62 238 GLU B N 1
ATOM 4752 C CA . GLU B 1 238 ? -4.863 37.344 14.172 1 97.62 238 GLU B CA 1
ATOM 4753 C C . GLU B 1 238 ? -4.043 36.062 14.203 1 97.62 238 GLU B C 1
ATOM 4755 O O . GLU B 1 238 ? -4.438 35.094 14.844 1 97.62 238 GLU B O 1
ATOM 4760 N N . GLY B 1 239 ? -2.967 36.094 13.453 1 97.12 239 GLY B N 1
ATOM 4761 C CA . GLY B 1 239 ? -2.064 34.938 13.469 1 97.12 239 GLY B CA 1
ATOM 4762 C C . GLY B 1 239 ? -1.497 34.656 14.844 1 97.12 239 GLY B C 1
ATOM 4763 O O . GLY B 1 239 ? -1.475 33.5 15.273 1 97.12 239 GLY B O 1
ATOM 4764 N N . LYS B 1 240 ? -1.09 35.625 15.547 1 96.19 240 LYS B N 1
ATOM 4765 C CA . LYS B 1 240 ? -0.552 35.5 16.891 1 96.19 240 LYS B CA 1
ATOM 4766 C C . LYS B 1 240 ? -1.608 34.938 17.844 1 96.19 240 LYS B C 1
ATOM 4768 O O . LYS B 1 240 ? -1.315 34.094 18.672 1 96.19 240 LYS B O 1
ATOM 4773 N N . ARG B 1 241 ? -2.752 35.438 17.688 1 97.81 241 ARG B N 1
ATOM 4774 C CA . ARG B 1 241 ? -3.85 34.938 18.516 1 97.81 241 ARG B CA 1
ATOM 4775 C C . ARG B 1 241 ? -4.117 33.469 18.266 1 97.81 241 ARG B C 1
ATOM 4777 O O . ARG B 1 241 ? -4.285 32.688 19.203 1 97.81 241 ARG B O 1
ATOM 4784 N N . SER B 1 242 ? -4.184 33.156 17.016 1 98.06 242 SER B N 1
ATOM 4785 C CA . SER B 1 242 ? -4.422 31.766 16.656 1 98.06 242 SER B CA 1
ATOM 4786 C C . SER B 1 242 ? -3.297 30.859 17.156 1 98.06 242 SER B C 1
ATOM 4788 O O . SER B 1 242 ? -3.543 29.734 17.609 1 98.06 242 SER B O 1
ATOM 4790 N N . PHE B 1 243 ? -2.113 31.312 17.031 1 97.25 243 PHE B N 1
ATOM 4791 C CA . PHE B 1 243 ? -0.969 30.562 17.547 1 97.25 243 PHE B CA 1
ATOM 4792 C C . PHE B 1 243 ? -1.107 30.297 19.031 1 97.25 243 PHE B C 1
ATOM 4794 O O . PHE B 1 243 ? -0.858 29.188 19.5 1 97.25 243 PHE B O 1
ATOM 4801 N N . ASN B 1 244 ? -1.515 31.281 19.766 1 97.06 244 ASN B N 1
ATOM 4802 C CA . ASN B 1 244 ? -1.701 31.125 21.203 1 97.06 244 ASN B CA 1
ATOM 4803 C C . ASN B 1 244 ? -2.838 30.156 21.516 1 97.06 244 ASN B C 1
ATOM 4805 O O . ASN B 1 244 ? -2.785 29.438 22.516 1 97.06 244 ASN B O 1
ATOM 4809 N N . ILE B 1 245 ? -3.807 30.234 20.703 1 97.94 245 ILE B N 1
ATOM 4810 C CA . ILE B 1 245 ? -4.902 29.281 20.875 1 97.94 245 ILE B CA 1
ATOM 4811 C C . ILE B 1 245 ? -4.383 27.859 20.719 1 97.94 245 ILE B C 1
ATOM 4813 O O . ILE B 1 245 ? -4.766 26.969 21.469 1 97.94 245 ILE B O 1
ATOM 4817 N N . VAL B 1 246 ? -3.539 27.641 19.734 1 97.62 246 VAL B N 1
ATOM 4818 C CA . VAL B 1 246 ? -2.959 26.312 19.5 1 97.62 246 VAL B CA 1
ATOM 4819 C C . VAL B 1 246 ? -2.193 25.859 20.75 1 97.62 246 VAL B C 1
ATOM 4821 O O . VAL B 1 246 ? -2.355 24.734 21.203 1 97.62 246 VAL B O 1
ATOM 4824 N N . LEU B 1 247 ? -1.41 26.75 21.328 1 95.5 247 LEU B N 1
ATOM 4825 C CA . LEU B 1 247 ? -0.637 26.422 22.516 1 95.5 247 LEU B CA 1
ATOM 4826 C C . LEU B 1 247 ? -1.556 26.062 23.688 1 95.5 247 LEU B C 1
ATOM 4828 O O . LEU B 1 247 ? -1.291 25.125 24.422 1 95.5 247 LEU B O 1
ATOM 4832 N N . SER B 1 248 ? -2.553 26.828 23.797 1 95.31 248 SER B N 1
ATOM 4833 C CA . SER B 1 248 ? -3.504 26.562 24.875 1 95.31 248 SER B CA 1
ATOM 4834 C C . SER B 1 248 ? -4.188 25.219 24.703 1 95.31 248 SER B C 1
ATOM 4836 O O . SER B 1 248 ? -4.367 24.484 25.672 1 95.31 248 SER B O 1
ATOM 4838 N N . LEU B 1 249 ? -4.582 24.938 23.5 1 95.75 249 LEU B N 1
ATOM 4839 C CA . LEU B 1 249 ? -5.234 23.672 23.219 1 95.75 249 LEU B CA 1
ATOM 4840 C C . LEU B 1 249 ? -4.289 22.5 23.484 1 95.75 249 LEU B C 1
ATOM 4842 O O . LEU B 1 249 ? -4.699 21.484 24.047 1 95.75 249 LEU B O 1
ATOM 4846 N N . LEU B 1 250 ? -3.049 22.625 23.109 1 93.06 250 LEU B N 1
ATOM 4847 C CA . LEU B 1 250 ? -2.066 21.562 23.328 1 93.06 250 LEU B CA 1
ATOM 4848 C C . LEU B 1 250 ? -1.809 21.359 24.812 1 93.06 250 LEU B C 1
ATOM 4850 O O . LEU B 1 250 ? -1.598 20.219 25.25 1 93.06 250 LEU B O 1
ATOM 4854 N N . ARG B 1 251 ? -1.85 22.328 25.609 1 90.38 251 ARG B N 1
ATOM 4855 C CA . ARG B 1 251 ? -1.676 22.219 27.047 1 90.38 251 ARG B CA 1
ATOM 4856 C C . ARG B 1 251 ? -2.842 21.469 27.688 1 90.38 251 ARG B C 1
ATOM 4858 O O . ARG B 1 251 ? -2.648 20.688 28.609 1 90.38 251 ARG B O 1
ATOM 4865 N N . ARG B 1 252 ? -3.963 21.734 27.156 1 90.12 252 ARG B N 1
ATOM 4866 C CA . ARG B 1 252 ? -5.156 21.078 27.688 1 90.12 252 ARG B CA 1
ATOM 4867 C C . ARG B 1 252 ? -5.172 19.594 27.328 1 90.12 252 ARG B C 1
ATOM 4869 O O . ARG B 1 252 ? -5.809 18.797 28.016 1 90.12 252 ARG B O 1
ATOM 4876 N N . ALA B 1 253 ? -4.473 19.328 26.281 1 87.69 253 ALA B N 1
ATOM 4877 C CA . ALA B 1 253 ? -4.48 17.953 25.797 1 87.69 253 ALA B CA 1
ATOM 4878 C C . ALA B 1 253 ? -3.477 17.094 26.547 1 87.69 253 ALA B C 1
ATOM 4880 O O . ALA B 1 253 ? -3.453 15.867 26.391 1 87.69 253 ALA B O 1
ATOM 4881 N N . ILE B 1 254 ? -2.646 17.641 27.438 1 83.44 254 ILE B N 1
ATOM 4882 C CA . ILE B 1 254 ? -1.594 16.906 28.141 1 83.44 254 ILE B CA 1
ATOM 4883 C C . ILE B 1 254 ? -2.215 15.953 29.156 1 83.44 254 ILE B C 1
ATOM 4885 O O . ILE B 1 254 ? -3.053 16.359 29.969 1 83.44 254 ILE B O 1
ATOM 4889 N N . LEU B 1 255 ? -1.932 14.703 28.984 1 78 255 LEU B N 1
ATOM 4890 C CA . LEU B 1 255 ? -2.416 13.695 29.922 1 78 255 LEU B CA 1
ATOM 4891 C C . LEU B 1 255 ? -1.394 13.438 31.031 1 78 255 LEU B C 1
ATOM 4893 O O . LEU B 1 255 ? -1.763 13.219 32.188 1 78 255 LEU B O 1
ATOM 4897 N N . GLU B 1 256 ? -0.142 13.266 30.531 1 80.81 256 GLU B N 1
ATOM 4898 C CA . GLU B 1 256 ? 0.983 13.055 31.438 1 80.81 256 GLU B CA 1
ATOM 4899 C C . GLU B 1 256 ? 2.125 14.016 31.141 1 80.81 256 GLU B C 1
ATOM 4901 O O . GLU B 1 256 ? 2.322 14.406 29.984 1 80.81 256 GLU B O 1
ATOM 4906 N N . ASP B 1 257 ? 2.77 14.234 32.188 1 75.88 257 ASP B N 1
ATOM 4907 C CA . ASP B 1 257 ? 3.885 15.156 31.984 1 75.88 257 ASP B CA 1
ATOM 4908 C C . ASP B 1 257 ? 4.906 14.594 31 1 75.88 257 ASP B C 1
ATOM 4910 O O . ASP B 1 257 ? 5.305 13.43 31.109 1 75.88 257 ASP B O 1
ATOM 4914 N N . ASN B 1 258 ? 5.262 15.289 30.062 1 73.62 258 ASN B N 1
ATOM 4915 C CA . ASN B 1 258 ? 6.285 15 29.062 1 73.62 258 ASN B CA 1
ATOM 4916 C C . ASN B 1 258 ? 5.805 13.984 28.031 1 73.62 258 ASN B C 1
ATOM 4918 O O . ASN B 1 258 ? 6.598 13.203 27.5 1 73.62 258 ASN B O 1
ATOM 4922 N N . ASP B 1 259 ? 4.516 14.023 28 1 77.31 259 ASP B N 1
ATOM 4923 C CA . ASP B 1 259 ? 4.012 13.172 26.922 1 77.31 259 ASP B CA 1
ATOM 4924 C C . ASP B 1 259 ? 4.191 13.836 25.562 1 77.31 259 ASP B C 1
ATOM 4926 O O . ASP B 1 259 ? 4.746 14.93 25.469 1 77.31 259 ASP B O 1
ATOM 4930 N N . LEU B 1 260 ? 3.916 13.133 24.5 1 76.19 260 LEU B N 1
ATOM 4931 C CA . LEU B 1 260 ? 4.117 13.617 23.125 1 76.19 260 LEU B CA 1
ATOM 4932 C C . LEU B 1 260 ? 3.381 14.93 22.906 1 76.19 260 LEU B C 1
ATOM 4934 O O . LEU B 1 260 ? 3.904 15.836 22.25 1 76.19 260 LEU B O 1
ATOM 4938 N N . ARG B 1 261 ? 2.258 15.047 23.516 1 77.25 261 ARG B N 1
ATOM 4939 C CA . ARG B 1 261 ? 1.444 16.25 23.359 1 77.25 261 ARG B CA 1
ATOM 4940 C C . ARG B 1 261 ? 2.086 17.438 24.062 1 77.25 261 ARG B C 1
ATOM 4942 O O . ARG B 1 261 ? 2.164 18.531 23.5 1 77.25 261 ARG B O 1
ATOM 4949 N N . GLY B 1 262 ? 2.535 17.109 25.234 1 81.25 262 GLY B N 1
ATOM 4950 C CA . GLY B 1 262 ? 3.201 18.156 26 1 81.25 262 GLY B CA 1
ATOM 4951 C C . GLY B 1 262 ? 4.5 18.609 25.375 1 81.25 262 GLY B C 1
ATOM 4952 O O . GLY B 1 262 ? 4.777 19.812 25.312 1 81.25 262 GLY B O 1
ATOM 4953 N N . ARG B 1 263 ? 5.207 17.703 24.875 1 84.31 263 ARG B N 1
ATOM 4954 C CA . ARG B 1 263 ? 6.473 18.031 24.219 1 84.31 263 ARG B CA 1
ATOM 4955 C C . ARG B 1 263 ? 6.238 18.875 22.969 1 84.31 263 ARG B C 1
ATOM 4957 O O . ARG B 1 263 ? 7 19.797 22.672 1 84.31 263 ARG B O 1
ATOM 4964 N N . GLY B 1 264 ? 5.207 18.5 22.297 1 85.94 264 GLY B N 1
ATOM 4965 C CA . GLY B 1 264 ? 4.883 19.266 21.109 1 85.94 264 GLY B CA 1
ATOM 4966 C C . GLY B 1 264 ? 4.602 20.734 21.391 1 85.94 264 GLY B C 1
ATOM 4967 O O . GLY B 1 264 ? 5.117 21.609 20.703 1 85.94 264 GLY B O 1
ATOM 4968 N N . GLY B 1 265 ? 3.861 20.969 22.453 1 88 265 GLY B N 1
ATOM 4969 C CA . GLY B 1 265 ? 3.566 22.344 22.844 1 88 265 GLY B CA 1
ATOM 4970 C C . GLY B 1 265 ? 4.797 23.109 23.281 1 88 265 GLY B C 1
ATOM 4971 O O . GLY B 1 265 ? 4.938 24.297 22.953 1 88 265 GLY B O 1
ATOM 4972 N N . LYS B 1 266 ? 5.668 22.438 23.938 1 88.88 266 LYS B N 1
ATOM 4973 C CA . LYS B 1 266 ? 6.898 23.078 24.391 1 88.88 266 LYS B CA 1
ATOM 4974 C C . LYS B 1 266 ? 7.789 23.453 23.203 1 88.88 266 LYS B C 1
ATOM 4976 O O . LYS B 1 266 ? 8.336 24.547 23.156 1 88.88 266 LYS B O 1
ATOM 4981 N N . ILE B 1 267 ? 7.891 22.547 22.359 1 90.88 267 ILE B N 1
ATOM 4982 C CA . ILE B 1 267 ? 8.719 22.766 21.172 1 90.88 267 ILE B CA 1
ATOM 4983 C C . ILE B 1 267 ? 8.156 23.938 20.359 1 90.88 267 ILE B C 1
ATOM 4985 O O . ILE B 1 267 ? 8.906 24.812 19.922 1 90.88 267 ILE B O 1
ATOM 4989 N N . LEU B 1 268 ? 6.879 23.984 20.234 1 93 268 LEU B N 1
ATOM 4990 C CA . LEU B 1 268 ? 6.234 25.047 19.469 1 93 268 LEU B CA 1
ATOM 4991 C C . LEU B 1 268 ? 6.461 26.406 20.109 1 93 268 LEU B C 1
ATOM 4993 O O . LEU B 1 268 ? 6.746 27.391 19.406 1 93 268 LEU B O 1
ATOM 4997 N N . ALA B 1 269 ? 6.359 26.422 21.359 1 92.12 269 ALA B N 1
ATOM 4998 C CA . ALA B 1 269 ? 6.586 27.672 22.094 1 92.12 269 ALA B CA 1
ATOM 4999 C C . ALA B 1 269 ? 8.023 28.156 21.922 1 92.12 269 ALA B C 1
ATOM 5001 O O . ALA B 1 269 ? 8.281 29.344 21.734 1 92.12 269 ALA B O 1
ATOM 5002 N N . GLN B 1 270 ? 8.906 27.234 21.969 1 92.06 270 GLN B N 1
ATOM 5003 C CA . GLN B 1 270 ? 10.32 27.562 21.828 1 92.06 270 GLN B CA 1
ATOM 5004 C C . GLN B 1 270 ? 10.633 28.016 20.406 1 92.06 270 GLN B C 1
ATOM 5006 O O . GLN B 1 270 ? 11.438 28.922 20.188 1 92.06 270 GLN B O 1
ATOM 5011 N N . LEU B 1 271 ? 10 27.391 19.516 1 91.69 271 LEU B N 1
ATOM 5012 C CA . LEU B 1 271 ? 10.203 27.75 18.109 1 91.69 271 LEU B CA 1
ATOM 5013 C C . LEU B 1 271 ? 9.703 29.172 17.844 1 91.69 271 LEU B C 1
ATOM 5015 O O . LEU B 1 271 ? 10.297 29.891 17.031 1 91.69 271 LEU B O 1
ATOM 5019 N N . TRP B 1 272 ? 8.656 29.484 18.516 1 90.56 272 TRP B N 1
ATOM 5020 C CA . TRP B 1 272 ? 8.125 30.828 18.344 1 90.56 272 TRP B CA 1
ATOM 5021 C C . TRP B 1 272 ? 9.164 31.891 18.719 1 90.56 272 TRP B C 1
ATOM 5023 O O . TRP B 1 272 ? 9.336 32.875 18.016 1 90.56 272 TRP B O 1
ATOM 5033 N N . ILE B 1 273 ? 9.891 31.578 19.672 1 86.81 273 ILE B N 1
ATOM 5034 C CA . ILE B 1 273 ? 10.883 32.5 20.188 1 86.81 273 ILE B CA 1
ATOM 5035 C C . ILE B 1 273 ? 12.062 32.594 19.219 1 86.81 273 ILE B C 1
ATOM 5037 O O . ILE B 1 273 ? 12.531 33.688 18.906 1 86.81 273 ILE B O 1
ATOM 5041 N N . ILE B 1 274 ? 12.422 31.531 18.703 1 83.38 274 ILE B N 1
ATOM 5042 C CA . ILE B 1 274 ? 13.562 31.469 17.797 1 83.38 274 ILE B CA 1
ATOM 5043 C C . ILE B 1 274 ? 13.211 32.188 16.484 1 83.38 274 ILE B C 1
ATOM 5045 O O . ILE B 1 274 ? 14.031 32.938 15.945 1 83.38 274 ILE B O 1
ATOM 5049 N N . HIS B 1 275 ? 12.062 31.984 15.969 1 82.31 275 HIS B N 1
ATOM 5050 C CA . HIS B 1 275 ? 11.664 32.531 14.68 1 82.31 275 HIS B CA 1
ATOM 5051 C C . HIS B 1 275 ? 11.445 34.031 14.773 1 82.31 275 HIS B C 1
ATOM 5053 O O . HIS B 1 275 ? 11.75 34.781 13.836 1 82.31 275 HIS B O 1
ATOM 5059 N N . HIS B 1 276 ? 11 34.406 15.898 1 78.25 276 HIS B N 1
ATOM 5060 C CA . HIS B 1 276 ? 10.711 35.844 16.078 1 78.25 276 HIS B CA 1
ATOM 5061 C C . HIS B 1 276 ? 12 36.625 16.234 1 78.25 276 HIS B C 1
ATOM 5063 O O . HIS B 1 276 ? 12.055 37.812 15.852 1 78.25 276 HIS B O 1
ATOM 5069 N N . SER B 1 277 ? 12.961 35.938 16.625 1 75.81 277 SER B N 1
ATOM 5070 C CA . SER B 1 277 ? 14.227 36.625 16.844 1 75.81 277 SER B CA 1
ATOM 5071 C C . SER B 1 277 ? 15.047 36.719 15.555 1 75.81 277 SER B C 1
ATOM 5073 O O . SER B 1 277 ? 15.906 37.594 15.414 1 75.81 277 SER B O 1
ATOM 5075 N N . ARG B 1 278 ? 14.742 35.844 14.656 1 70 278 ARG B N 1
ATOM 5076 C CA . ARG B 1 278 ? 15.523 35.812 13.422 1 70 278 ARG B CA 1
ATOM 5077 C C . ARG B 1 278 ? 14.953 36.781 12.383 1 70 278 ARG B C 1
ATOM 5079 O O . ARG B 1 278 ? 13.953 36.469 11.734 1 70 278 ARG B O 1
ATOM 5086 N N . THR B 1 279 ? 15.562 37.906 12.234 1 67.06 279 THR B N 1
ATOM 5087 C CA . THR B 1 279 ? 15.164 39 11.344 1 67.06 279 THR B CA 1
ATOM 5088 C C . THR B 1 279 ? 15.391 38.625 9.883 1 67.06 279 THR B C 1
ATOM 5090 O O . THR B 1 279 ? 14.68 39.094 8.992 1 67.06 279 THR B O 1
ATOM 5093 N N . ILE B 1 280 ? 16.281 37.75 9.648 1 64.75 280 ILE B N 1
ATOM 5094 C CA . ILE B 1 280 ? 16.656 37.406 8.289 1 64.75 280 ILE B CA 1
ATOM 5095 C C . ILE B 1 280 ? 15.484 36.719 7.582 1 64.75 280 ILE B C 1
ATOM 5097 O O . ILE B 1 280 ? 15.25 36.938 6.391 1 64.75 280 ILE B O 1
ATOM 5101 N N . ARG B 1 281 ? 14.75 36.094 8.227 1 71.44 281 ARG B N 1
ATOM 5102 C CA . ARG B 1 281 ? 13.656 35.312 7.633 1 71.44 281 ARG B CA 1
ATOM 5103 C C . ARG B 1 281 ? 12.523 36.25 7.191 1 71.44 281 ARG B C 1
ATOM 5105 O O . ARG B 1 281 ? 11.773 35.906 6.27 1 71.44 281 ARG B O 1
ATOM 5112 N N . ARG B 1 282 ? 12.539 37.375 7.641 1 76.88 282 ARG B N 1
ATOM 5113 C CA . ARG B 1 282 ? 11.445 38.312 7.363 1 76.88 282 ARG B CA 1
ATOM 5114 C C . ARG B 1 282 ? 11.508 38.812 5.926 1 76.88 282 ARG B C 1
ATOM 5116 O O . ARG B 1 282 ? 10.477 39.188 5.348 1 76.88 282 ARG B O 1
ATOM 5123 N N . GLY B 1 283 ? 12.594 38.562 5.348 1 82.62 283 GLY B N 1
ATOM 5124 C CA . GLY B 1 283 ? 12.703 39.062 3.982 1 82.62 283 GLY B CA 1
ATOM 5125 C C . GLY B 1 283 ? 12.633 37.969 2.945 1 82.62 283 GLY B C 1
ATOM 5126 O O . GLY B 1 283 ? 12.602 38.219 1.743 1 82.62 283 GLY B O 1
ATOM 5127 N N . GLN B 1 284 ? 12.508 36.75 3.43 1 90.19 284 GLN B N 1
ATOM 5128 C CA . GLN B 1 284 ? 12.508 35.625 2.502 1 90.19 284 GLN B CA 1
ATOM 5129 C C . GLN B 1 284 ? 11.148 34.938 2.469 1 90.19 284 GLN B C 1
ATOM 5131 O O . GLN B 1 284 ? 10.375 35.031 3.432 1 90.19 284 GLN B O 1
ATOM 5136 N N . GLU B 1 285 ? 10.805 34.344 1.36 1 93.38 285 GLU B N 1
ATOM 5137 C CA . GLU B 1 285 ? 9.586 33.531 1.266 1 93.38 285 GLU B CA 1
ATOM 5138 C C . GLU B 1 285 ? 9.625 32.344 2.219 1 93.38 285 GLU B C 1
ATOM 5140 O O . GLU B 1 285 ? 10.695 31.812 2.51 1 93.38 285 GLU B O 1
ATOM 5145 N N . PRO B 1 286 ? 8.484 31.984 2.717 1 93.88 286 PRO B N 1
ATOM 5146 C CA . PRO B 1 286 ? 8.477 30.797 3.576 1 93.88 286 PRO B CA 1
ATOM 5147 C C . PRO B 1 286 ? 8.891 29.531 2.836 1 93.88 286 PRO B C 1
ATOM 5149 O O . PRO B 1 286 ? 8.383 29.266 1.742 1 93.88 286 PRO B O 1
ATOM 5152 N N . ASN B 1 287 ? 9.82 28.812 3.354 1 92.25 287 ASN B N 1
ATOM 5153 C CA . ASN B 1 287 ? 10.344 27.594 2.729 1 92.25 287 ASN B CA 1
ATOM 5154 C C . ASN B 1 287 ? 10.508 26.469 3.744 1 92.25 287 ASN B C 1
ATOM 5156 O O . ASN B 1 287 ? 10.461 26.703 4.953 1 92.25 287 ASN B O 1
ATOM 5160 N N . LEU B 1 288 ? 10.602 25.297 3.211 1 92.38 288 LEU B N 1
ATOM 5161 C CA . LEU B 1 288 ? 10.805 24.109 4.039 1 92.38 288 LEU B CA 1
ATOM 5162 C C . LEU B 1 288 ? 12.125 23.422 3.688 1 92.38 288 LEU B C 1
ATOM 5164 O O . LEU B 1 288 ? 12.43 23.219 2.512 1 92.38 288 LEU B O 1
ATOM 5168 N N . LYS B 1 289 ? 12.867 23.125 4.672 1 89.5 289 LYS B N 1
ATOM 5169 C CA . LYS B 1 289 ? 14.078 22.344 4.465 1 89.5 289 LYS B CA 1
ATOM 5170 C C . LYS B 1 289 ? 13.758 20.859 4.309 1 89.5 289 LYS B C 1
ATOM 5172 O O . LYS B 1 289 ? 14.383 20.156 3.506 1 89.5 289 LYS B O 1
ATOM 5177 N N . VAL B 1 290 ? 12.789 20.453 5.156 1 90.75 290 VAL B N 1
ATOM 5178 C CA . VAL B 1 290 ? 12.312 19.078 5.074 1 90.75 290 VAL B CA 1
ATOM 5179 C C . VAL B 1 290 ? 11.109 19 4.141 1 90.75 290 VAL B C 1
ATOM 5181 O O . VAL B 1 290 ? 10.062 19.594 4.406 1 90.75 290 VAL B O 1
ATOM 5184 N N . GLN B 1 291 ? 11.227 18.156 3.061 1 89.62 291 GLN B N 1
ATOM 5185 C CA . GLN B 1 291 ? 10.156 18.141 2.072 1 89.62 291 GLN B CA 1
ATOM 5186 C C . GLN B 1 291 ? 9.758 16.719 1.714 1 89.62 291 GLN B C 1
ATOM 5188 O O . GLN B 1 291 ? 8.914 16.5 0.84 1 89.62 291 GLN B O 1
ATOM 5193 N N . SER B 1 292 ? 10.227 15.75 2.363 1 87.69 292 SER B N 1
ATOM 5194 C CA . SER B 1 292 ? 10.031 14.359 1.969 1 87.69 292 SER B CA 1
ATOM 5195 C C . SER B 1 292 ? 9 13.68 2.861 1 87.69 292 SER B C 1
ATOM 5197 O O . SER B 1 292 ? 8.82 12.461 2.797 1 87.69 292 SER B O 1
ATOM 5199 N N . ARG B 1 293 ? 8.352 14.477 3.717 1 90.94 293 ARG B N 1
ATOM 5200 C CA . ARG B 1 293 ? 7.41 13.891 4.664 1 90.94 293 ARG B CA 1
ATOM 5201 C C . ARG B 1 293 ? 5.973 14.258 4.309 1 90.94 293 ARG B C 1
ATOM 5203 O O . ARG B 1 293 ? 5.141 14.461 5.195 1 90.94 293 ARG B O 1
ATOM 5210 N N . LEU B 1 294 ? 5.707 14.461 3.09 1 91.12 294 LEU B N 1
ATOM 5211 C CA . LEU B 1 294 ? 4.375 14.75 2.568 1 91.12 294 LEU B CA 1
ATOM 5212 C C . LEU B 1 294 ? 3.689 15.836 3.395 1 91.12 294 LEU B C 1
ATOM 5214 O O . LEU B 1 294 ? 4.254 16.906 3.605 1 91.12 294 LEU B O 1
ATOM 5218 N N . GLY B 1 295 ? 2.434 15.664 3.746 1 91.12 295 GLY B N 1
ATOM 5219 C CA . GLY B 1 295 ? 1.679 16.672 4.469 1 91.12 295 GLY B CA 1
ATOM 5220 C C . GLY B 1 295 ? 2.256 16.984 5.836 1 91.12 295 GLY B C 1
ATOM 5221 O O . GLY B 1 295 ? 1.938 18.031 6.426 1 91.12 295 GLY B O 1
ATOM 5222 N N . ALA B 1 296 ? 3.123 16.109 6.305 1 93.81 296 ALA B N 1
ATOM 5223 C CA . ALA B 1 296 ? 3.727 16.312 7.621 1 93.81 296 ALA B CA 1
ATOM 5224 C C . ALA B 1 296 ? 5.07 17.031 7.504 1 93.81 296 ALA B C 1
ATOM 5226 O O . ALA B 1 296 ? 5.754 17.234 8.508 1 93.81 296 ALA B O 1
ATOM 5227 N N . SER B 1 297 ? 5.406 17.453 6.355 1 94.25 297 SER B N 1
ATOM 5228 C CA . SER B 1 297 ? 6.703 18.094 6.137 1 94.25 297 SER B CA 1
ATOM 5229 C C . SER B 1 297 ? 6.832 19.375 6.945 1 94.25 297 SER B C 1
ATOM 5231 O O . SER B 1 297 ? 7.906 19.688 7.461 1 94.25 297 SER B O 1
ATOM 5233 N N . VAL B 1 298 ? 5.738 20.125 7.086 1 96.38 298 VAL B N 1
ATOM 5234 C CA . VAL B 1 298 ? 5.77 21.375 7.852 1 96.38 298 VAL B CA 1
ATOM 5235 C C . VAL B 1 298 ? 6.117 21.062 9.312 1 96.38 298 VAL B C 1
ATOM 5237 O O . VAL B 1 298 ? 6.934 21.766 9.914 1 96.38 298 VAL B O 1
ATOM 5240 N N . LEU B 1 299 ? 5.52 20.047 9.781 1 94.94 299 LEU B N 1
ATOM 5241 C CA . LEU B 1 299 ? 5.773 19.641 11.164 1 94.94 299 LEU B CA 1
ATOM 5242 C C . LEU B 1 299 ? 7.227 19.219 11.344 1 94.94 299 LEU B C 1
ATOM 5244 O O . LEU B 1 299 ? 7.906 19.688 12.258 1 94.94 299 LEU B O 1
ATOM 5248 N N . HIS B 1 300 ? 7.68 18.375 10.523 1 93.19 300 HIS B N 1
ATOM 5249 C CA . HIS B 1 300 ? 9.023 17.828 10.672 1 93.19 300 HIS B CA 1
ATOM 5250 C C . HIS B 1 300 ? 10.086 18.891 10.383 1 93.19 300 HIS B C 1
ATOM 5252 O O . HIS B 1 300 ? 11.188 18.844 10.938 1 93.19 300 HIS B O 1
ATOM 5258 N N . ASP B 1 301 ? 9.75 19.797 9.523 1 93.56 301 ASP B N 1
ATOM 5259 C CA . ASP B 1 301 ? 10.648 20.938 9.305 1 93.56 301 ASP B CA 1
ATOM 5260 C C . ASP B 1 301 ? 10.828 21.75 10.578 1 93.56 301 ASP B C 1
ATOM 5262 O O . ASP B 1 301 ? 11.938 22.188 10.891 1 93.56 301 ASP B O 1
ATOM 5266 N N . GLY B 1 302 ? 9.711 22.016 11.234 1 92.5 302 GLY B N 1
ATOM 5267 C CA . GLY B 1 302 ? 9.789 22.719 12.508 1 92.5 302 GLY B CA 1
ATOM 5268 C C . GLY B 1 302 ? 10.594 21.953 13.547 1 92.5 302 GLY B C 1
ATOM 5269 O O . GLY B 1 302 ? 11.398 22.547 14.273 1 92.5 302 GLY B O 1
ATOM 5270 N N . LEU B 1 303 ? 10.406 20.703 13.602 1 90.44 303 LEU B N 1
ATOM 5271 C CA . LEU B 1 303 ? 11.148 19.875 14.547 1 90.44 303 LEU B CA 1
ATOM 5272 C C . LEU B 1 303 ? 12.641 19.859 14.211 1 90.44 303 LEU B C 1
ATOM 5274 O O . LEU B 1 303 ? 13.484 19.859 15.109 1 90.44 303 LEU B O 1
ATOM 5278 N N . TRP B 1 304 ? 12.836 19.812 12.977 1 90.25 304 TRP B N 1
ATOM 5279 C CA . TRP B 1 304 ? 14.219 19.859 12.516 1 90.25 304 TRP B CA 1
ATOM 5280 C C . TRP B 1 304 ? 14.883 21.172 12.938 1 90.25 304 TRP B C 1
ATOM 5282 O O . TRP B 1 304 ? 16.016 21.172 13.43 1 90.25 304 TRP B O 1
ATOM 5292 N N . ALA B 1 305 ? 14.258 22.25 12.727 1 89.19 305 ALA B N 1
ATOM 5293 C CA . ALA B 1 305 ? 14.773 23.562 13.125 1 89.19 305 ALA B CA 1
ATOM 5294 C C . ALA B 1 305 ? 15 23.625 14.633 1 89.19 305 ALA B C 1
ATOM 5296 O O . ALA B 1 305 ? 15.992 24.203 15.086 1 89.19 305 ALA B O 1
ATOM 5297 N N . TRP B 1 306 ? 14.133 23.062 15.328 1 90.75 306 TRP B N 1
ATOM 5298 C CA . TRP B 1 306 ? 14.258 23.031 16.781 1 90.75 306 TRP B CA 1
ATOM 5299 C C . TRP B 1 306 ? 15.477 22.234 17.219 1 90.75 306 TRP B C 1
ATOM 5301 O O . TRP B 1 306 ? 16.219 22.641 18.109 1 90.75 306 TRP B O 1
ATOM 5311 N N . ARG B 1 307 ? 15.688 21.141 16.641 1 86.56 307 ARG B N 1
ATOM 5312 C CA . ARG B 1 307 ? 16.812 20.281 16.984 1 86.56 307 ARG B CA 1
ATOM 5313 C C . ARG B 1 307 ? 18.141 20.953 16.625 1 86.56 307 ARG B C 1
ATOM 5315 O O . ARG B 1 307 ? 19.141 20.766 17.328 1 86.56 307 ARG B O 1
ATOM 5322 N N . GLU B 1 308 ? 18.172 21.625 15.555 1 84 308 GLU B N 1
ATOM 5323 C CA . GLU B 1 308 ? 19.375 22.359 15.164 1 84 308 GLU B CA 1
ATOM 5324 C C . GLU B 1 308 ? 19.719 23.438 16.188 1 84 308 GLU B C 1
ATOM 5326 O O . GLU B 1 308 ? 20.906 23.672 16.469 1 84 308 GLU B O 1
ATOM 5331 N N . GLU B 1 309 ? 18.797 24.047 16.688 1 83.31 309 GLU B N 1
ATOM 5332 C CA . GLU B 1 309 ? 19.016 25.156 17.625 1 83.31 309 GLU B CA 1
ATOM 5333 C C . GLU B 1 309 ? 19.312 24.625 19.031 1 83.31 309 GLU B C 1
ATOM 5335 O O . GLU B 1 309 ? 20.203 25.156 19.719 1 83.31 309 GLU B O 1
ATOM 5340 N N . PHE B 1 310 ? 18.688 23.672 19.531 1 76.38 310 PHE B N 1
ATOM 5341 C CA . PHE B 1 310 ? 18.781 23.25 20.922 1 76.38 310 PHE B CA 1
ATOM 5342 C C . PHE B 1 310 ? 19.531 21.938 21.031 1 76.38 310 PHE B C 1
ATOM 5344 O O . PHE B 1 310 ? 19.938 21.531 22.141 1 76.38 310 PHE B O 1
ATOM 5351 N N . GLY B 1 311 ? 19.516 21.141 20.234 1 65.81 311 GLY B N 1
ATOM 5352 C CA . GLY B 1 311 ? 20.125 19.828 20.359 1 65.81 311 GLY B CA 1
ATOM 5353 C C . GLY B 1 311 ? 21.641 19.859 20.25 1 65.81 311 GLY B C 1
ATOM 5354 O O . GLY B 1 311 ? 22.297 18.828 20.375 1 65.81 311 GLY B O 1
ATOM 5355 N N . GLY B 1 312 ? 22.484 21.203 20.688 1 55.12 312 GLY B N 1
ATOM 5356 C CA . GLY B 1 312 ? 23.938 21.234 20.719 1 55.12 312 GLY B CA 1
ATOM 5357 C C . GLY B 1 312 ? 24.578 20.641 19.469 1 55.12 312 GLY B C 1
ATOM 5358 O O . GLY B 1 312 ? 25.766 20.312 19.469 1 55.12 312 GLY B O 1
ATOM 5359 N N . GLN B 1 313 ? 24.062 19.906 18.75 1 44.88 313 GLN B N 1
ATOM 5360 C CA . GLN B 1 313 ? 24.812 19.344 17.656 1 44.88 313 GLN B CA 1
ATOM 5361 C C . GLN B 1 313 ? 25.344 20.438 16.734 1 44.88 313 GLN B C 1
ATOM 5363 O O . GLN B 1 313 ? 24.578 21.094 16.031 1 44.88 313 GLN B O 1
ATOM 5368 N N . THR B 1 314 ? 26.406 21.312 17.266 1 38.78 314 THR B N 1
ATOM 5369 C CA . THR B 1 314 ? 27.359 22.172 16.594 1 38.78 314 THR B CA 1
ATOM 5370 C C . THR B 1 314 ? 27.562 21.734 15.141 1 38.78 314 THR B C 1
ATOM 5372 O O . THR B 1 314 ? 27.578 20.547 14.844 1 38.78 314 THR B O 1
ATOM 5375 N N . SER B 1 315 ? 27.156 22.609 14.336 1 37.22 315 SER B N 1
ATOM 5376 C CA . SER B 1 315 ? 27.828 22.406 13.055 1 37.22 315 SER B CA 1
ATOM 5377 C C . SER B 1 315 ? 29.281 21.953 13.258 1 37.22 315 SER B C 1
ATOM 5379 O O . SER B 1 315 ? 29.969 22.438 14.156 1 37.22 315 SER B O 1
ATOM 5381 N N . PRO B 1 316 ? 29.812 20.859 13 1 33 316 PRO B N 1
ATOM 5382 C CA . PRO B 1 316 ? 31.219 20.547 13.258 1 33 316 PRO B CA 1
ATOM 5383 C C . PRO B 1 316 ? 32.125 21.781 13.219 1 33 316 PRO B C 1
ATOM 5385 O O . PRO B 1 316 ? 33.312 21.688 13.469 1 33 316 PRO B O 1
ATOM 5388 N N . ALA B 1 317 ? 31.828 22.922 12.656 1 30.64 317 ALA B N 1
ATOM 5389 C CA . ALA B 1 317 ? 33 23.797 12.492 1 30.64 317 ALA B CA 1
ATOM 5390 C C . ALA B 1 317 ? 33.312 24.562 13.781 1 30.64 317 ALA B C 1
ATOM 5392 O O . ALA B 1 317 ? 34.469 24.797 14.102 1 30.64 317 ALA B O 1
ATOM 5393 N N . SER B 1 318 ? 32.406 25.516 14.453 1 26.88 318 SER B N 1
ATOM 5394 C CA . SER B 1 318 ? 33 26.625 15.195 1 26.88 318 SER B CA 1
ATOM 5395 C C . SER B 1 318 ? 33.094 26.297 16.688 1 26.88 318 SER B C 1
ATOM 5397 O O . SER B 1 318 ? 32.094 26.391 17.406 1 26.88 318 SER B O 1
ATOM 5399 N N . ARG B 1 319 ? 33.781 25.344 17.25 1 30.91 319 ARG B N 1
ATOM 5400 C CA . ARG B 1 319 ? 34.156 25.156 18.656 1 30.91 319 ARG B CA 1
ATOM 5401 C C . ARG B 1 319 ? 34.812 26.422 19.234 1 30.91 319 ARG B C 1
ATOM 5403 O O . ARG B 1 319 ? 35.969 26.688 18.984 1 30.91 319 ARG B O 1
ATOM 5410 N N . PRO B 1 320 ? 34.125 27.578 19.5 1 27.23 320 PRO B N 1
ATOM 5411 C CA . PRO B 1 320 ? 34.938 28.422 20.359 1 27.23 320 PRO B CA 1
ATOM 5412 C C . PRO B 1 320 ? 35.156 27.812 21.75 1 27.23 320 PRO B C 1
ATOM 5414 O O . PRO B 1 320 ? 34.344 27 22.203 1 27.23 320 PRO B O 1
ATOM 5417 N N . SER B 1 321 ? 36.25 27.938 22.531 1 26.91 321 SER B N 1
ATOM 5418 C CA . SER B 1 321 ? 36.969 27.609 23.781 1 26.91 321 SER B CA 1
ATOM 5419 C C . SER B 1 321 ? 36.25 28.219 24.984 1 26.91 321 SER B C 1
ATOM 5421 O O . SER B 1 321 ? 36.688 28.062 26.125 1 26.91 321 SER B O 1
ATOM 5423 N N . ASP B 1 322 ? 35.219 29.156 25 1 25.33 322 ASP B N 1
ATOM 5424 C CA . ASP B 1 322 ? 35.219 29.969 26.219 1 25.33 322 ASP B CA 1
ATOM 5425 C C . ASP B 1 322 ? 34.812 29.156 27.438 1 25.33 322 ASP B C 1
ATOM 5427 O O . ASP B 1 322 ? 34.156 28.125 27.297 1 25.33 322 ASP B O 1
ATOM 5431 N N . SER B 1 323 ? 34.938 29.812 28.812 1 24.72 323 SER B N 1
ATOM 5432 C CA . SER B 1 323 ? 35.094 29.781 30.266 1 24.72 323 SER B CA 1
ATOM 5433 C C . SER B 1 323 ? 33.75 29.641 30.953 1 24.72 323 SER B C 1
ATOM 5435 O O . SER B 1 323 ? 32.969 30.594 31.016 1 24.72 323 SER B O 1
ATOM 5437 N N . PHE B 1 324 ? 32.906 28.672 30.781 1 23.95 324 PHE B N 1
ATOM 5438 C CA . PHE B 1 324 ? 31.719 28.578 31.641 1 23.95 324 PHE B CA 1
ATOM 5439 C C . PHE B 1 324 ? 32.094 28.594 33.094 1 23.95 324 PHE B C 1
ATOM 5441 O O . PHE B 1 324 ? 32.875 27.734 33.562 1 23.95 324 PHE B O 1
ATOM 5448 N N . SER B 1 325 ? 31.984 29.75 33.844 1 22.38 325 SER B N 1
ATOM 5449 C CA . SER B 1 325 ? 32.062 30.078 35.25 1 22.38 325 SER B CA 1
ATOM 5450 C C . SER B 1 325 ? 31.266 29.078 36.094 1 22.38 325 SER B C 1
ATOM 5452 O O . SER B 1 325 ? 30.344 28.422 35.594 1 22.38 325 SER B O 1
ATOM 5454 N N . SER B 1 326 ? 31.484 28.969 37.5 1 23.33 326 SER B N 1
ATOM 5455 C CA . SER B 1 326 ? 31.453 28.219 38.75 1 23.33 326 SER B CA 1
ATOM 5456 C C . SER B 1 326 ? 30.047 28.156 39.312 1 23.33 326 SER B C 1
ATOM 5458 O O . SER B 1 326 ? 29.734 28.891 40.281 1 23.33 326 SER B O 1
ATOM 5460 N N . LEU B 1 327 ? 28.875 28.203 38.625 1 21.7 327 LEU B N 1
ATOM 5461 C CA . LEU B 1 327 ? 27.75 28.281 39.531 1 21.7 327 LEU B CA 1
ATOM 5462 C C . LEU B 1 327 ? 27.781 27.156 40.562 1 21.7 327 LEU B C 1
ATOM 5464 O O . LEU B 1 327 ? 28 26 40.188 1 21.7 327 LEU B O 1
ATOM 5468 N N . THR B 1 328 ? 27.859 27.422 41.844 1 20.14 328 THR B N 1
ATOM 5469 C CA . THR B 1 328 ? 28 26.766 43.125 1 20.14 328 THR B CA 1
ATOM 5470 C C . THR B 1 328 ? 26.859 25.797 43.375 1 20.14 328 THR B C 1
ATOM 5472 O O . THR B 1 328 ? 25.688 26.141 43.219 1 20.14 328 THR B O 1
ATOM 5475 N N . PRO B 1 329 ? 27.062 24.438 43.375 1 22.56 329 PRO B N 1
ATOM 5476 C CA . PRO B 1 329 ? 26.234 23.25 43.688 1 22.56 329 PRO B CA 1
ATOM 5477 C C . PRO B 1 329 ? 25.594 23.312 45.062 1 22.56 329 PRO B C 1
ATOM 5479 O O . PRO B 1 329 ? 26.281 23.234 46.062 1 22.56 329 PRO B O 1
ATOM 5482 N N . SER B 1 330 ? 24.828 24.438 45.375 1 22.69 330 SER B N 1
ATOM 5483 C CA . SER B 1 330 ? 24.469 24.375 46.812 1 22.69 330 SER B CA 1
ATOM 5484 C C . SER B 1 330 ? 23.906 23.016 47.188 1 22.69 330 SER B C 1
ATOM 5486 O O . SER B 1 330 ? 23.375 22.312 46.312 1 22.69 330 SER B O 1
ATOM 5488 N N . LEU B 1 331 ? 23.953 22.625 48.5 1 20.81 331 LEU B N 1
ATOM 5489 C CA . LEU B 1 331 ? 23.984 21.516 49.438 1 20.81 331 LEU B CA 1
ATOM 5490 C C . LEU B 1 331 ? 22.578 20.938 49.625 1 20.81 331 LEU B C 1
ATOM 5492 O O . LEU B 1 331 ? 21.75 21.531 50.312 1 20.81 331 LEU B O 1
ATOM 5496 N N . LEU B 1 332 ? 21.734 20.797 48.562 1 20.92 332 LEU B N 1
ATOM 5497 C CA . LEU B 1 332 ? 20.406 20.422 49.031 1 20.92 332 LEU B CA 1
ATOM 5498 C C . LEU B 1 332 ? 20.469 19.25 50 1 20.92 332 LEU B C 1
ATOM 5500 O O . LEU B 1 332 ? 21.234 18.312 49.781 1 20.92 332 LEU B O 1
ATOM 5504 N N . PRO B 1 333 ? 19.875 19.359 51.188 1 23 333 PRO B N 1
ATOM 5505 C CA . PRO B 1 333 ? 19.953 18.5 52.375 1 23 333 PRO B CA 1
ATOM 5506 C C . PRO B 1 333 ? 19.453 17.078 52.094 1 23 333 PRO B C 1
ATOM 5508 O O . PRO B 1 333 ? 18.688 16.859 51.156 1 23 333 PRO B O 1
ATOM 5511 N N . THR B 1 334 ? 20 16.016 52.781 1 20.62 334 THR B N 1
ATOM 5512 C CA . THR B 1 334 ? 20.109 14.555 52.844 1 20.62 334 THR B CA 1
ATOM 5513 C C . THR B 1 334 ? 18.781 13.938 53.281 1 20.62 334 THR B C 1
ATOM 5515 O O . THR B 1 334 ? 18.719 12.742 53.562 1 20.62 334 THR B O 1
ATOM 5518 N N . SER B 1 335 ? 17.562 14.555 52.938 1 22.84 335 SER B N 1
ATOM 5519 C CA . SER B 1 335 ? 16.562 13.953 53.812 1 22.84 335 SER B CA 1
ATOM 5520 C C . SER B 1 335 ? 16.516 12.438 53.656 1 22.84 335 SER B C 1
ATOM 5522 O O . SER B 1 335 ? 16.75 11.922 52.562 1 22.84 335 SER B O 1
ATOM 5524 N N . PRO B 1 336 ? 16.234 11.672 54.719 1 22.8 336 PRO B N 1
ATOM 5525 C CA . PRO B 1 336 ? 16.375 10.258 55.062 1 22.8 336 PRO B CA 1
ATOM 5526 C C . PRO B 1 336 ? 15.523 9.344 54.188 1 22.8 336 PRO B C 1
ATOM 5528 O O . PRO B 1 336 ? 14.539 9.789 53.594 1 22.8 336 PRO B O 1
ATOM 5531 N N . ALA B 1 337 ? 15.977 8.086 53.969 1 22.2 337 ALA B N 1
ATOM 5532 C CA . ALA B 1 337 ? 15.82 6.859 53.188 1 22.2 337 ALA B CA 1
ATOM 5533 C C . ALA B 1 337 ? 14.484 6.191 53.469 1 22.2 337 ALA B C 1
ATOM 5535 O O . ALA B 1 337 ? 14.422 5.215 54.219 1 22.2 337 ALA B O 1
ATOM 5536 N N . GLN B 1 338 ? 13.336 6.969 53.656 1 21.48 338 GLN B N 1
ATOM 5537 C CA . GLN B 1 338 ? 12.289 6.094 54.188 1 21.48 338 GLN B CA 1
ATOM 5538 C C . GLN B 1 338 ? 11.969 4.969 53.219 1 21.48 338 GLN B C 1
ATOM 5540 O O . GLN B 1 338 ? 12.055 5.152 52 1 21.48 338 GLN B O 1
ATOM 5545 N N . SER B 1 339 ? 11.805 3.68 53.625 1 22.27 339 SER B N 1
ATOM 5546 C CA . SER B 1 339 ? 11.664 2.279 53.25 1 22.27 339 SER B CA 1
ATOM 5547 C C . SER B 1 339 ? 10.422 2.061 52.406 1 22.27 339 SER B C 1
ATOM 5549 O O . SER B 1 339 ? 9.43 1.492 52.875 1 22.27 339 SER B O 1
ATOM 5551 N N . ILE B 1 340 ? 10.117 2.887 51.375 1 21.39 340 ILE B N 1
ATOM 5552 C CA . ILE B 1 340 ? 8.773 2.693 50.844 1 21.39 340 ILE B CA 1
ATOM 5553 C C . ILE B 1 340 ? 8.648 1.298 50.25 1 21.39 340 ILE B C 1
ATOM 5555 O O . ILE B 1 340 ? 9.461 0.907 49.406 1 21.39 340 ILE B O 1
ATOM 5559 N N . GLN B 1 341 ? 7.941 0.402 50.906 1 21.62 341 GLN B N 1
ATOM 5560 C CA . GLN B 1 341 ? 7.527 -0.965 50.594 1 21.62 341 GLN B CA 1
ATOM 5561 C C . GLN B 1 341 ? 6.887 -1.057 49.219 1 21.62 341 GLN B C 1
ATOM 5563 O O . GLN B 1 341 ? 6.031 -0.241 48.875 1 21.62 341 GLN B O 1
ATOM 5568 N N . GLN B 1 342 ? 7.52 -1.769 48.281 1 20.39 342 GLN B N 1
ATOM 5569 C CA . GLN B 1 342 ? 7.379 -2.045 46.844 1 20.39 342 GLN B CA 1
ATOM 5570 C C . GLN B 1 342 ? 6.039 -2.719 46.531 1 20.39 342 GLN B C 1
ATOM 5572 O O . GLN B 1 342 ? 5.855 -3.9 46.844 1 20.39 342 GLN B O 1
ATOM 5577 N N . ARG B 1 343 ? 4.875 -2.078 46.781 1 21.83 343 ARG B N 1
ATOM 5578 C CA . ARG B 1 343 ? 3.699 -2.902 46.531 1 21.83 343 ARG B CA 1
ATOM 5579 C C . ARG B 1 343 ? 3.635 -3.314 45.062 1 21.83 343 ARG B C 1
ATOM 5581 O O . ARG B 1 343 ? 3.967 -2.523 44.156 1 21.83 343 ARG B O 1
ATOM 5588 N N . PRO B 1 344 ? 3.375 -4.613 44.719 1 22.97 344 PRO B N 1
ATOM 5589 C CA . PRO B 1 344 ? 3.4 -5.305 43.438 1 22.97 344 PRO B CA 1
ATOM 5590 C C . PRO B 1 344 ? 2.426 -4.703 42.438 1 22.97 344 PRO B C 1
ATOM 5592 O O . PRO B 1 344 ? 1.318 -4.301 42.781 1 22.97 344 PRO B O 1
ATOM 5595 N N . PRO B 1 345 ? 2.926 -4.027 41.344 1 21.06 345 PRO B N 1
ATOM 5596 C CA . PRO B 1 345 ? 2.076 -3.271 40.438 1 21.06 345 PRO B CA 1
ATOM 5597 C C . PRO B 1 345 ? 0.986 -4.133 39.781 1 21.06 345 PRO B C 1
ATOM 5599 O O . PRO B 1 345 ? 1.243 -5.277 39.406 1 21.06 345 PRO B O 1
ATOM 5602 N N . ALA B 1 346 ? -0.294 -3.91 40.125 1 19.3 346 ALA B N 1
ATOM 5603 C CA . ALA B 1 346 ? -1.538 -4.535 39.688 1 19.3 346 ALA B CA 1
ATOM 5604 C C . ALA B 1 346 ? -1.665 -4.484 38.156 1 19.3 346 ALA B C 1
ATOM 5606 O O . ALA B 1 346 ? -1.274 -3.496 37.531 1 19.3 346 ALA B O 1
ATOM 5607 N N . ALA B 1 347 ? -2.016 -5.633 37.438 1 22.45 347 ALA B N 1
ATOM 5608 C CA . ALA B 1 347 ? -2.178 -6.18 36.094 1 22.45 347 ALA B CA 1
ATOM 5609 C C . ALA B 1 347 ? -3.156 -5.344 35.281 1 22.45 347 ALA B C 1
ATOM 5611 O O . ALA B 1 347 ? -3.27 -5.523 34.062 1 22.45 347 ALA B O 1
ATOM 5612 N N . SER B 1 348 ? -4.027 -4.453 35.875 1 20.67 348 SER B N 1
ATOM 5613 C CA . SER B 1 348 ? -5.316 -4.223 35.219 1 20.67 348 SER B CA 1
ATOM 5614 C C . SER B 1 348 ? -5.184 -3.281 34.031 1 20.67 348 SER B C 1
ATOM 5616 O O . SER B 1 348 ? -6.156 -3.031 33.312 1 20.67 348 SER B O 1
ATOM 5618 N N . GLU B 1 349 ? -4.195 -2.467 33.844 1 21.06 349 GLU B N 1
ATOM 5619 C CA . GLU B 1 349 ? -4.504 -1.191 33.219 1 21.06 349 GLU B CA 1
ATOM 5620 C C . GLU B 1 349 ? -4.645 -1.348 31.703 1 21.06 349 GLU B C 1
ATOM 5622 O O . GLU B 1 349 ? -4.695 -0.355 30.984 1 21.06 349 GLU B O 1
ATOM 5627 N N . PHE B 1 350 ? -4.449 -2.496 31.188 1 22.3 350 PHE B N 1
ATOM 5628 C CA . PHE B 1 350 ? -4.348 -2.422 29.734 1 22.3 350 PHE B CA 1
ATOM 5629 C C . PHE B 1 350 ? -5.699 -2.08 29.109 1 22.3 350 PHE B C 1
ATOM 5631 O O . PHE B 1 350 ? -5.938 -2.359 27.938 1 22.3 350 PHE B O 1
ATOM 5638 N N . ALA B 1 351 ? -6.82 -1.777 29.859 1 22.84 351 ALA B N 1
ATOM 5639 C CA . ALA B 1 351 ? -8.18 -1.709 29.344 1 22.84 351 ALA B CA 1
ATOM 5640 C C . ALA B 1 351 ? -8.328 -0.563 28.344 1 22.84 351 ALA B C 1
ATOM 5642 O O . ALA B 1 351 ? -9.375 -0.415 27.703 1 22.84 351 ALA B O 1
ATOM 5643 N N . ILE B 1 352 ? -7.512 0.448 28.391 1 23.69 352 ILE B N 1
ATOM 5644 C CA . ILE B 1 352 ? -8.062 1.729 27.953 1 23.69 352 ILE B CA 1
ATOM 5645 C C . ILE B 1 352 ? -8.25 1.732 26.438 1 23.69 352 ILE B C 1
ATOM 5647 O O . ILE B 1 352 ? -8.75 2.707 25.875 1 23.69 352 ILE B O 1
ATOM 5651 N N . LEU B 1 353 ? -7.633 0.843 25.812 1 23.36 353 LEU B N 1
ATOM 5652 C CA . LEU B 1 353 ? -7.465 1.379 24.469 1 23.36 353 LEU B CA 1
ATOM 5653 C C . LEU B 1 353 ? -8.797 1.425 23.734 1 23.36 353 LEU B C 1
ATOM 5655 O O . LEU B 1 353 ? -9.055 2.35 22.953 1 23.36 353 LEU B O 1
ATOM 5659 N N . PHE B 1 354 ? -9.57 0.245 23.672 1 23.36 354 PHE B N 1
ATOM 5660 C CA . PHE B 1 354 ? -10.586 0.139 22.625 1 23.36 354 PHE B CA 1
ATOM 5661 C C . PHE B 1 354 ? -11.914 0.696 23.109 1 23.36 354 PHE B C 1
ATOM 5663 O O . PHE B 1 354 ? -12.734 -0.037 23.672 1 23.36 354 PHE B O 1
ATOM 5670 N N . SER B 1 355 ? -12.031 1.772 23.828 1 21.72 355 SER B N 1
ATOM 5671 C CA . SER B 1 355 ? -13.422 2.096 24.141 1 21.72 355 SER B CA 1
ATOM 5672 C C . SER B 1 355 ? -14.211 2.379 22.859 1 21.72 355 SER B C 1
ATOM 5674 O O . SER B 1 355 ? -13.805 3.205 22.047 1 21.72 355 SER B O 1
ATOM 5676 N N . PRO B 1 356 ? -15.148 1.481 22.547 1 24.09 356 PRO B N 1
ATOM 5677 C CA . PRO B 1 356 ? -16.141 1.656 21.484 1 24.09 356 PRO B CA 1
ATOM 5678 C C . PRO B 1 356 ? -17.062 2.852 21.734 1 24.09 356 PRO B C 1
ATOM 5680 O O . PRO B 1 356 ? -18.141 2.945 21.141 1 24.09 356 PRO B O 1
ATOM 5683 N N . ALA B 1 357 ? -16.719 3.91 22.312 1 23.58 357 ALA B N 1
ATOM 5684 C CA . ALA B 1 357 ? -17.781 4.848 22.656 1 23.58 357 ALA B CA 1
ATOM 5685 C C . ALA B 1 357 ? -18.578 5.238 21.406 1 23.58 357 ALA B C 1
ATOM 5687 O O . ALA B 1 357 ? -19.719 5.707 21.516 1 23.58 357 ALA B O 1
ATOM 5688 N N . TRP B 1 358 ? -18.047 5.41 20.297 1 21.95 358 TRP B N 1
ATOM 5689 C CA . TRP B 1 358 ? -18.812 6.23 19.375 1 21.95 358 TRP B CA 1
ATOM 5690 C C . TRP B 1 358 ? -20.031 5.465 18.844 1 21.95 358 TRP B C 1
ATOM 5692 O O . TRP B 1 358 ? -20.797 5.984 18.031 1 21.95 358 TRP B O 1
ATOM 5702 N N . ILE B 1 359 ? -20.094 4.098 19.031 1 19.38 359 ILE B N 1
ATOM 5703 C CA . ILE B 1 359 ? -21.266 3.572 18.328 1 19.38 359 ILE B CA 1
ATOM 5704 C C . ILE B 1 359 ? -22.516 3.764 19.188 1 19.38 359 ILE B C 1
ATOM 5706 O O . ILE B 1 359 ? -22.844 2.902 20 1 19.38 359 ILE B O 1
ATOM 5710 N N . ARG B 1 360 ? -22.672 4.566 20.25 1 18.75 360 ARG B N 1
ATOM 5711 C CA . ARG B 1 360 ? -24.016 4.547 20.812 1 18.75 360 ARG B CA 1
ATOM 5712 C C . ARG B 1 360 ? -25.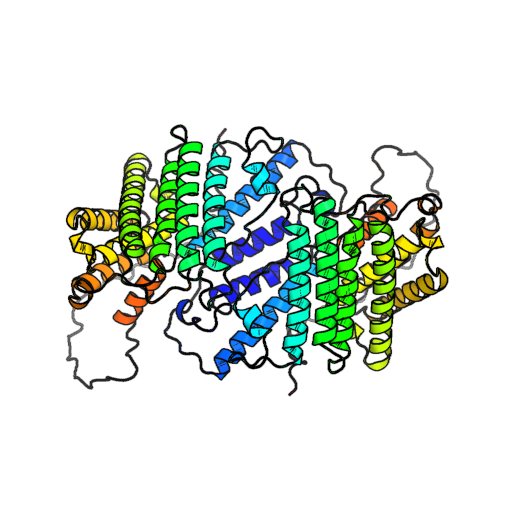062 4.934 19.781 1 18.75 360 ARG B C 1
ATOM 5714 O O . ARG B 1 360 ? -25.031 6.043 19.234 1 18.75 360 ARG B O 1
ATOM 5721 N N . CYS B 1 361 ? -25.641 3.924 19.078 1 18.14 361 CYS B N 1
ATOM 5722 C CA . CYS B 1 361 ? -27.062 4.031 18.812 1 18.14 361 CYS B CA 1
ATOM 5723 C C . CYS B 1 361 ? -27.875 3.799 20.078 1 18.14 361 CYS B C 1
ATOM 5725 O O . CYS B 1 361 ? -27.531 2.936 20.891 1 18.14 361 CYS B O 1
#

pLDDT: mean 80.24, std 24.03, range [17.97, 98.75]

Organism: NCBI:txid398673